Protein 7X4Q (pdb70)

InterPro domains:
  IPR002934 Polymerase, nucleotidyl transferase domain [PF01909] (42-76)
  IPR006116 2-5OAS/ClassI-CCAase, nucleotidyltransferase domain [cd05400] (20-160)
  IPR043519 Nucleotidyltransferase superfamily [G3DSA:3.30.460.10] (16-161)
  IPR043519 Nucleotidyltransferase superfamily [SSF81301] (19-145)
  IPR058909 cGAS/DncV-like nucleotidyltransferase, C-terminal helical domain [PF26305] (181-292)

Sequence (585 aa):
SIDWEQTFRKWSKPSSETESTKAENAERMIKAAINSSQILSTKDISVFPQGSYRNNTNVREDSDVDICVCLNTLVLSDYSLVPGMNASYTYKQFKSDLETALKNKFGTLGVSRGDKAFDVHANSYRVDADVVPAIQGRLYYDKNHNAFIRGTCIKPDSGGTIYNWPEQNYSNGVNKNKSTGNRFKLIVRAIKRLRNHLAEKGYNTAKPIPSYLMECLVYIVPDQYFTGDSYKTNVENCINYLYNQIDSSDWTEINEIKYLFGSHQMWNKTQVKEFLLTAWSYIQKNLEHHHIDWEQTFRKWSKPSSETESTKAENAERMIKAAINSSQILSTKDISVFPQGSYRNNTNVREDSDVDICVCLNTLVLSDYSLVPGMNDKLAESYTYKQFKSDLETALKNKFGTLGVSRGDKAFDVHANSYRVDADVVPAIQGRLYYDKNHNAFIRGTCIKPDSGGTIYNWPEQNYSNGVNKNKSTGNRFKLIVRAIK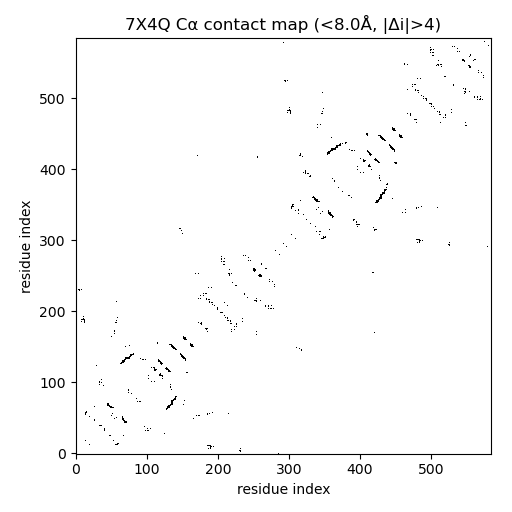RLRNHLAEKGYNTAKPIPSYLMECLVYIVPDQYFTGDSYKTNVENCINYLYNQIDSSDWTEINEIKYLFGSHQMWNKTQVKEFLLTAWSYIQKNLEHHH

Structure (mmCIF, N/CA/C/O backbone):
data_7X4Q
#
_entry.id   7X4Q
#
_cell.length_a   65.584
_cell.length_b   74.719
_cell.length_c   80.343
_cell.angle_alpha   90.000
_cell.angle_beta   98.227
_cell.angle_gamma   90.000
#
_symmetry.space_group_name_H-M   'P 1 21 1'
#
loop_
_entity.id
_entity.type
_entity.pdbx_description
1 polymer 'Cyclic dipyrimidine nucleotide synthase'
2 non-polymer "URIDINE 5'-TRIPHOSPHATE"
3 non-polymer 'MAGNESIUM ION'
4 water water
#
loop_
_atom_site.group_PDB
_atom_site.id
_atom_site.type_symbol
_atom_site.label_atom_id
_atom_site.label_alt_id
_atom_site.label_comp_id
_atom_site.label_asym_id
_atom_site.label_entity_id
_atom_site.label_seq_id
_atom_site.pdbx_PDB_ins_code
_atom_site.Cartn_x
_atom_site.Cartn_y
_atom_site.Cartn_z
_atom_site.occupancy
_atom_site.B_iso_or_equiv
_atom_site.auth_seq_id
_atom_site.auth_comp_id
_atom_site.auth_asym_id
_atom_site.auth_atom_id
_atom_site.pdbx_PDB_model_num
ATOM 1 N N . SER A 1 2 ? 29.66561 28.21345 11.93551 1.000 68.41563 2 SER A N 1
ATOM 2 C CA . SER A 1 2 ? 29.75710 27.72413 13.30462 1.000 67.55741 2 SER A CA 1
ATOM 3 C C . SER A 1 2 ? 28.50138 26.96530 13.72269 1.000 63.70724 2 SER A C 1
ATOM 4 O O . SER A 1 2 ? 27.73845 27.43696 14.57036 1.000 65.79073 2 SER A O 1
ATOM 7 N N . ILE A 1 3 ? 28.29415 25.79084 13.13028 1.000 58.12672 3 ILE A N 1
ATOM 8 C CA . ILE A 1 3 ? 27.17789 24.92923 13.50728 1.000 51.94250 3 ILE A CA 1
ATOM 9 C C . ILE A 1 3 ? 27.51433 24.21010 14.80828 1.000 44.48379 3 ILE A C 1
ATOM 10 O O . ILE A 1 3 ? 28.61542 23.66643 14.96651 1.000 43.95907 3 ILE A O 1
ATOM 15 N N . ASP A 1 4 ? 26.56992 24.20574 15.74677 1.000 37.42061 4 ASP A N 1
ATOM 16 C CA . ASP A 1 4 ? 26.67250 23.34230 16.92178 1.000 34.15847 4 ASP A CA 1
ATOM 17 C C . ASP A 1 4 ? 26.26526 21.94287 16.47067 1.000 30.00436 4 ASP A C 1
ATOM 18 O O . ASP A 1 4 ? 25.08171 21.59995 16.45255 1.000 29.36472 4 ASP A O 1
ATOM 23 N N . TRP A 1 5 ? 27.25172 21.11706 16.12247 1.000 28.26944 5 TRP A N 1
ATOM 24 C CA . TRP A 1 5 ? 26.92952 19.84708 15.48098 1.000 28.51552 5 TRP A CA 1
ATOM 25 C C . TRP A 1 5 ? 26.35133 18.84005 16.46287 1.000 28.55449 5 TRP A C 1
ATOM 26 O O . TRP A 1 5 ? 25.57566 17.96623 16.05653 1.000 28.17050 5 TRP A O 1
ATOM 37 N N . GLU A 1 6 ? 26.67849 18.95361 17.75361 1.000 28.60131 6 GLU A N 1
ATOM 38 C CA . GLU A 1 6 ? 26.07919 18.04064 18.72324 1.000 30.75124 6 GLU A CA 1
ATOM 39 C C . GLU A 1 6 ? 24.57933 18.27679 18.82007 1.000 30.72957 6 GLU A C 1
ATOM 40 O O . GLU A 1 6 ? 23.77518 17.33846 18.72338 1.000 33.25475 6 GLU A O 1
ATOM 46 N N . GLN A 1 7 ? 24.18274 19.53719 18.96267 1.000 29.87493 7 GLN A N 1
ATOM 47 C CA . GLN A 1 7 ? 22.76413 19.84785 19.06403 1.000 32.39526 7 GLN A CA 1
ATOM 48 C C . GLN A 1 7 ? 22.06537 19.62941 17.72479 1.000 26.95293 7 GLN A C 1
ATOM 49 O O . GLN A 1 7 ? 20.90709 19.19636 17.68164 1.000 24.20134 7 GLN A O 1
ATOM 55 N N . THR A 1 8 ? 22.75576 19.92446 16.62063 1.000 23.47788 8 THR A N 1
ATOM 56 C CA . THR A 1 8 ? 22.17658 19.69486 15.30047 1.000 26.08369 8 THR A CA 1
ATOM 57 C C . THR A 1 8 ? 21.91853 18.21034 15.05411 1.000 25.91313 8 THR A C 1
ATOM 58 O O . THR A 1 8 ? 20.84517 17.83677 14.57438 1.000 23.19739 8 THR A O 1
ATOM 62 N N . PHE A 1 9 ? 22.89146 17.34350 15.37121 1.000 24.83946 9 PHE A N 1
ATOM 63 C CA . PHE A 1 9 ? 22.69123 15.90923 15.15048 1.000 23.87738 9 PHE A CA 1
ATOM 64 C C . PHE A 1 9 ? 21.63147 15.35093 16.09540 1.000 25.01857 9 PHE A C 1
ATOM 65 O O . PHE A 1 9 ? 20.83197 14.48988 15.69888 1.000 24.37738 9 PHE A O 1
ATOM 73 N N . ARG A 1 10 ? 21.57699 15.85107 17.33634 1.000 22.38857 10 ARG A N 1
ATOM 74 C CA . ARG A 1 10 ? 20.49454 15.43351 18.22285 1.000 22.52488 10 ARG A CA 1
ATOM 75 C C . ARG A 1 10 ? 19.13356 15.82207 17.65301 1.000 27.66930 10 ARG A C 1
ATOM 76 O O . ARG A 1 10 ? 18.20119 15.01215 17.66094 1.000 29.15864 10 ARG A O 1
ATOM 84 N N . LYS A 1 11 ? 19.00970 17.04102 17.11443 1.000 30.01759 11 LYS A N 1
ATOM 85 C CA . LYS A 1 11 ? 17.75279 17.44472 16.48520 1.000 29.37906 11 LYS A CA 1
ATOM 86 C C . LYS A 1 11 ? 17.43912 16.59707 15.25738 1.000 27.63576 11 LYS A C 1
ATOM 87 O O . LYS A 1 11 ? 16.29321 16.17201 15.05657 1.000 24.49693 11 LYS A O 1
ATOM 93 N N . TRP A 1 12 ? 18.44511 16.34027 14.42277 1.000 23.44591 12 TRP A N 1
ATOM 94 C CA . TRP A 1 12 ? 18.25547 15.57814 13.19857 1.000 21.39628 12 TRP A CA 1
ATOM 95 C C . TRP A 1 12 ? 18.08197 14.08895 13.44863 1.000 21.89874 12 TRP A C 1
ATOM 96 O O . TRP A 1 12 ? 17.82741 13.35173 12.48992 1.000 21.34051 12 TRP A O 1
ATOM 107 N N . SER A 1 13 ? 18.24125 13.62648 14.69301 1.000 20.70727 13 SER A N 1
ATOM 108 C CA . SER A 1 13 ? 18.02107 12.22033 14.99803 1.000 20.65806 13 SER A CA 1
ATOM 109 C C . SER A 1 13 ? 16.54953 11.88066 15.19661 1.000 21.91055 13 SER A C 1
ATOM 110 O O . SER A 1 13 ? 16.21349 10.69352 15.29455 1.000 20.40383 13 SER A O 1
ATOM 113 N N . LYS A 1 14 ? 15.66960 12.87890 15.23175 1.000 24.03316 14 LYS A N 1
ATOM 114 C CA . LYS A 1 14 ? 14.25563 12.64268 15.48771 1.000 26.61737 14 LYS A CA 1
ATOM 115 C C . LYS A 1 14 ? 13.56713 11.97668 14.29568 1.000 27.34940 14 LYS A C 1
ATOM 116 O O . LYS A 1 14 ? 14.04665 12.05545 13.15732 1.000 25.85513 14 LYS A O 1
ATOM 122 N N . PRO A 1 15 ? 12.42231 11.32992 14.53367 1.000 30.28119 15 PRO A N 1
ATOM 123 C CA . PRO A 1 15 ? 11.58182 10.86313 13.41960 1.000 30.61782 15 PRO A CA 1
ATOM 124 C C . PRO A 1 15 ? 11.08633 12.04138 12.59774 1.000 29.43171 15 PRO A C 1
ATOM 125 O O . PRO A 1 15 ? 11.23330 13.20445 12.97658 1.000 29.90212 15 PRO A O 1
ATOM 129 N N . SER A 1 16 ? 10.49921 11.73650 11.44066 1.000 28.61037 16 SER A N 1
ATOM 130 C CA . SER A 1 16 ? 9.95417 12.80912 10.61740 1.000 31.66214 16 SER A CA 1
ATOM 131 C C . SER A 1 16 ? 8.80494 13.51792 11.32762 1.000 37.52014 16 SER A C 1
ATOM 132 O O . SER A 1 16 ? 8.56207 14.70405 11.08148 1.000 38.16179 16 SER A O 1
ATOM 135 N N . SER A 1 17 ? 8.09850 12.81429 12.20578 1.000 40.21948 17 SER A N 1
ATOM 136 C CA . SER A 1 17 ? 6.99764 13.37420 12.98442 1.000 43.25181 17 SER A CA 1
ATOM 137 C C . SER A 1 17 ? 6.66287 12.37983 14.08744 1.000 44.31257 17 SER A C 1
ATOM 138 O O . SER A 1 17 ? 7.22371 11.28128 14.15416 1.000 42.43699 17 SER A O 1
ATOM 141 N N . GLU A 1 18 ? 5.72430 12.76569 14.94378 1.000 47.82617 18 GLU A N 1
ATOM 142 C CA . GLU A 1 18 ? 5.23615 11.87713 15.98607 1.000 53.19379 18 GLU A CA 1
ATOM 143 C C . GLU A 1 18 ? 4.10779 10.97380 15.51579 1.000 54.61437 18 GLU A C 1
ATOM 144 O O . GLU A 1 18 ? 3.66718 10.11442 16.28435 1.000 57.07523 18 GLU A O 1
ATOM 150 N N . THR A 1 19 ? 3.63245 11.13793 14.28059 1.000 54.54682 19 THR A N 1
ATOM 151 C CA . THR A 1 19 ? 2.48892 10.38404 13.77795 1.000 55.74550 19 THR A CA 1
ATOM 152 C C . THR A 1 19 ? 2.86511 9.49834 12.59245 1.000 53.43032 19 THR A C 1
ATOM 153 O O . THR A 1 19 ? 2.03271 9.23852 11.72105 1.000 52.46692 19 THR A O 1
ATOM 157 N N . GLU A 1 20 ? 4.11705 9.02538 12.55056 1.000 45.56381 20 GLU A N 1
ATOM 158 C CA . GLU A 1 20 ? 4.55190 8.18117 11.44210 1.000 41.06888 20 GLU A CA 1
ATOM 159 C C . GLU A 1 20 ? 3.76643 6.88639 11.39639 1.000 42.19445 20 GLU A C 1
ATOM 160 O O . GLU A 1 20 ? 3.33206 6.44504 10.32267 1.000 43.74184 20 GLU A O 1
ATOM 166 N N . SER A 1 21 ? 3.58507 6.26561 12.56024 1.000 42.40454 21 SER A N 1
ATOM 167 C CA . SER A 1 21 ? 2.89860 4.98505 12.64536 1.000 43.81715 21 SER A CA 1
ATOM 168 C C . SER A 1 21 ? 1.47790 5.08235 12.10366 1.000 39.18410 21 SER A C 1
ATOM 169 O O . SER A 1 21 ? 0.98423 4.14593 11.46974 1.000 34.73438 21 SER A O 1
ATOM 172 N N . THR A 1 22 ? 0.81419 6.21780 12.32270 1.000 40.91261 22 THR A N 1
ATOM 173 C CA . THR A 1 22 ? -0.55179 6.38517 11.83253 1.000 40.94871 22 THR A CA 1
ATOM 174 C C . THR A 1 22 ? -0.58538 6.47042 10.31248 1.000 38.26515 22 THR A C 1
ATOM 175 O O . THR A 1 22 ? -1.44327 5.85289 9.66362 1.000 34.40859 22 THR A O 1
ATOM 179 N N . LYS A 1 23 ? 0.35115 7.22462 9.73516 1.000 36.91327 23 LYS A N 1
ATOM 180 C CA . LYS A 1 23 ? 0.46594 7.32241 8.28505 1.000 35.73970 23 LYS A CA 1
ATOM 181 C C . LYS A 1 23 ? 0.71418 5.94966 7.66242 1.000 30.23167 23 LYS A C 1
ATOM 182 O O . LYS A 1 23 ? 0.05954 5.57087 6.67997 1.000 31.40000 23 LYS A O 1
ATOM 188 N N . ALA A 1 24 ? 1.63504 5.17430 8.24577 1.000 28.03387 24 ALA A N 1
ATOM 189 C CA . ALA A 1 24 ? 1.96264 3.86080 7.69347 1.000 25.04087 24 ALA A CA 1
ATOM 190 C C . ALA A 1 24 ? 0.80329 2.88277 7.84654 1.000 27.05874 24 ALA A C 1
ATOM 191 O O . ALA A 1 24 ? 0.50998 2.09957 6.92953 1.000 22.42192 24 ALA A O 1
ATOM 193 N N . GLU A 1 25 ? 0.14204 2.90272 9.00561 1.000 28.66262 25 GLU A N 1
ATOM 194 C CA . GLU A 1 25 ? -1.02890 2.06209 9.21628 1.000 31.49291 25 GLU A CA 1
ATOM 195 C C . GLU A 1 25 ? -2.11832 2.37440 8.20050 1.000 26.96984 25 GLU A C 1
ATOM 196 O O . GLU A 1 25 ? -2.74240 1.46257 7.64778 1.000 23.86882 25 GLU A O 1
ATOM 202 N N . ASN A 1 26 ? -2.36329 3.66405 7.95253 1.000 26.88275 26 ASN A N 1
ATOM 203 C CA . ASN A 1 26 ? -3.39116 4.06797 6.99971 1.000 25.78395 26 ASN A CA 1
ATOM 204 C C . ASN A 1 26 ? -3.04845 3.60248 5.58443 1.000 23.16461 26 ASN A C 1
ATOM 205 O O . ASN A 1 26 ? -3.91138 3.07404 4.86561 1.000 22.04138 26 ASN A O 1
ATOM 210 N N . ALA A 1 27 ? -1.79330 3.79288 5.16311 1.000 19.07777 27 ALA A N 1
ATOM 211 C CA . ALA A 1 27 ? -1.39772 3.33569 3.82977 1.000 19.51209 27 ALA A CA 1
ATOM 212 C C . ALA A 1 27 ? -1.62574 1.83602 3.68031 1.000 20.40440 27 ALA A C 1
ATOM 213 O O . ALA A 1 27 ? -2.19790 1.37171 2.68248 1.000 20.02324 27 ALA A O 1
ATOM 215 N N . GLU A 1 28 ? -1.16904 1.05915 4.66382 1.000 21.96261 28 GLU A N 1
ATOM 216 C CA . GLU A 1 28 ? -1.31577 -0.38742 4.58423 1.000 20.52802 28 GLU A CA 1
ATOM 217 C C . GLU A 1 28 ? -2.78704 -0.79155 4.54538 1.000 20.50018 28 GLU A C 1
ATOM 218 O O . GLU A 1 28 ? -3.19646 -1.63024 3.73037 1.000 20.63283 28 GLU A O 1
ATOM 224 N N . ARG A 1 29 ? -3.59971 -0.20086 5.42667 1.000 20.49762 29 ARG A N 1
ATOM 225 C CA . ARG A 1 29 ? -5.01843 -0.54635 5.47458 1.000 19.82942 29 ARG A CA 1
ATOM 226 C C . ARG A 1 29 ? -5.70520 -0.23619 4.15069 1.000 19.35364 29 ARG A C 1
ATOM 227 O O . ARG A 1 29 ? -6.50820 -1.03791 3.65334 1.000 19.09028 29 ARG A O 1
ATOM 235 N N . MET A 1 30 ? -5.38556 0.91357 3.54680 1.000 19.68187 30 MET A N 1
ATOM 236 C CA . MET A 1 30 ? -6.05814 1.29752 2.30856 1.000 18.91026 30 MET A CA 1
ATOM 237 C C . MET A 1 30 ? -5.60486 0.44622 1.12256 1.000 17.53201 30 MET A C 1
ATOM 238 O O . MET A 1 30 ? -6.41573 0.13408 0.24188 1.000 18.44211 30 MET A O 1
ATOM 243 N N . ILE A 1 31 ? -4.32228 0.06309 1.06542 1.000 17.62134 31 ILE A N 1
ATOM 244 C CA . ILE A 1 31 ? -3.89466 -0.82796 -0.01508 1.000 17.30030 31 ILE A CA 1
ATOM 245 C C . ILE A 1 31 ? -4.54521 -2.20520 0.13758 1.000 16.79730 31 ILE A C 1
ATOM 246 O O . ILE A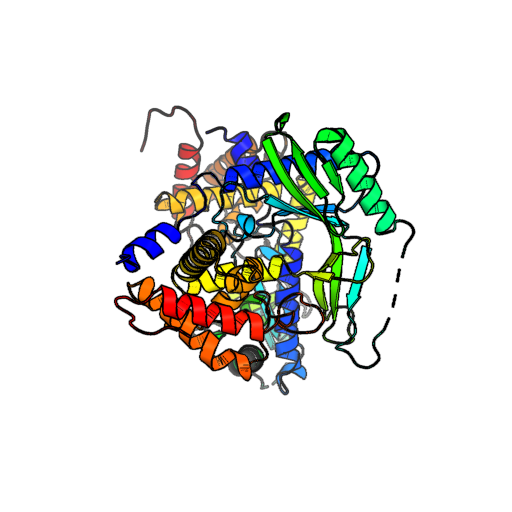 1 31 ? -4.97341 -2.82455 -0.85278 1.000 18.52049 31 ILE A O 1
ATOM 251 N N . LYS A 1 32 ? -4.59474 -2.72998 1.36555 1.000 18.51667 32 LYS A N 1
ATOM 252 C CA . LYS A 1 32 ? -5.31672 -3.98354 1.57376 1.000 20.92794 32 LYS A CA 1
ATOM 253 C C . LYS A 1 32 ? -6.76447 -3.85261 1.12070 1.000 20.80284 32 LYS A C 1
ATOM 254 O O . LYS A 1 32 ? -7.31646 -4.76980 0.50448 1.000 22.61885 32 LYS A O 1
ATOM 260 N N . ALA A 1 33 ? -7.39587 -2.71194 1.40562 1.000 19.68176 33 ALA A N 1
ATOM 261 C CA . ALA A 1 33 ? -8.77842 -2.53039 0.97408 1.000 19.80318 33 ALA A CA 1
ATOM 262 C C . ALA A 1 33 ? -8.88451 -2.51473 -0.54997 1.000 22.77017 33 ALA A C 1
ATOM 263 O O . ALA A 1 33 ? -9.85909 -3.02522 -1.11729 1.000 20.98683 33 ALA A O 1
ATOM 265 N N . ALA A 1 34 ? -7.89817 -1.92487 -1.23395 1.000 21.57566 34 ALA A N 1
ATOM 266 C CA . ALA A 1 34 ? -7.91962 -1.96260 -2.69479 1.000 22.23582 34 ALA A CA 1
ATOM 267 C C . ALA A 1 34 ? -7.83917 -3.39651 -3.20442 1.000 20.96807 34 ALA A C 1
ATOM 268 O O . ALA A 1 34 ? -8.53000 -3.75712 -4.16352 1.000 20.57321 34 ALA A O 1
ATOM 270 N N . ILE A 1 35 ? -6.99423 -4.22389 -2.57929 1.000 19.82142 35 ILE A N 1
ATOM 271 C CA . ILE A 1 35 ? -6.91046 -5.63373 -2.97278 1.000 21.22221 35 ILE A CA 1
ATOM 272 C C . ILE A 1 35 ? -8.24007 -6.33899 -2.70401 1.000 20.44855 35 ILE A C 1
ATOM 273 O O . ILE A 1 35 ? -8.75667 -7.07975 -3.54797 1.000 22.48089 35 ILE A O 1
ATOM 278 N N . ASN A 1 36 ? -8.79852 -6.13720 -1.51310 1.000 22.49478 36 ASN A N 1
ATOM 279 C CA . ASN A 1 36 ? -10.00918 -6.86198 -1.14287 1.000 28.43769 36 ASN A CA 1
ATOM 280 C C . ASN A 1 36 ? -11.15777 -6.53873 -2.08640 1.000 30.15572 36 ASN A C 1
ATOM 281 O O . ASN A 1 36 ? -11.96353 -7.41541 -2.40810 1.000 29.54085 36 ASN A O 1
ATOM 286 N N . SER A 1 37 ? -11.21255 -5.31170 -2.58999 1.000 26.04587 37 SER A N 1
ATOM 287 C CA . SER A 1 37 ? -12.29344 -4.90378 -3.47530 1.000 25.11091 37 SER A CA 1
ATOM 288 C C . SER A 1 37 ? -12.08349 -5.35996 -4.90533 1.000 26.34180 37 SER A C 1
ATOM 289 O O . SER A 1 37 ? -12.94875 -5.10771 -5.74568 1.000 28.23597 37 SER A O 1
ATOM 292 N N . SER A 1 38 ? -10.96616 -6.01791 -5.20258 1.000 25.03108 38 SER A N 1
ATOM 293 C CA . SER A 1 38 ? -10.70957 -6.54381 -6.53734 1.000 24.83896 38 SER A CA 1
ATOM 294 C C . SER A 1 38 ? -11.24545 -7.96411 -6.62422 1.000 27.61777 38 SER A C 1
ATOM 295 O O . SER A 1 38 ? -10.87316 -8.82211 -5.81541 1.000 27.93951 38 SER A O 1
ATOM 298 N N . GLN A 1 39 ? -12.10385 -8.21679 -7.61416 1.000 27.86558 39 GLN A N 1
ATOM 299 C CA . GLN A 1 39 ? -12.63777 -9.56406 -7.76375 1.000 34.51628 39 GLN A CA 1
ATOM 300 C C . GLN A 1 39 ? -11.51826 -10.56414 -7.99306 1.000 28.18633 39 GLN A C 1
ATOM 301 O O . GLN A 1 39 ? -11.46835 -11.61026 -7.33783 1.000 27.94523 39 GLN A O 1
ATOM 307 N N . ILE A 1 40 ? -10.56817 -10.22689 -8.86234 1.000 24.00652 40 ILE A N 1
ATOM 308 C CA . ILE A 1 40 ? -9.52924 -11.18803 -9.19386 1.000 23.72630 40 ILE A CA 1
ATOM 309 C C . ILE A 1 40 ? -8.50941 -11.30169 -8.06438 1.000 21.52861 40 ILE A C 1
ATOM 310 O O . ILE A 1 40 ? -8.16521 -12.40748 -7.63751 1.000 24.56345 40 ILE A O 1
ATOM 315 N N . LEU A 1 41 ? -8.04995 -10.17635 -7.51437 1.000 17.97797 41 LEU A N 1
ATOM 316 C CA . LEU A 1 41 ? -6.95546 -10.25442 -6.54916 1.000 18.63138 41 LEU A CA 1
ATOM 317 C C . LEU A 1 41 ? -7.41149 -10.77869 -5.19160 1.000 23.00981 41 LEU A C 1
ATOM 318 O O . LEU A 1 41 ? -6.61271 -11.38558 -4.46564 1.000 22.83923 41 LEU A O 1
ATOM 323 N N . SER A 1 42 ? -8.67846 -10.56000 -4.81868 1.000 21.60607 42 SER A N 1
ATOM 324 C CA . SER A 1 42 ? -9.13542 -11.03459 -3.51196 1.000 22.44627 42 SER A CA 1
ATOM 325 C C . SER A 1 42 ? -9.15632 -12.55320 -3.42070 1.000 24.38198 42 SER A C 1
ATOM 326 O O . SER A 1 42 ? -9.22566 -13.09075 -2.31047 1.000 28.58087 42 SER A O 1
ATOM 329 N N . THR A 1 43 ? -9.08729 -13.26067 -4.54684 1.000 22.91092 43 THR A N 1
ATOM 330 C CA . THR A 1 43 ? -9.07608 -14.71476 -4.51742 1.000 27.31628 43 THR A CA 1
ATOM 331 C C . THR A 1 43 ? -7.66417 -15.29500 -4.51101 1.000 28.52248 43 THR A C 1
ATOM 332 O O . THR A 1 43 ? -7.50999 -16.51790 -4.63006 1.000 28.79319 43 THR A O 1
ATOM 336 N N . LYS A 1 44 ? -6.64330 -14.45488 -4.36862 1.000 24.43949 44 LYS A N 1
ATOM 337 C CA . LYS A 1 44 ? -5.25387 -14.86514 -4.50549 1.000 23.99861 44 LYS A CA 1
ATOM 338 C C . LYS A 1 44 ? -4.55855 -14.81443 -3.15028 1.000 20.73562 44 LYS A C 1
ATOM 339 O O . LYS A 1 44 ? -4.98669 -14.11073 -2.23538 1.000 23.05243 44 LYS A O 1
ATOM 345 N N . ASP A 1 45 ? -3.47122 -15.57805 -3.03236 1.000 19.50596 45 ASP A N 1
ATOM 346 C CA . ASP A 1 45 ? -2.64874 -15.60070 -1.82324 1.000 19.39515 45 ASP A CA 1
ATOM 347 C C . ASP A 1 45 ? -1.69225 -14.41535 -1.89202 1.000 19.54738 45 ASP A C 1
ATOM 348 O O . ASP A 1 45 ? -0.59883 -14.50006 -2.45895 1.000 18.94643 45 ASP A O 1
ATOM 353 N N . ILE A 1 46 ? -2.10247 -13.29728 -1.28796 1.000 17.21366 46 ILE A N 1
ATOM 354 C CA . ILE A 1 46 ? -1.39347 -12.02509 -1.40494 1.000 17.01381 46 ILE A CA 1
ATOM 355 C C . ILE A 1 46 ? -1.14773 -11.45110 -0.01686 1.000 20.10289 46 ILE A C 1
ATOM 356 O O . ILE A 1 46 ? -2.06987 -11.37223 0.80065 1.000 21.94977 46 ILE A O 1
ATOM 361 N N . SER A 1 47 ? 0.09356 -11.04604 0.24205 1.000 16.37348 47 SER A N 1
ATOM 362 C CA . SER A 1 47 ? 0.46623 -10.36196 1.47261 1.000 15.72322 47 SER A CA 1
ATOM 363 C C . SER A 1 47 ? 0.72451 -8.89505 1.17969 1.000 15.73500 47 SER A C 1
ATOM 364 O O . SER A 1 47 ? 1.46075 -8.56551 0.24942 1.000 18.06837 47 SER A O 1
ATOM 367 N N . VAL A 1 48 ? 0.16326 -8.02253 2.00024 1.000 13.06051 48 VAL A N 1
ATOM 368 C CA . VAL A 1 48 ? 0.36461 -6.58587 1.87956 1.000 12.39426 48 VAL A CA 1
ATOM 369 C C . VAL A 1 48 ? 1.08040 -6.14759 3.13996 1.000 18.50721 48 VAL A C 1
ATOM 370 O O . VAL A 1 48 ? 0.57951 -6.37901 4.24625 1.000 19.67466 48 VAL A O 1
ATOM 374 N N . PHE A 1 49 ? 2.25742 -5.53711 2.98810 1.000 14.53657 49 PHE A N 1
ATOM 375 C CA . PHE A 1 49 ? 2.96912 -5.17607 4.20170 1.000 13.08545 49 PHE A CA 1
ATOM 376 C C . PHE A 1 49 ? 3.81785 -3.93142 3.99627 1.000 14.55192 49 PHE A C 1
ATOM 377 O O . PHE A 1 49 ? 4.24494 -3.64212 2.87380 1.000 13.39460 49 PHE A O 1
ATOM 385 N N . PRO A 1 50 ? 4.05801 -3.17216 5.05807 1.000 14.46912 50 PRO A N 1
ATOM 386 C CA . PRO A 1 50 ? 4.96004 -2.02604 4.97229 1.000 14.07519 50 PRO A CA 1
ATOM 387 C C . PRO A 1 50 ? 6.40795 -2.46478 4.98462 1.000 14.17837 50 PRO A C 1
ATOM 388 O O . PRO A 1 50 ? 6.78474 -3.45198 5.62638 1.000 13.36760 50 PRO A O 1
ATOM 392 N N . GLN A 1 51 ? 7.22323 -1.70489 4.25617 1.000 13.14160 51 GLN A N 1
ATOM 393 C CA . GLN A 1 51 ? 8.66592 -1.87126 4.24476 1.000 10.53428 51 GLN A CA 1
ATOM 394 C C . GLN A 1 51 ? 9.28062 -0.47034 4.21721 1.000 11.66141 51 GLN A C 1
ATOM 395 O O . GLN A 1 51 ? 8.59187 0.53850 4.42593 1.000 13.05498 51 GLN A O 1
ATOM 401 N N . GLY A 1 52 ? 10.57967 -0.39506 3.94420 1.000 14.44874 52 GLY A N 1
ATOM 402 C CA . GLY A 1 52 ? 11.17071 0.93731 3.84818 1.000 12.78377 52 GLY A CA 1
ATOM 403 C C . GLY A 1 52 ? 11.26827 1.64978 5.19470 1.000 15.52535 52 GLY A C 1
ATOM 404 O O . GLY A 1 52 ? 11.11271 1.05264 6.27286 1.000 13.96212 52 GLY A O 1
ATOM 405 N N . SER A 1 53 ? 11.49418 2.97015 5.11906 1.000 16.11172 53 SER A N 1
ATOM 406 C CA . SER A 1 53 ? 11.89276 3.71499 6.31617 1.000 12.84294 53 SER A CA 1
ATOM 407 C C . SER A 1 53 ? 10.75665 3.89740 7.32617 1.000 15.27645 53 SER A C 1
ATOM 408 O O . SER A 1 53 ? 11.03362 4.05709 8.51907 1.000 16.25987 53 SER A O 1
ATOM 411 N N . TYR A 1 54 ? 9.48891 3.85551 6.90452 1.000 13.70230 54 TYR A N 1
ATOM 412 C CA . TYR A 1 54 ? 8.42041 3.90162 7.89888 1.000 16.43785 54 TYR A CA 1
ATOM 413 C C . TYR A 1 54 ? 8.39380 2.62419 8.72752 1.000 16.69031 54 TYR A C 1
ATOM 414 O O . TYR A 1 54 ? 8.25800 2.67489 9.95500 1.000 17.83988 54 TYR A O 1
ATOM 423 N N . ARG A 1 55 ? 8.54897 1.46767 8.08056 1.000 13.28773 55 ARG A N 1
ATOM 424 C CA . ARG A 1 55 ? 8.58020 0.21550 8.83012 1.000 16.52330 55 ARG A CA 1
ATOM 425 C C . ARG A 1 55 ? 9.81597 0.14537 9.72191 1.000 18.52994 55 ARG A C 1
ATOM 426 O O . ARG A 1 55 ? 9.74591 -0.34587 10.85518 1.000 16.97847 55 ARG A O 1
ATOM 434 N N . ASN A 1 56 ? 10.95589 0.61968 9.22553 1.000 13.94169 56 ASN A N 1
ATOM 435 C CA . ASN A 1 56 ? 12.20306 0.49981 9.96572 1.000 12.39191 56 ASN A CA 1
ATOM 436 C C . ASN A 1 56 ? 12.48463 1.67494 10.89142 1.000 13.33843 56 ASN A C 1
ATOM 437 O O . ASN A 1 56 ? 13.53827 1.67529 11.52996 1.000 14.59286 56 ASN A O 1
ATOM 442 N N . ASN A 1 57 ? 11.58992 2.66515 10.96000 1.000 12.10591 57 ASN A N 1
ATOM 443 C CA . ASN A 1 57 ? 11.75585 3.84043 11.82897 1.000 18.10269 57 ASN A CA 1
ATOM 444 C C . ASN A 1 57 ? 13.04938 4.59023 11.52297 1.000 17.40590 57 ASN A C 1
ATOM 445 O O . ASN A 1 57 ? 13.76291 5.02387 12.42563 1.000 14.44335 57 ASN A O 1
ATOM 450 N N . THR A 1 58 ? 13.35956 4.72374 10.23460 1.000 16.66478 58 THR A N 1
ATOM 451 C CA . THR A 1 58 ? 14.52011 5.48328 9.78908 1.000 13.52796 58 THR A CA 1
ATOM 452 C C . THR A 1 58 ? 14.09645 6.63920 8.90069 1.000 14.12107 58 THR A C 1
ATOM 453 O O . THR A 1 58 ? 14.94255 7.25834 8.25119 1.000 14.01733 58 THR A O 1
ATOM 457 N N . ASN A 1 59 ? 12.79661 6.92744 8.83947 1.000 14.32722 59 ASN A N 1
ATOM 458 C CA . ASN A 1 59 ? 12.29238 8.01965 8.02037 1.000 14.58217 59 ASN A CA 1
ATOM 459 C C . ASN A 1 59 ? 12.53946 9.38291 8.66411 1.000 17.27404 59 ASN A C 1
ATOM 460 O O . ASN A 1 59 ? 12.32351 9.56439 9.86563 1.000 17.76589 59 ASN A O 1
ATOM 465 N N . VAL A 1 60 ? 12.90477 10.36983 7.84319 1.000 17.47381 60 VAL A N 1
ATOM 466 C CA . VAL A 1 60 ? 13.14952 11.71619 8.36170 1.000 18.99388 60 VAL A CA 1
ATOM 467 C C . VAL A 1 60 ? 12.37075 12.78401 7.59840 1.000 20.27921 60 VAL A C 1
ATOM 468 O O . VAL A 1 60 ? 12.31056 13.94223 8.03007 1.000 21.41947 60 VAL A O 1
ATOM 472 N N . ARG A 1 61 ? 11.79149 12.43686 6.45345 1.000 20.73119 61 ARG A N 1
ATOM 473 C CA . ARG A 1 61 ? 11.02250 13.40259 5.67637 1.000 21.84589 61 ARG A CA 1
ATOM 474 C C . ARG A 1 61 ? 9.52674 13.18730 5.87228 1.000 23.50640 61 ARG A C 1
ATOM 475 O O . ARG A 1 61 ? 9.02583 12.06192 5.74418 1.000 19.90652 61 ARG A O 1
ATOM 483 N N . GLU A 1 62 ? 8.82078 14.26877 6.21971 1.000 23.92192 62 GLU A N 1
ATOM 484 C CA . GLU A 1 62 ? 7.36906 14.18146 6.36888 1.000 29.68632 62 GLU A CA 1
ATOM 485 C C . GLU A 1 62 ? 6.69575 13.78437 5.06611 1.000 26.62901 62 GLU A C 1
ATOM 486 O O . GLU A 1 62 ? 5.64172 13.14071 5.08438 1.000 27.68304 62 GLU A O 1
ATOM 492 N N . ASP A 1 63 ? 7.26672 14.17173 3.92816 1.000 25.69526 63 ASP A N 1
ATOM 493 C CA . ASP A 1 63 ? 6.66938 13.87645 2.63595 1.000 27.68746 63 ASP A CA 1
ATOM 494 C C . ASP A 1 63 ? 7.22745 12.59370 1.99811 1.000 25.52566 63 ASP A C 1
ATOM 495 O O . ASP A 1 63 ? 7.07082 12.39404 0.78983 1.000 25.90532 63 ASP A O 1
ATOM 500 N N . SER A 1 64 ? 7.89259 11.73341 2.77301 1.000 21.80166 64 SER A N 1
ATOM 501 C CA . SER A 1 64 ? 8.24606 10.41173 2.26938 1.000 17.29641 64 SER A CA 1
ATOM 502 C C . SER A 1 64 ? 6.98516 9.59868 2.03087 1.000 18.63959 64 SER A C 1
ATOM 503 O O . SER A 1 64 ? 6.13455 9.48149 2.92152 1.000 18.90658 64 SER A O 1
ATOM 506 N N . ASP A 1 65 ? 6.87920 9.00039 0.84768 1.000 16.48378 65 ASP A N 1
ATOM 507 C CA . ASP A 1 65 ? 5.80875 8.03812 0.59675 1.000 16.56363 65 ASP A CA 1
ATOM 508 C C . ASP A 1 65 ? 6.00260 6.80304 1.47090 1.000 17.29020 65 ASP A C 1
ATOM 509 O O . ASP A 1 65 ? 7.13683 6.37807 1.71500 1.000 18.33986 65 ASP A O 1
ATOM 514 N N . VAL A 1 66 ? 4.89533 6.21149 1.93736 1.000 15.48040 66 VAL A N 1
ATOM 515 C CA . VAL A 1 66 ? 4.98878 4.93898 2.65119 1.000 14.53597 66 VAL A CA 1
ATOM 516 C C . VAL A 1 66 ? 5.24791 3.84160 1.62698 1.000 12.64584 66 VAL A C 1
ATOM 517 O O . VAL A 1 66 ? 4.54124 3.74096 0.61817 1.000 13.51940 66 VAL A O 1
ATOM 521 N N . ASP A 1 67 ? 6.26687 3.02159 1.86916 1.000 11.23029 67 ASP A N 1
ATOM 522 C CA . ASP A 1 67 ? 6.58780 1.91555 0.97133 1.000 10.10782 67 ASP A CA 1
ATOM 523 C C . ASP A 1 67 ? 5.76286 0.68846 1.35077 1.000 10.77387 67 ASP A C 1
ATOM 524 O O . ASP A 1 67 ? 5.91663 0.14531 2.44849 1.000 14.25997 67 ASP A O 1
ATOM 529 N N . ILE A 1 68 ? 4.90002 0.25345 0.44415 1.000 10.47838 68 ILE A N 1
ATOM 530 C CA . ILE A 1 68 ? 4.02759 -0.89257 0.66454 1.000 10.40239 68 ILE A CA 1
ATOM 531 C C . ILE A 1 68 ? 4.37949 -1.94237 -0.36743 1.000 11.96659 68 ILE A C 1
ATOM 532 O O . ILE A 1 68 ? 4.38743 -1.65330 -1.56865 1.000 14.37213 68 ILE A O 1
ATOM 537 N N . CYS A 1 69 ? 4.62910 -3.16232 0.09118 1.000 12.37990 69 CYS A N 1
ATOM 538 C CA . CYS A 1 69 ? 4.84143 -4.29550 -0.78794 1.000 12.70298 69 CYS A CA 1
ATOM 539 C C . CYS A 1 69 ? 3.55397 -5.11126 -0.88137 1.000 13.65184 69 CYS A C 1
ATOM 540 O O . CYS A 1 69 ? 2.91223 -5.39999 0.13987 1.000 14.36056 69 CYS A O 1
ATOM 543 N N . VAL A 1 70 ? 3.15212 -5.43342 -2.11080 1.000 12.21155 70 VAL A N 1
ATOM 544 C CA . VAL A 1 70 ? 2.02042 -6.31319 -2.39684 1.000 11.66637 70 VAL A CA 1
ATOM 545 C C . VAL A 1 70 ? 2.60094 -7.56490 -3.04508 1.000 11.63951 70 VAL A C 1
ATOM 546 O O . VAL A 1 70 ? 3.00666 -7.53653 -4.21003 1.000 15.06356 70 VAL A O 1
ATOM 550 N N . CYS A 1 71 ? 2.67365 -8.66282 -2.29561 1.000 12.22316 71 CYS A N 1
ATOM 551 C CA . CYS A 1 71 ? 3.42645 -9.85307 -2.68856 1.000 11.49239 71 CYS A CA 1
ATOM 552 C C . CYS A 1 71 ? 2.48968 -11.02357 -2.96265 1.000 15.22921 71 CYS A C 1
ATOM 553 O O . CYS A 1 71 ? 1.78633 -11.48619 -2.05654 1.000 17.63397 71 CYS A O 1
ATOM 556 N N . LEU A 1 72 ? 2.50567 -11.50730 -4.20322 1.000 12.68176 72 LEU A N 1
ATOM 557 C CA . LEU A 1 72 ? 1.79836 -12.71877 -4.61974 1.000 14.48474 72 LEU A CA 1
ATOM 558 C C . LEU A 1 72 ? 2.64736 -13.92108 -4.20968 1.000 17.91706 72 LEU A C 1
ATOM 559 O O . LEU A 1 72 ? 3.65624 -14.23235 -4.85200 1.000 14.23057 72 LEU A O 1
ATOM 564 N N . ASN A 1 73 ? 2.24687 -14.58916 -3.11907 1.000 18.58732 73 ASN A N 1
ATOM 565 C CA . ASN A 1 73 ? 3.09287 -15.59634 -2.48119 1.000 17.65778 73 ASN A CA 1
ATOM 566 C C . ASN A 1 73 ? 3.18861 -16.89468 -3.27220 1.000 17.69962 73 ASN A C 1
ATOM 567 O O . ASN A 1 73 ? 4.11523 -17.67988 -3.03531 1.000 16.55349 73 ASN A O 1
ATOM 572 N N . THR A 1 74 ? 2.25940 -17.13920 -4.18752 1.000 17.52794 74 THR A N 1
ATOM 573 C CA . THR A 1 74 ? 2.18085 -18.40687 -4.90122 1.000 21.97497 74 THR A CA 1
ATOM 574 C C . THR A 1 74 ? 2.97651 -18.43303 -6.20721 1.000 19.39235 74 THR A C 1
ATOM 575 O O . THR A 1 74 ? 3.07080 -19.49459 -6.83341 1.000 19.62892 74 THR A O 1
ATOM 579 N N . LEU A 1 75 ? 3.55029 -17.31330 -6.63408 1.000 14.59473 75 LEU A N 1
ATOM 580 C CA . LEU A 1 75 ? 4.55506 -17.30241 -7.68757 1.000 16.88075 75 LEU A CA 1
ATOM 581 C C . LEU A 1 75 ? 5.92293 -17.21779 -7.03135 1.000 14.80141 75 LEU A C 1
ATOM 582 O O . LEU A 1 75 ? 6.14122 -16.35657 -6.17956 1.000 13.44755 75 LEU A O 1
ATOM 587 N N . VAL A 1 76 ? 6.85090 -18.07446 -7.44768 1.000 15.65866 76 VAL A N 1
ATOM 588 C CA . VAL A 1 76 ? 8.15580 -18.17556 -6.80220 1.000 16.24810 76 VAL A CA 1
ATOM 589 C C . VAL A 1 76 ? 9.24275 -17.99309 -7.84929 1.000 15.70281 76 VAL A C 1
ATOM 590 O O . VAL A 1 76 ? 9.18803 -18.60997 -8.91687 1.000 14.56800 76 VAL A O 1
ATOM 594 N N . LEU A 1 77 ? 10.25114 -17.18837 -7.53432 1.000 13.17412 77 LEU A N 1
ATOM 595 C CA . LEU A 1 77 ? 11.44983 -17.12198 -8.35343 1.000 16.90836 77 LEU A CA 1
ATOM 596 C C . LEU A 1 77 ? 12.63405 -17.43639 -7.45612 1.000 14.74224 77 LEU A C 1
ATOM 597 O O . LEU A 1 77 ? 12.79553 -16.81845 -6.39827 1.000 13.22375 77 LEU A O 1
ATOM 602 N N . SER A 1 78 ? 13.42944 -18.42442 -7.85512 1.000 14.65469 78 SER A N 1
ATOM 603 C CA . SER A 1 78 ? 14.51322 -18.93755 -7.03007 1.000 15.37166 78 SER A CA 1
ATOM 604 C C . SER A 1 78 ? 15.86100 -18.66646 -7.67703 1.000 18.65905 78 SER A C 1
ATOM 605 O O . SER A 1 78 ? 16.02779 -18.82315 -8.88795 1.000 18.27568 78 SER A O 1
ATOM 608 N N . ASP A 1 79 ? 16.81336 -18.27363 -6.84202 1.000 16.12943 79 ASP A N 1
ATOM 609 C CA . ASP A 1 79 ? 18.20298 -18.05518 -7.21888 1.000 15.93186 79 ASP A CA 1
ATOM 610 C C . ASP A 1 79 ? 19.00112 -19.28662 -6.79065 1.000 12.68103 79 ASP A C 1
ATOM 611 O O . ASP A 1 79 ? 19.22161 -19.51375 -5.59511 1.000 10.85492 79 ASP A O 1
ATOM 616 N N . TYR A 1 80 ? 19.43680 -20.07038 -7.76865 1.000 14.17173 80 TYR A N 1
ATOM 617 C CA . TYR A 1 80 ? 20.21568 -21.27735 -7.52445 1.000 15.25074 80 TYR A CA 1
ATOM 618 C C . TYR A 1 80 ? 21.71125 -21.07327 -7.72437 1.000 17.03180 80 TYR A C 1
ATOM 619 O O . TYR A 1 80 ? 22.45514 -22.05756 -7.76807 1.000 14.79658 80 TYR A O 1
ATOM 628 N N . SER A 1 81 ? 22.16924 -19.82957 -7.85662 1.000 18.72806 81 SER A N 1
ATOM 629 C CA . SER A 1 81 ? 23.53911 -19.58539 -8.30218 1.000 20.26054 81 SER A CA 1
ATOM 630 C C . SER A 1 81 ? 24.60314 -20.04808 -7.30164 1.000 20.80123 81 SER A C 1
ATOM 631 O O . SER A 1 81 ? 25.74990 -20.27452 -7.70196 1.000 22.82140 81 SER A O 1
ATOM 634 N N . LEU A 1 82 ? 24.26105 -20.23288 -6.02903 1.000 18.31187 82 LEU A N 1
ATOM 635 C CA . LEU A 1 82 ? 25.24918 -20.61380 -5.02967 1.000 15.10231 82 LEU A CA 1
ATOM 636 C C . LEU A 1 82 ? 25.47975 -22.11983 -4.93717 1.000 16.49663 82 LEU A C 1
ATOM 637 O O . LEU A 1 82 ? 26.41345 -22.54374 -4.24525 1.000 18.12219 82 LEU A O 1
ATOM 642 N N . VAL A 1 83 ? 24.67027 -22.93270 -5.60693 1.000 13.45941 83 VAL A N 1
ATOM 643 C CA . VAL A 1 83 ? 24.67773 -24.38053 -5.43411 1.000 14.72468 83 VAL A CA 1
ATOM 644 C C . VAL A 1 83 ? 25.11716 -25.01776 -6.74596 1.000 18.17531 83 VAL A C 1
ATOM 645 O O . VAL A 1 83 ? 24.42522 -24.88293 -7.75788 1.000 20.02438 83 VAL A O 1
ATOM 649 N N . PRO A 1 84 ? 26.24625 -25.72666 -6.77519 1.000 18.47390 84 PRO A N 1
ATOM 650 C CA . PRO A 1 84 ? 26.71713 -26.32275 -8.03557 1.000 22.30518 84 PRO A CA 1
ATOM 651 C C . PRO A 1 84 ? 25.69683 -27.28057 -8.63283 1.000 23.66039 84 PRO A C 1
ATOM 652 O O . PRO A 1 84 ? 25.21513 -28.20106 -7.96830 1.000 24.20127 84 PRO A O 1
ATOM 656 N N . GLY A 1 85 ? 25.37343 -27.04994 -9.90448 1.000 24.71969 85 GLY A N 1
ATOM 657 C CA . GLY A 1 85 ? 24.51038 -27.91721 -10.67425 1.000 26.96996 85 GLY A CA 1
ATOM 658 C C . GLY A 1 85 ? 23.02734 -27.76779 -10.42150 1.000 31.23290 85 GLY A C 1
ATOM 659 O O . GLY A 1 85 ? 22.23562 -28.46848 -11.06697 1.000 34.79624 85 GLY A O 1
ATOM 660 N N . MET A 1 86 ? 22.61813 -26.89343 -9.50873 1.000 29.12311 86 MET A N 1
ATOM 661 C CA . MET A 1 86 ? 21.20497 -26.76365 -9.18037 1.000 32.47523 86 MET A CA 1
ATOM 662 C C . MET A 1 86 ? 20.48025 -25.89272 -10.20596 1.000 38.43171 86 MET A C 1
ATOM 663 O O . MET A 1 86 ? 21.01385 -24.87967 -10.67655 1.000 33.46899 86 MET A O 1
ATOM 668 N N . ASN A 1 87 ? 19.26070 -26.29788 -10.55062 1.000 46.53829 87 ASN A N 1
ATOM 669 C CA . ASN A 1 87 ? 18.47258 -25.60317 -11.56940 1.000 56.71805 87 ASN A CA 1
ATOM 670 C C . ASN A 1 87 ? 16.97212 -25.82386 -11.37027 1.000 57.18838 87 ASN A C 1
ATOM 671 O O . ASN A 1 87 ? 16.55930 -26.68095 -10.58365 1.000 58.28156 87 ASN A O 1
ATOM 676 N N . ALA A 1 96 ? 3.61131 -21.07550 -14.57370 1.000 69.29159 96 ALA A N 1
ATOM 677 C CA . ALA A 1 96 ? 2.23973 -20.98974 -14.08427 1.000 67.82836 96 ALA A CA 1
ATOM 678 C C . ALA A 1 96 ? 1.33200 -20.29489 -15.09144 1.000 6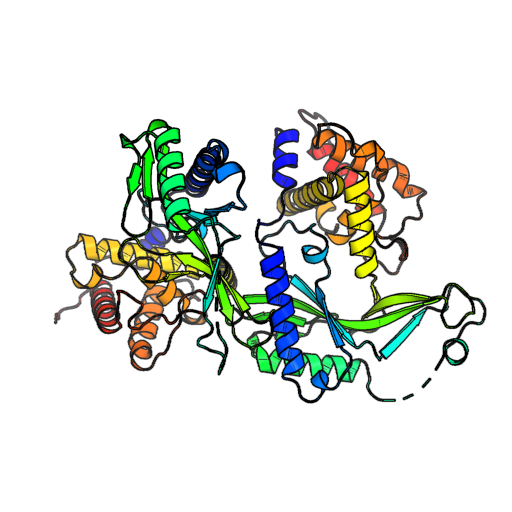3.76895 96 ALA A C 1
ATOM 679 O O . ALA A 1 96 ? 1.79674 -19.76055 -16.09802 1.000 65.13788 96 ALA A O 1
ATOM 681 N N . SER A 1 97 ? 0.03005 -20.29675 -14.80961 1.000 58.02862 97 SER A N 1
ATOM 682 C CA . SER A 1 97 ? -0.90435 -19.59923 -15.68228 1.000 55.06274 97 SER A CA 1
ATOM 683 C C . SER A 1 97 ? -0.99160 -18.11581 -15.33669 1.000 47.93930 97 SER A C 1
ATOM 684 O O . SER A 1 97 ? -0.98972 -17.26660 -16.23477 1.000 49.71460 97 SER A O 1
ATOM 687 N N . TYR A 1 98 ? -1.07884 -17.78552 -14.05007 1.000 38.38973 98 TYR A N 1
ATOM 688 C CA . TYR A 1 98 ? -1.11517 -16.39237 -13.61452 1.000 29.89592 98 TYR A CA 1
ATOM 689 C C . TYR A 1 98 ? 0.30494 -15.83850 -13.58077 1.000 27.82957 98 TYR A C 1
ATOM 690 O O . TYR A 1 98 ? 1.13118 -16.29903 -12.78520 1.000 29.97897 98 TYR A O 1
ATOM 699 N N . THR A 1 99 ? 0.59493 -14.85687 -14.42971 1.000 22.16340 99 THR A N 1
ATOM 700 C CA . THR A 1 99 ? 1.95507 -14.35961 -14.57073 1.000 21.35592 99 THR A CA 1
ATOM 701 C C . THR A 1 99 ? 2.16910 -13.12398 -13.70237 1.000 18.05808 99 THR A C 1
ATOM 702 O O . THR A 1 99 ? 1.22147 -12.46464 -13.26975 1.000 17.65557 99 THR A O 1
ATOM 706 N N . TYR A 1 100 ? 3.44278 -12.76825 -13.51424 1.000 15.98282 100 TYR A N 1
ATOM 707 C CA . TYR A 1 100 ? 3.74596 -11.51556 -12.83665 1.000 16.75204 100 TYR A CA 1
ATOM 708 C C . TYR A 1 100 ? 3.14175 -10.33802 -13.59051 1.000 18.04726 100 TYR A C 1
ATOM 709 O O . TYR A 1 100 ? 2.61576 -9.40866 -12.97169 1.000 16.64324 100 TYR A O 1
ATOM 718 N N . LYS A 1 101 ? 3.21730 -10.34632 -14.92721 1.000 20.54651 101 LYS A N 1
ATOM 719 C CA . LYS A 1 101 ? 2.67779 -9.22246 -15.69792 1.000 23.82558 101 LYS A CA 1
ATOM 720 C C . LYS A 1 101 ? 1.17649 -9.06737 -15.48947 1.000 22.40106 101 LYS A C 1
ATOM 721 O O . LYS A 1 101 ? 0.67784 -7.94463 -15.33721 1.000 23.44390 101 LYS A O 1
ATOM 727 N N . GLN A 1 102 ? 0.43640 -10.18101 -15.50616 1.000 19.27510 102 GLN A N 1
ATOM 728 C CA . GLN A 1 102 ? -1.00008 -10.12291 -15.24868 1.000 20.13530 102 GLN A CA 1
ATOM 729 C C . GLN A 1 102 ? -1.27889 -9.62830 -13.83829 1.000 19.21471 102 GLN A C 1
ATOM 730 O O . GLN A 1 102 ? -2.19301 -8.82214 -13.61774 1.000 17.96114 102 GLN A O 1
ATOM 736 N N . PHE A 1 103 ? -0.50444 -10.11244 -12.87065 1.000 13.51681 103 PHE A N 1
ATOM 737 C CA . PHE A 1 103 ? -0.64236 -9.65912 -11.48957 1.000 15.04775 103 PHE A CA 1
ATOM 738 C C . PHE A 1 103 ? -0.43941 -8.15200 -11.39281 1.000 15.95148 103 PHE A C 1
ATOM 739 O O . PHE A 1 103 ? -1.23600 -7.44634 -10.76698 1.000 15.56648 103 PHE A O 1
ATOM 747 N N . LYS A 1 104 ? 0.60643 -7.63450 -12.04203 1.000 15.65523 104 LYS A N 1
ATOM 748 C CA . LYS A 1 104 ? 0.90126 -6.20391 -11.95275 1.000 14.51748 104 LYS A CA 1
ATOM 749 C C . LYS A 1 104 ? -0.18907 -5.37180 -12.62042 1.000 16.56582 104 LYS A C 1
ATOM 750 O O . LYS A 1 104 ? -0.57426 -4.31076 -12.10847 1.000 16.64707 104 LYS A O 1
ATOM 756 N N . SER A 1 105 ? -0.70572 -5.84407 -13.75867 1.000 17.60065 105 SER A N 1
ATOM 757 C CA . SER A 1 105 ? -1.81313 -5.16084 -14.42012 1.000 19.41305 105 SER A CA 1
ATOM 758 C C . SER A 1 105 ? -3.08122 -5.17645 -13.55589 1.000 17.51952 105 SER A C 1
ATOM 759 O O . SER A 1 105 ? -3.79463 -4.16492 -13.45385 1.000 15.98017 105 SER A O 1
ATOM 762 N N . ASP A 1 106 ? -3.38545 -6.31667 -12.93060 1.000 19.22612 106 ASP A N 1
ATOM 763 C CA . ASP A 1 106 ? -4.56324 -6.40176 -12.06357 1.000 18.53925 106 ASP A CA 1
ATOM 764 C C . ASP A 1 106 ? -4.40893 -5.51626 -10.83625 1.000 16.74159 106 ASP A C 1
ATOM 765 O O . ASP A 1 106 ? -5.38686 -4.93675 -10.35196 1.000 15.96881 106 ASP A O 1
ATOM 770 N N . LEU A 1 107 ? -3.19029 -5.41080 -10.31031 1.000 15.10646 107 LEU A N 1
ATOM 771 C CA . LEU A 1 107 ? -2.93484 -4.49019 -9.20711 1.000 14.62300 107 LEU A CA 1
ATOM 772 C C . LEU A 1 107 ? -3.12483 -3.03883 -9.64255 1.000 14.72668 107 LEU A C 1
ATOM 773 O O . LEU A 1 107 ? -3.69724 -2.23125 -8.89826 1.000 14.24941 107 LEU A O 1
ATOM 778 N N . GLU A 1 108 ? -2.62600 -2.68114 -10.82924 1.000 12.37432 108 GLU A N 1
ATOM 779 C CA . GLU A 1 108 ? -2.85201 -1.33078 -11.34634 1.000 13.27712 108 GLU A CA 1
ATOM 780 C C . GLU A 1 108 ? -4.33996 -1.02774 -11.42881 1.000 15.42526 108 GLU A C 1
ATOM 781 O O . GLU A 1 108 ? -4.79259 0.04738 -11.01213 1.000 14.31860 108 GLU A O 1
ATOM 787 N N . THR A 1 109 ? -5.12091 -1.98359 -11.93963 1.000 18.31116 109 THR A N 1
ATOM 788 C CA . THR A 1 109 ? -6.55989 -1.78003 -12.04707 1.000 19.35071 109 THR A CA 1
ATOM 789 C C . THR A 1 109 ? -7.20369 -1.63410 -10.67426 1.000 19.03789 109 THR A C 1
ATOM 790 O O . THR A 1 109 ? -8.05179 -0.75621 -10.47412 1.000 21.50241 109 THR A O 1
ATOM 794 N N . ALA A 1 110 ? -6.79363 -2.45917 -9.70509 1.000 17.84029 110 ALA A N 1
ATOM 795 C CA . ALA A 1 110 ? -7.36228 -2.36586 -8.35650 1.000 16.10193 110 ALA A CA 1
ATOM 796 C C . ALA A 1 110 ? -7.05665 -1.01337 -7.70799 1.000 18.93411 110 ALA A C 1
ATOM 797 O O . ALA A 1 110 ? -7.91547 -0.41402 -7.03443 1.000 18.82897 110 ALA A O 1
ATOM 799 N N . LEU A 1 111 ? -5.82418 -0.52754 -7.87646 1.000 16.36574 111 LEU A N 1
ATOM 800 C CA . LEU A 1 111 ? -5.46544 0.77209 -7.31164 1.000 16.25958 111 LEU A CA 1
ATOM 801 C C . LEU A 1 111 ? -6.22135 1.90837 -7.99986 1.000 18.68696 111 LEU A C 1
ATOM 802 O O . LEU A 1 111 ? -6.67493 2.85174 -7.33391 1.000 19.13085 111 LEU A O 1
ATOM 807 N N . LYS A 1 112 ? -6.35768 1.84872 -9.33387 1.000 17.30005 112 LYS A N 1
ATOM 808 C CA . LYS A 1 112 ? -7.11453 2.88528 -10.03987 1.000 18.16753 112 LYS A CA 1
ATOM 809 C C . LYS A 1 112 ? -8.57541 2.87054 -9.61780 1.000 19.26724 112 LYS A C 1
ATOM 810 O O . LYS A 1 112 ? -9.20142 3.93167 -9.49214 1.000 15.24901 112 LYS A O 1
ATOM 816 N N . ASN A 1 113 ? -9.13608 1.67595 -9.39519 1.000 18.59524 113 ASN A N 1
ATOM 817 C CA . ASN A 1 113 ? -10.53497 1.57304 -8.98256 1.000 22.69459 113 ASN A CA 1
ATOM 818 C C . ASN A 1 113 ? -10.76489 2.14207 -7.58769 1.000 24.67561 113 ASN A C 1
ATOM 819 O O . ASN A 1 113 ? -11.80218 2.76841 -7.33614 1.000 24.32618 113 ASN A O 1
ATOM 824 N N . LYS A 1 114 ? -9.84055 1.90003 -6.64973 1.000 20.26781 114 LYS A N 1
ATOM 825 C CA . LYS A 1 114 ? -10.09582 2.41895 -5.30812 1.000 19.47735 114 LYS A CA 1
ATOM 826 C C . LYS A 1 114 ? -9.77990 3.90453 -5.20385 1.000 21.27092 114 LYS A C 1
ATOM 827 O O . LYS A 1 114 ? -10.53551 4.65565 -4.57878 1.000 22.77756 114 LYS A O 1
ATOM 833 N N . PHE A 1 115 ? -8.66864 4.34741 -5.78745 1.000 20.14441 115 PHE A N 1
ATOM 834 C CA . PHE A 1 115 ? -8.18924 5.70122 -5.56591 1.000 18.56280 115 PHE A CA 1
ATOM 835 C C . PHE A 1 115 ? -8.44826 6.63513 -6.74393 1.000 20.21512 115 PHE A C 1
ATOM 836 O O . PHE A 1 115 ? -8.23490 7.84409 -6.61045 1.000 21.29669 115 PHE A O 1
ATOM 844 N N . GLY A 1 116 ? -8.90743 6.12044 -7.87406 1.000 16.35937 116 GLY A N 1
ATOM 845 C CA . GLY A 1 116 ? -9.08784 6.97400 -9.04038 1.000 17.26337 116 GLY A CA 1
ATOM 846 C C . GLY A 1 116 ? -7.83596 7.02487 -9.89009 1.000 20.17823 116 GLY A C 1
ATOM 847 O O . GLY A 1 116 ? -6.71099 6.91088 -9.40337 1.000 20.75487 116 GLY A O 1
ATOM 848 N N . THR A 1 117 ? -8.03086 7.20158 -11.19734 1.000 18.47699 117 THR A N 1
ATOM 849 C CA . THR A 1 117 ? -6.86618 7.26004 -12.07332 1.000 19.74800 117 THR A CA 1
ATOM 850 C C . THR A 1 117 ? -6.00420 8.47830 -11.78111 1.000 21.55630 117 THR A C 1
ATOM 851 O O . THR A 1 117 ? -4.78770 8.42911 -11.98637 1.000 24.10181 117 THR A O 1
ATOM 855 N N . LEU A 1 118 ? -6.60302 9.58274 -11.31153 1.000 15.99319 118 LEU A N 1
ATOM 856 C CA . LEU A 1 118 ? -5.79553 10.75681 -10.99730 1.000 18.83219 118 LEU A CA 1
ATOM 857 C C . LEU A 1 118 ? -4.84614 10.50230 -9.83059 1.000 22.92248 118 LEU A C 1
ATOM 858 O O . LEU A 1 118 ? -3.89991 11.27526 -9.63269 1.000 22.05111 118 LEU A O 1
ATOM 863 N N . GLY A 1 119 ? -5.09966 9.46811 -9.03357 1.000 18.49465 119 GLY A N 1
ATOM 864 C CA . GLY A 1 119 ? -4.26946 9.15863 -7.89144 1.000 19.01062 119 GLY A CA 1
ATOM 865 C C . GLY A 1 119 ? -3.22400 8.07997 -8.08620 1.000 17.49800 119 GLY A C 1
ATOM 866 O O . GLY A 1 119 ? -2.58383 7.69667 -7.10304 1.000 18.04867 119 GLY A O 1
ATOM 867 N N . VAL A 1 120 ? -3.06776 7.53719 -9.29962 1.000 15.58883 120 VAL A N 1
ATOM 868 C CA . VAL A 1 120 ? -2.22716 6.36216 -9.53785 1.000 17.72519 120 VAL A CA 1
ATOM 869 C C . VAL A 1 120 ? -1.37702 6.55902 -10.78710 1.000 16.36398 120 VAL A C 1
ATOM 870 O O . VAL A 1 120 ? -1.89792 6.93278 -11.84124 1.000 18.99503 120 VAL A O 1
ATOM 874 N N . SER A 1 121 ? -0.07216 6.30807 -10.68020 1.000 14.56335 121 SER A N 1
ATOM 875 C CA . SER A 1 121 ? 0.78825 6.24970 -11.85632 1.000 15.46250 121 SER A CA 1
ATOM 876 C C . SER A 1 121 ? 1.69555 5.02503 -11.75886 1.000 18.46519 121 SER A C 1
ATOM 877 O O . SER A 1 121 ? 2.03310 4.56835 -10.66584 1.000 15.36331 121 SER A O 1
ATOM 880 N N . ARG A 1 122 ? 2.00234 4.44154 -12.90945 1.000 18.42496 122 ARG A N 1
ATOM 881 C CA . ARG A 1 122 ? 2.82024 3.24176 -13.00109 1.000 18.49389 122 ARG A CA 1
ATOM 882 C C . ARG A 1 122 ? 4.24866 3.63450 -13.34565 1.000 23.31563 122 ARG A C 1
ATOM 883 O O . ARG A 1 122 ? 4.48554 4.27216 -14.37657 1.000 29.65380 122 ARG A O 1
ATOM 891 N N . GLY A 1 123 ? 5.19043 3.29390 -12.46746 1.000 17.43696 123 GLY A N 1
ATOM 892 C CA . GLY A 1 123 ? 6.59893 3.45073 -12.74499 1.000 17.09969 123 GLY A CA 1
ATOM 893 C C . GLY A 1 123 ? 7.19721 2.16129 -13.27632 1.000 20.32783 123 GLY A C 1
ATOM 894 O O . GLY A 1 123 ? 6.49451 1.21188 -13.61509 1.000 25.58071 123 GLY A O 1
ATOM 895 N N . ASP A 1 124 ? 8.52826 2.14240 -13.38148 1.000 16.65300 124 ASP A N 1
ATOM 896 C CA . ASP A 1 124 ? 9.18799 0.92961 -13.86369 1.000 15.13206 124 ASP A CA 1
ATOM 897 C C . ASP A 1 124 ? 9.04761 -0.21942 -12.86184 1.000 15.01221 124 ASP A C 1
ATOM 898 O O . ASP A 1 124 ? 8.88809 -1.38343 -13.25139 1.000 16.53695 124 ASP A O 1
ATOM 903 N N . LYS A 1 125 ? 9.10683 0.08240 -11.57116 1.000 11.87927 125 LYS A N 1
ATOM 904 C CA . LYS A 1 125 ? 9.03608 -0.93168 -10.51344 1.000 14.90477 125 LYS A CA 1
ATOM 905 C C . LYS A 1 125 ? 7.74811 -0.91725 -9.71341 1.000 15.65637 125 LYS A C 1
ATOM 906 O O . LYS A 1 125 ? 7.21983 -1.98201 -9.38100 1.000 15.28042 125 LYS A O 1
ATOM 912 N N . ALA A 1 126 ? 7.24353 0.26253 -9.36132 1.000 13.27591 126 ALA A N 1
ATOM 913 C CA . ALA A 1 126 ? 6.17026 0.39123 -8.38506 1.000 13.62708 126 ALA A CA 1
ATOM 914 C C . ALA A 1 126 ? 5.09332 1.30870 -8.93750 1.000 16.98601 126 ALA A C 1
ATOM 915 O O . ALA A 1 126 ? 5.23754 1.89146 -10.01372 1.000 18.79037 126 ALA A O 1
ATOM 917 N N . PHE A 1 127 ? 3.98210 1.37871 -8.21490 1.000 12.42776 127 PHE A N 1
ATOM 918 C CA . PHE A 1 127 ? 2.93484 2.35034 -8.47241 1.000 13.19647 127 PHE A CA 1
ATOM 919 C C . PHE A 1 127 ? 3.05930 3.49169 -7.48055 1.000 13.75393 127 PHE A C 1
ATOM 920 O O . PHE A 1 127 ? 3.29215 3.27103 -6.29289 1.000 18.12678 127 PHE A O 1
ATOM 928 N N . ASP A 1 128 ? 2.90562 4.70608 -7.98087 1.000 10.44141 128 ASP A N 1
ATOM 929 C CA . ASP A 1 128 ? 2.83295 5.90135 -7.16119 1.000 15.48170 128 ASP A CA 1
ATOM 930 C C . ASP A 1 128 ? 1.36919 6.19513 -6.88695 1.000 15.95656 128 ASP A C 1
ATOM 931 O O . ASP A 1 128 ? 0.59394 6.40858 -7.82877 1.000 17.96712 128 ASP A O 1
ATOM 936 N N . VAL A 1 129 ? 0.98158 6.14622 -5.61581 1.000 13.76855 129 VAL A N 1
ATOM 937 C CA . VAL A 1 129 ? -0.39118 6.38253 -5.19295 1.000 13.88299 129 VAL A CA 1
ATOM 938 C C . VAL A 1 129 ? -0.39243 7.65585 -4.36870 1.000 16.06972 129 VAL A C 1
ATOM 939 O O . VAL A 1 129 ? 0.27805 7.72997 -3.33163 1.000 16.07101 129 VAL A O 1
ATOM 943 N N . HIS A 1 130 ? -1.14177 8.65401 -4.82995 1.000 15.67219 130 HIS A N 1
ATOM 944 C CA . HIS A 1 130 ? -1.31545 9.90934 -4.10313 1.000 16.58429 130 HIS A CA 1
ATOM 945 C C . HIS A 1 130 ? -2.79659 10.24083 -4.21070 1.000 19.57605 130 HIS A C 1
ATOM 946 O O . HIS A 1 130 ? -3.27337 10.64006 -5.27564 1.000 20.19006 130 HIS A O 1
ATOM 953 N N . ALA A 1 131 ? -3.51065 10.07381 -3.10552 1.000 19.60809 131 ALA A N 1
ATOM 954 C CA . ALA A 1 131 ? -4.96615 10.17539 -3.07289 1.000 22.48088 131 ALA A CA 1
ATOM 955 C C . ALA A 1 131 ? -5.31145 10.96466 -1.81476 1.000 20.42254 131 ALA A C 1
ATOM 956 O O . ALA A 1 131 ? -5.37399 10.40942 -0.71093 1.000 20.87370 131 ALA A O 1
ATOM 958 N N . ASN A 1 132 ? -5.54225 12.26340 -2.01342 1.000 21.58951 132 ASN A N 1
ATOM 959 C CA . ASN A 1 132 ? -5.92823 13.16506 -0.93255 1.000 27.59295 132 ASN A CA 1
ATOM 960 C C . ASN A 1 132 ? -7.20971 12.68994 -0.23832 1.000 26.62141 132 ASN A C 1
ATOM 961 O O . ASN A 1 132 ? -7.34587 12.84359 0.98176 1.000 27.68526 132 ASN A O 1
ATOM 966 N N . SER A 1 133 ? -8.10468 12.01887 -0.96951 1.000 23.56757 133 SER A N 1
ATOM 967 C CA . SER A 1 133 ? -9.36741 11.56315 -0.38208 1.000 22.64592 133 SER A CA 1
ATOM 968 C C . SER A 1 133 ? -9.18246 10.50134 0.69570 1.000 25.94514 133 SER A C 1
ATOM 969 O O . SER A 1 133 ? -9.98018 10.43362 1.64175 1.000 26.26353 133 SER A O 1
ATOM 972 N N . TYR A 1 134 ? -8.13664 9.68285 0.60311 1.000 23.89288 134 TYR A N 1
ATOM 973 C CA . TYR A 1 134 ? -7.84433 8.72043 1.65162 1.000 21.88041 134 TYR A CA 1
ATOM 974 C C . TYR A 1 134 ? -6.60587 9.13521 2.40892 1.000 24.95002 134 TYR A C 1
ATOM 975 O O . TYR A 1 134 ? -6.18056 8.43157 3.33363 1.000 28.57981 134 TYR A O 1
ATOM 984 N N . ARG A 1 135 ? -6.05047 10.28844 2.05566 1.000 24.47369 135 ARG A N 1
ATOM 985 C CA . ARG A 1 135 ? -4.82126 10.79432 2.64457 1.000 28.82580 135 ARG A CA 1
ATOM 986 C C . ARG A 1 135 ? -3.69055 9.77359 2.49733 1.000 27.10063 135 ARG A C 1
ATOM 987 O O . ARG A 1 135 ? -2.89249 9.56662 3.40979 1.000 29.53733 135 ARG A O 1
ATOM 995 N N . VAL A 1 136 ? -3.63160 9.11485 1.33677 1.000 24.10867 136 VAL A N 1
ATOM 996 C CA . VAL A 1 136 ? -2.63494 8.07428 1.06577 1.000 21.75648 136 VAL A CA 1
ATOM 997 C C . VAL A 1 136 ? -1.56292 8.61818 0.13646 1.000 19.96778 136 VAL A C 1
ATOM 998 O O . VAL A 1 136 ? -1.87739 9.13999 -0.93616 1.000 19.66860 136 VAL A O 1
ATOM 1002 N N . ASP A 1 137 ? -0.29431 8.48988 0.55171 1.000 18.54727 137 ASP A N 1
ATOM 1003 C CA . ASP A 1 137 ? 0.88334 8.74157 -0.28404 1.000 16.62343 137 ASP A CA 1
ATOM 1004 C C . ASP A 1 137 ? 1.79562 7.53232 -0.12164 1.000 15.44908 137 ASP A C 1
ATOM 1005 O O . ASP A 1 137 ? 2.39416 7.34175 0.94298 1.000 15.13920 137 ASP A O 1
ATOM 1010 N N . ALA A 1 138 ? 1.85777 6.69228 -1.15238 1.000 12.01132 138 ALA A N 1
ATOM 1011 C CA . ALA A 1 138 ? 2.47565 5.38225 -1.01716 1.000 11.43381 138 ALA A CA 1
ATOM 1012 C C . ALA A 1 138 ? 3.15142 4.99274 -2.31442 1.000 11.03959 138 ALA A C 1
ATOM 1013 O O . ALA A 1 138 ? 2.69185 5.34872 -3.40041 1.000 12.57080 138 ALA A O 1
ATOM 1015 N N . ASP A 1 139 ? 4.27124 4.28283 -2.17711 1.000 10.64254 139 ASP A N 1
ATOM 1016 C CA . ASP A 1 139 ? 4.94310 3.61075 -3.28666 1.000 9.07461 139 ASP A CA 1
ATOM 1017 C C . ASP A 1 139 ? 4.62814 2.12834 -3.13617 1.000 10.97965 139 ASP A C 1
ATOM 1018 O O . ASP A 1 139 ? 5.07677 1.48664 -2.17961 1.000 13.36570 139 ASP A O 1
ATOM 1023 N N . VAL A 1 140 ? 3.81687 1.59661 -4.03985 1.000 11.20473 140 VAL A N 1
ATOM 1024 C CA . VAL A 1 140 ? 3.24211 0.26503 -3.88937 1.000 10.20557 140 VAL A CA 1
ATOM 1025 C C . VAL A 1 140 ? 3.89594 -0.63973 -4.91684 1.000 13.13904 140 VAL A C 1
ATOM 1026 O O . VAL A 1 140 ? 3.66894 -0.48278 -6.12287 1.000 13.23140 140 VAL A O 1
ATOM 1030 N N . VAL A 1 141 ? 4.70713 -1.58480 -4.47328 1.000 11.37246 141 VAL A N 1
ATOM 1031 C CA . VAL A 1 141 ? 5.48468 -2.40285 -5.39830 1.000 11.87879 141 VAL A CA 1
ATOM 1032 C C . VAL A 1 141 ? 4.86897 -3.79388 -5.47642 1.000 10.97132 141 VAL A C 1
ATOM 1033 O O . VAL A 1 141 ? 4.61646 -4.41572 -4.43286 1.000 13.33040 141 VAL A O 1
ATOM 1037 N N . PRO A 1 142 ? 4.60059 -4.30662 -6.67711 1.000 10.48137 142 PRO A N 1
ATOM 1038 C CA . PRO A 1 142 ? 4.16010 -5.69950 -6.80663 1.000 11.01989 142 PRO A CA 1
ATOM 1039 C C . PRO A 1 142 ? 5.37789 -6.61749 -6.77219 1.000 13.97200 142 PRO A C 1
ATOM 1040 O O . PRO A 1 142 ? 6.37480 -6.38746 -7.46695 1.000 13.84432 142 PRO A O 1
ATOM 1044 N N . ALA A 1 143 ? 5.31285 -7.62902 -5.91386 1.000 11.39663 143 ALA A N 1
ATOM 1045 C CA . ALA A 1 143 ? 6.40534 -8.57052 -5.71919 1.000 9.34993 143 ALA A CA 1
ATOM 1046 C C . ALA A 1 143 ? 5.85819 -9.98705 -5.74343 1.000 13.05073 143 ALA A C 1
ATOM 1047 O O . ALA A 1 143 ? 4.65370 -10.21240 -5.58830 1.000 12.65122 143 ALA A O 1
ATOM 1049 N N . ILE A 1 144 ? 6.77254 -10.95127 -5.88905 1.000 13.72466 144 ILE A N 1
ATOM 1050 C CA . ILE A 1 144 ? 6.45514 -12.36250 -5.74984 1.000 12.74037 144 ILE A CA 1
ATOM 1051 C C . ILE A 1 144 ? 7.44120 -12.96957 -4.76023 1.000 13.18864 144 ILE A C 1
ATOM 1052 O O . ILE A 1 144 ? 8.38451 -12.31508 -4.33199 1.000 10.83824 144 ILE A O 1
ATOM 1057 N N . GLN A 1 145 ? 7.20741 -14.22950 -4.37261 1.000 11.74797 145 GLN A N 1
ATOM 1058 C CA . GLN A 1 145 ? 8.11578 -14.87493 -3.42962 1.000 11.99195 145 GLN A CA 1
ATOM 1059 C C . GLN A 1 145 ? 9.47468 -15.09857 -4.08963 1.000 12.79423 145 GLN A C 1
ATOM 1060 O O . GLN A 1 145 ? 9.55789 -15.67031 -5.18054 1.000 11.78029 145 GLN A O 1
ATOM 1066 N N . GLY A 1 146 ? 10.54633 -14.67380 -3.42693 1.000 9.62224 146 GLY A N 1
ATOM 1067 C CA . GLY A 1 146 ? 11.89868 -14.94719 -3.89136 1.000 9.83818 146 GLY A CA 1
ATOM 1068 C C . GLY A 1 146 ? 12.57885 -15.92346 -2.95401 1.000 10.57759 146 GLY A C 1
ATOM 1069 O O . GLY A 1 146 ? 12.29049 -15.95233 -1.75824 1.000 10.31029 146 GLY A O 1
ATOM 1070 N N . ARG A 1 147 ? 13.48320 -16.73731 -3.49703 1.000 10.33656 147 ARG A N 1
ATOM 1071 C CA . ARG A 1 147 ? 14.22719 -17.68134 -2.67899 1.000 6.76894 147 ARG A CA 1
ATOM 1072 C C . ARG A 1 147 ? 15.69044 -17.67895 -3.07871 1.000 9.36225 147 ARG A C 1
ATOM 1073 O O . ARG A 1 147 ? 16.02048 -17.65883 -4.26792 1.000 12.18359 147 ARG A O 1
ATOM 1081 N N . LEU A 1 148 ? 16.56021 -17.76216 -2.08768 1.000 6.97490 148 LEU A N 1
ATOM 1082 C CA . LEU A 1 148 ? 17.98187 -17.96010 -2.32485 1.000 8.01445 148 LEU A CA 1
ATOM 1083 C C . LEU A 1 148 ? 18.36733 -19.29556 -1.71595 1.000 8.23843 148 LEU A C 1
ATOM 1084 O O . LEU A 1 148 ? 18.29062 -19.45591 -0.49528 1.000 10.28839 148 LEU A O 1
ATOM 1089 N N . TYR A 1 149 ? 18.77822 -20.25038 -2.55712 1.000 6.15848 149 TYR A N 1
ATOM 1090 C CA . TYR A 1 149 ? 19.17919 -21.56639 -2.07030 1.000 6.66973 149 TYR A CA 1
ATOM 1091 C C . TYR A 1 149 ? 20.64915 -21.55412 -1.65814 1.000 11.13174 149 TYR A C 1
ATOM 1092 O O . TYR A 1 149 ? 21.48920 -20.94919 -2.32973 1.000 11.06854 149 TYR A O 1
ATOM 1101 N N . TYR A 1 150 ? 20.94950 -22.19731 -0.52880 1.000 9.11330 150 TYR A N 1
ATOM 1102 C CA . TYR A 1 150 ? 22.32398 -22.33337 -0.06251 1.000 11.61192 150 TYR A CA 1
ATOM 1103 C C . TYR A 1 150 ? 22.77654 -23.79025 -0.03552 1.000 14.46244 150 TYR A C 1
ATOM 1104 O O . TYR A 1 150 ? 23.93161 -24.05552 0.30023 1.000 14.78197 150 TYR A O 1
ATOM 1113 N N . ASP A 1 151 ? 21.89508 -24.73599 -0.35811 1.000 14.74845 151 ASP A N 1
ATOM 1114 C CA . ASP A 1 151 ? 22.24124 -26.14945 -0.50685 1.000 17.89112 151 ASP A CA 1
ATOM 1115 C C . ASP A 1 151 ? 21.23650 -26.76206 -1.47575 1.000 17.90998 151 ASP A C 1
ATOM 1116 O O . ASP A 1 151 ? 20.23638 -26.13456 -1.84032 1.000 15.15228 151 ASP A O 1
ATOM 1121 N N . LYS A 1 152 ? 21.48807 -28.00878 -1.88256 1.000 21.37703 152 LYS A N 1
ATOM 1122 C CA . LYS A 1 152 ? 20.63759 -28.62615 -2.89352 1.000 25.05961 152 LYS A CA 1
ATOM 1123 C C . LYS A 1 152 ? 19.32917 -29.18929 -2.34650 1.000 27.84618 152 LYS A C 1
ATOM 1124 O O . LYS A 1 152 ? 18.44360 -29.51471 -3.14149 1.000 32.31943 152 LYS A O 1
ATOM 1130 N N . ASN A 1 153 ? 19.16548 -29.27703 -1.03203 1.000 24.49622 153 ASN A N 1
ATOM 1131 C CA . ASN A 1 153 ? 17.94557 -29.81526 -0.44517 1.000 24.86705 153 ASN A CA 1
ATOM 1132 C C . ASN A 1 153 ? 16.77062 -28.83773 -0.60164 1.000 23.21620 153 ASN A C 1
ATOM 1133 O O . ASN A 1 153 ? 16.94994 -27.61674 -0.64795 1.000 17.17962 153 ASN A O 1
ATOM 1138 N N . HIS A 1 154 ? 15.54974 -29.39178 -0.69670 1.000 20.76987 154 HIS A N 1
ATOM 1139 C CA . HIS A 1 154 ? 14.36307 -28.56526 -0.92925 1.000 22.47821 154 HIS A CA 1
ATOM 1140 C C . HIS A 1 154 ? 14.15511 -27.51763 0.16227 1.000 17.35196 154 HIS A C 1
ATOM 1141 O O . HIS A 1 154 ? 13.56797 -26.46748 -0.10336 1.000 16.85540 154 HIS A O 1
ATOM 1148 N N . ASN A 1 155 ? 14.62932 -27.77327 1.38279 1.000 14.79304 155 ASN A N 1
ATOM 1149 C CA . ASN A 1 155 ? 14.40253 -26.85304 2.49814 1.000 17.16126 155 ASN A CA 1
ATOM 1150 C C . ASN A 1 155 ? 15.52961 -25.84533 2.67673 1.000 15.39009 155 ASN A C 1
ATOM 1151 O O . ASN A 1 155 ? 15.45255 -25.00350 3.58126 1.000 14.89583 155 ASN A O 1
ATOM 1156 N N . ALA A 1 156 ? 16.57152 -25.90796 1.85441 1.000 12.26312 156 ALA A N 1
ATOM 1157 C CA . ALA A 1 156 ? 17.78327 -25.13492 2.12943 1.000 13.29392 156 ALA A CA 1
ATOM 1158 C C . ALA A 1 156 ? 17.74407 -23.80320 1.38811 1.000 14.00309 156 ALA A C 1
ATOM 1159 O O . ALA A 1 156 ? 18.54711 -23.53088 0.49089 1.000 13.44486 156 ALA A O 1
ATOM 1161 N N . PHE A 1 157 ? 16.80890 -22.95105 1.80522 1.000 13.06730 157 PHE A N 1
ATOM 1162 C CA . PHE A 1 157 ? 16.72379 -21.64070 1.18354 1.000 11.74076 157 PHE A CA 1
ATOM 1163 C C . PHE A 1 157 ? 16.30149 -20.59296 2.19652 1.000 14.21108 157 PHE A C 1
ATOM 1164 O O . PHE A 1 157 ? 15.79369 -20.90152 3.28305 1.000 10.47436 157 PHE A O 1
ATOM 1172 N N . ILE A 1 158 ? 16.57016 -19.34011 1.81231 1.000 11.68894 158 ILE A N 1
ATOM 1173 C CA . ILE A 1 158 ? 16.13147 -18.12820 2.49492 1.000 12.20884 158 ILE A CA 1
ATOM 1174 C C . ILE A 1 158 ? 15.04141 -17.49721 1.65408 1.000 12.20245 158 ILE A C 1
ATOM 1175 O O . ILE A 1 158 ? 15.16442 -17.43174 0.42745 1.000 12.45576 158 ILE A O 1
ATOM 1180 N N . ARG A 1 159 ? 14.00990 -16.98170 2.30819 1.000 9.20533 159 ARG A N 1
ATOM 1181 C CA . ARG A 1 159 ? 12.83839 -16.44795 1.62995 1.000 8.42642 159 ARG A CA 1
ATOM 1182 C C . ARG A 1 159 ? 12.83688 -14.92355 1.66726 1.000 10.97368 159 ARG A C 1
ATOM 1183 O O . ARG A 1 159 ? 12.98797 -14.31838 2.73422 1.000 9.73084 159 ARG A O 1
ATOM 1191 N N . GLY A 1 160 ? 12.59468 -14.31599 0.51726 1.000 8.61828 160 GLY A N 1
ATOM 1192 C CA . GLY A 1 160 ? 12.44714 -12.87542 0.40454 1.000 9.83094 160 GLY A CA 1
ATOM 1193 C C . GLY A 1 160 ? 11.41239 -12.51193 -0.63584 1.000 11.49536 160 GLY A C 1
ATOM 1194 O O . GLY A 1 160 ? 10.45088 -13.26492 -0.87067 1.000 10.18014 160 GLY A O 1
ATOM 1195 N N . THR A 1 161 ? 11.56671 -11.35004 -1.26110 1.000 11.43000 161 THR A N 1
ATOM 1196 C CA . THR A 1 161 ? 10.63984 -10.93307 -2.29469 1.000 11.13882 161 THR A CA 1
ATOM 1197 C C . THR A 1 161 ? 11.41069 -10.73204 -3.59078 1.000 12.96749 161 THR A C 1
ATOM 1198 O O . THR A 1 161 ? 12.64059 -10.60450 -3.60464 1.000 12.98127 161 THR A O 1
ATOM 1202 N N . CYS A 1 162 ? 10.66723 -10.71284 -4.68291 1.000 10.51079 162 CYS A N 1
ATOM 1203 C CA . CYS A 1 162 ? 11.23763 -10.57024 -6.00658 1.000 14.04897 162 CYS A CA 1
ATOM 1204 C C . CYS A 1 162 ? 10.40341 -9.57240 -6.78456 1.000 12.10562 162 CYS A C 1
ATOM 1205 O O . CYS A 1 162 ? 9.17753 -9.67874 -6.78762 1.000 10.83678 162 CYS A O 1
ATOM 1209 N N . ILE A 1 163 ? 11.06949 -8.62854 -7.44840 1.000 10.59447 163 ILE A N 1
ATOM 1210 C CA . ILE A 1 163 ? 10.43647 -7.61617 -8.28569 1.000 11.36389 163 ILE A CA 1
ATOM 1211 C C . ILE A 1 163 ? 10.91765 -7.81218 -9.71386 1.000 12.66271 163 ILE A C 1
ATOM 1212 O O . ILE A 1 163 ? 12.10418 -8.07378 -9.94383 1.000 14.94734 163 ILE A O 1
ATOM 1217 N N . LYS A 1 164 ? 9.99748 -7.69288 -10.67430 1.000 16.14804 164 LYS A N 1
ATOM 1218 C CA . LYS A 1 164 ? 10.30158 -7.83387 -12.10101 1.000 15.79504 164 LYS A CA 1
ATOM 1219 C C . LYS A 1 164 ? 9.94688 -6.52700 -12.79646 1.000 16.15514 164 LYS A C 1
ATOM 1220 O O . LYS A 1 164 ? 8.79230 -6.33358 -13.20791 1.000 17.65289 164 LYS A O 1
ATOM 1226 N N . PRO A 1 165 ? 10.89641 -5.60393 -12.94982 1.000 13.96919 165 PRO A N 1
ATOM 1227 C CA . PRO A 1 165 ? 10.56135 -4.28284 -13.50327 1.000 14.63208 165 PRO A CA 1
ATOM 1228 C C . PRO A 1 165 ? 10.07460 -4.35750 -14.94000 1.000 15.72348 165 PRO A C 1
ATOM 1229 O O . PRO A 1 165 ? 10.34410 -5.31666 -15.67439 1.000 18.03656 165 PRO A O 1
ATOM 1233 N N . ASP A 1 166 ? 9.31987 -3.32263 -15.33426 1.000 15.57867 166 ASP A N 1
ATOM 1234 C CA . ASP A 1 166 ? 8.81447 -3.26503 -16.70495 1.000 17.43990 166 ASP A CA 1
ATOM 1235 C C . ASP A 1 166 ? 9.95107 -3.32586 -17.71050 1.000 18.83421 166 ASP A C 1
ATOM 1236 O O . ASP A 1 166 ? 9.81726 -3.94644 -18.76976 1.000 22.28781 166 ASP A O 1
ATOM 1241 N N . SER A 1 167 ? 11.08668 -2.71221 -17.38426 1.000 21.48532 167 SER A N 1
ATOM 1242 C CA . SER A 1 167 ? 12.22572 -2.64525 -18.29346 1.000 22.94729 167 SER A CA 1
ATOM 1243 C C . SER A 1 167 ? 13.07083 -3.91217 -18.30960 1.000 23.66619 167 SER A C 1
ATOM 1244 O O . SER A 1 167 ? 14.08709 -3.94033 -19.01243 1.000 24.87186 167 SER A O 1
ATOM 1247 N N . GLY A 1 168 ? 12.68412 -4.95404 -17.58697 1.000 18.58503 168 GLY A N 1
ATOM 1248 C CA . GLY A 1 168 ? 13.38759 -6.21960 -17.62133 1.000 19.09223 168 GLY A CA 1
ATOM 1249 C C . GLY A 1 168 ? 14.21792 -6.45284 -16.37047 1.000 19.78111 168 GLY A C 1
ATOM 1250 O O . GLY A 1 168 ? 14.34377 -5.59908 -15.49253 1.000 24.66828 168 GLY A O 1
ATOM 1251 N N . GLY A 1 169 ? 14.74973 -7.66444 -16.27890 1.000 18.98691 169 GLY A N 1
ATOM 1252 C CA . GLY A 1 169 ? 15.61597 -8.00342 -15.16632 1.000 23.14523 169 GLY A CA 1
ATOM 1253 C C . GLY A 1 169 ? 14.85500 -8.50755 -13.94841 1.000 20.98017 169 GLY A C 1
ATOM 1254 O O . GLY A 1 169 ? 13.62496 -8.60547 -13.92126 1.000 20.21060 169 GLY A O 1
ATOM 1255 N N . THR A 1 170 ? 15.62729 -8.81809 -12.90974 1.000 18.31368 170 THR A N 1
ATOM 1256 C CA . THR A 1 170 ? 15.10535 -9.36483 -11.66232 1.000 18.43870 170 THR A CA 1
ATOM 1257 C C . THR A 1 170 ? 15.76238 -8.65595 -10.49523 1.000 17.75006 170 THR A C 1
ATOM 1258 O O . THR A 1 170 ? 16.98319 -8.48847 -10.49375 1.000 19.46971 170 THR A O 1
ATOM 1262 N N . ILE A 1 171 ? 14.96563 -8.25072 -9.50600 1.000 13.91841 171 ILE A N 1
ATOM 1263 C CA . ILE A 1 171 ? 15.47383 -7.66141 -8.27111 1.000 14.03923 171 ILE A CA 1
ATOM 1264 C C . ILE A 1 171 ? 15.04869 -8.54489 -7.10521 1.000 13.98064 171 ILE A C 1
ATOM 1265 O O . ILE A 1 171 ? 13.86360 -8.87408 -6.98326 1.000 13.53489 171 ILE A O 1
ATOM 1270 N N . TYR A 1 172 ? 16.00108 -8.90165 -6.23961 1.000 11.17107 172 TYR A N 1
ATOM 1271 C CA . TYR A 1 172 ? 15.71358 -9.61295 -4.99816 1.000 11.93576 172 TYR A CA 1
ATOM 1272 C C . TYR A 1 172 ? 15.73081 -8.60992 -3.84371 1.000 7.83855 172 TYR A C 1
ATOM 1273 O O . TYR A 1 172 ? 16.62899 -7.76894 -3.75149 1.000 10.13802 172 TYR A O 1
ATOM 1282 N N . ASN A 1 173 ? 14.72689 -8.68137 -2.98086 1.000 7.74376 173 ASN A N 1
ATOM 1283 C CA . ASN A 1 173 ? 14.68049 -7.86747 -1.77866 1.000 9.75467 173 ASN A CA 1
ATOM 1284 C C . ASN A 1 173 ? 14.52652 -8.79437 -0.58053 1.000 10.83505 173 ASN A C 1
ATOM 1285 O O . ASN A 1 173 ? 14.05060 -9.93324 -0.69137 1.000 12.82429 173 ASN A O 1
ATOM 1290 N N . TRP A 1 174 ? 14.91106 -8.27961 0.57542 1.000 10.27282 174 TRP A N 1
ATOM 1291 C CA . TRP A 1 174 ? 14.91343 -9.05167 1.81653 1.000 9.40061 174 TRP A CA 1
ATOM 1292 C C . TRP A 1 174 ? 14.32628 -8.20427 2.93383 1.000 8.70660 174 TRP A C 1
ATOM 1293 O O . TRP A 1 174 ? 14.97648 -7.94260 3.95247 1.000 9.30535 174 TRP A O 1
ATOM 1304 N N . PRO A 1 175 ? 13.06378 -7.77989 2.78366 1.000 9.97040 175 PRO A N 1
ATOM 1305 C CA . PRO A 1 175 ? 12.50718 -6.80387 3.73973 1.000 9.32155 175 PRO A CA 1
ATOM 1306 C C . PRO A 1 175 ? 12.42863 -7.31191 5.17297 1.000 10.60660 175 PRO A C 1
ATOM 1307 O O . PRO A 1 175 ? 12.69523 -6.54650 6.11032 1.000 11.00614 175 PRO A O 1
ATOM 1311 N N . GLU A 1 176 ? 12.02909 -8.56933 5.38807 1.000 9.85223 176 GLU A N 1
ATOM 1312 C CA . GLU A 1 176 ? 11.94356 -9.05688 6.76796 1.000 13.59006 176 GLU A CA 1
ATOM 1313 C C . GLU A 1 176 ? 13.32559 -9.11997 7.40919 1.000 12.92064 176 GLU A C 1
ATOM 1314 O O . GLU A 1 176 ? 13.49171 -8.81774 8.60049 1.000 11.96281 176 GLU A O 1
ATOM 1320 N N . GLN A 1 177 ? 14.32426 -9.52761 6.63093 1.000 9.17273 177 GLN A N 1
ATOM 1321 C CA . GLN A 1 177 ? 15.68539 -9.58227 7.14772 1.000 11.52537 177 GLN A CA 1
ATOM 1322 C C . GLN A 1 177 ? 16.22284 -8.18071 7.45082 1.000 10.35674 177 GLN A C 1
ATOM 1323 O O . GLN A 1 177 ? 16.88823 -7.97311 8.47974 1.000 10.62464 177 GLN A O 1
ATOM 1329 N N . ASN A 1 178 ? 15.95351 -7.20807 6.56484 1.000 9.27954 178 ASN A N 1
ATOM 1330 C CA . ASN A 1 178 ? 16.30866 -5.81010 6.84529 1.000 9.25141 178 ASN A CA 1
ATOM 1331 C C . ASN A 1 178 ? 15.71562 -5.36782 8.17738 1.000 10.96353 178 ASN A C 1
ATOM 1332 O O . ASN A 1 178 ? 16.39792 -4.78230 9.02537 1.000 9.59970 178 ASN A O 1
ATOM 1337 N N . TYR A 1 179 ? 14.41763 -5.60662 8.35031 1.000 12.18337 179 TYR A N 1
ATOM 1338 C CA . TYR A 1 179 ? 13.73522 -5.13540 9.55382 1.000 12.50800 179 TYR A CA 1
ATOM 1339 C C . TYR A 1 179 ? 14.31540 -5.77458 10.80742 1.000 10.09121 179 TYR A C 1
ATOM 1340 O O . TYR A 1 179 ? 14.60605 -5.08793 11.79394 1.000 10.16209 179 TYR A O 1
ATOM 1349 N N . SER A 1 180 ? 14.48119 -7.10066 10.78649 1.000 13.66047 180 SER A N 1
ATOM 1350 C CA . SER A 1 180 ? 14.94337 -7.81753 11.96880 1.000 10.77075 180 SER A CA 1
ATOM 1351 C C . SER A 1 180 ? 16.36822 -7.41460 12.34339 1.000 11.33431 180 SER A C 1
ATOM 1352 O O . SER A 1 180 ? 16.67219 -7.16677 13.51921 1.000 12.10259 180 SER A O 1
ATOM 1355 N N . ASN A 1 181 ? 17.27149 -7.35821 11.35981 1.000 9.77517 181 ASN A N 1
ATOM 1356 C CA . ASN A 1 181 ? 18.63923 -6.96071 11.68192 1.000 10.13481 181 ASN A CA 1
ATOM 1357 C C . ASN A 1 181 ? 18.69928 -5.50737 12.15757 1.000 11.39008 181 ASN A C 1
ATOM 1358 O O . ASN A 1 181 ? 19.47735 -5.18065 13.06513 1.000 10.80554 181 ASN A O 1
ATOM 1363 N N . GLY A 1 182 ? 17.87179 -4.61765 11.59017 1.000 9.75541 182 GLY A N 1
ATOM 1364 C CA . GLY A 1 182 ? 17.84693 -3.24884 12.09996 1.000 12.82334 182 GLY A CA 1
ATOM 1365 C C . GLY A 1 182 ? 17.36396 -3.16096 13.54014 1.000 13.46754 182 GLY A C 1
ATOM 1366 O O . GLY A 1 182 ? 17.92183 -2.42095 14.36152 1.000 12.99533 182 GLY A O 1
ATOM 1367 N N . VAL A 1 183 ? 16.32920 -3.92411 13.86596 1.000 13.43576 183 VAL A N 1
ATOM 1368 C CA . VAL A 1 183 ? 15.82504 -3.96187 15.23436 1.000 13.54303 183 VAL A CA 1
ATOM 1369 C C . VAL A 1 183 ? 16.90519 -4.45634 16.18406 1.000 12.50134 183 VAL A C 1
ATOM 1370 O O . VAL A 1 183 ? 17.11584 -3.88563 17.26111 1.000 16.44307 183 VAL A O 1
ATOM 1374 N N . ASN A 1 184 ? 17.60978 -5.52303 15.79133 1.000 10.36677 184 ASN A N 1
ATOM 1375 C CA . ASN A 1 184 ? 18.62821 -6.10819 16.65310 1.000 13.45260 184 ASN A CA 1
ATOM 1376 C C . ASN A 1 184 ? 19.78098 -5.14543 16.87259 1.000 15.72963 184 ASN A C 1
ATOM 1377 O O . ASN A 1 184 ? 20.26274 -4.99268 18.00475 1.000 15.26624 184 ASN A O 1
ATOM 1382 N N . LYS A 1 185 ? 20.23209 -4.46854 15.81259 1.000 14.11158 185 LYS A N 1
ATOM 1383 C CA . LYS A 1 185 ? 21.32509 -3.51930 16.01067 1.000 12.79876 185 LYS A CA 1
ATOM 1384 C C . LYS A 1 185 ? 20.87279 -2.32622 16.84479 1.000 13.75216 185 LYS A C 1
ATOM 1385 O O . LYS A 1 185 ? 21.65082 -1.80032 17.65370 1.000 15.69765 185 LYS A O 1
ATOM 1391 N N . ASN A 1 186 ? 19.62476 -1.88402 16.68061 1.000 12.58010 186 ASN A N 1
ATOM 1392 C CA . ASN A 1 186 ? 19.13775 -0.81758 17.55033 1.000 16.28502 186 ASN A CA 1
ATOM 1393 C C . ASN A 1 186 ? 19.13156 -1.27111 19.00783 1.000 19.68587 186 ASN A C 1
ATOM 1394 O O . ASN A 1 186 ? 19.49626 -0.50338 19.90702 1.000 21.68373 186 ASN A O 1
ATOM 1399 N N . LYS A 1 187 ? 18.77501 -2.53292 19.25623 1.000 17.35609 187 LYS A N 1
ATOM 1400 C CA . LYS A 1 187 ? 18.83235 -3.05043 20.62598 1.000 22.04626 187 LYS A CA 1
ATOM 1401 C C . LYS A 1 187 ? 20.26235 -3.06612 21.15667 1.000 22.67052 187 LYS A C 1
ATOM 1402 O O . LYS A 1 187 ? 20.51988 -2.63402 22.28621 1.000 23.23674 187 LYS A O 1
ATOM 1408 N N . SER A 1 188 ? 21.20787 -3.56918 20.35382 1.000 21.91562 188 SER A N 1
ATOM 1409 C CA . SER A 1 188 ? 22.59555 -3.71406 20.79843 1.000 24.33566 188 SER A CA 1
ATOM 1410 C C . SER A 1 188 ? 23.28813 -2.38199 21.04739 1.000 23.96905 188 SER A C 1
ATOM 1411 O O . SER A 1 188 ? 24.30338 -2.35026 21.75282 1.000 27.10887 188 SER A O 1
ATOM 1414 N N . THR A 1 189 ? 22.79070 -1.29904 20.45305 1.000 20.95541 189 THR A N 1
ATOM 1415 C CA . THR A 1 189 ? 23.37105 0.02973 20.59210 1.000 20.23463 189 THR A CA 1
ATOM 1416 C C . THR A 1 189 ? 22.52017 0.94533 21.46356 1.000 21.32144 189 THR A C 1
ATOM 1417 O O . THR A 1 189 ? 22.72320 2.16770 21.44729 1.000 22.34443 189 THR A O 1
ATOM 1421 N N . GLY A 1 190 ? 21.55902 0.39088 22.19436 1.000 22.09176 190 GLY A N 1
ATOM 1422 C CA . GLY A 1 190 ? 20.71160 1.20503 23.05343 1.000 24.05670 190 GLY A CA 1
ATOM 1423 C C . GLY A 1 190 ? 19.99816 2.30272 22.30449 1.000 23.68380 190 GLY A C 1
ATOM 1424 O O . GLY A 1 190 ? 19.92803 3.43700 22.79272 1.000 25.84497 190 GLY A O 1
ATOM 1425 N N . ASN A 1 191 ? 19.49708 1.99484 21.10837 1.000 21.84491 191 ASN A N 1
ATOM 1426 C CA . ASN A 1 191 ? 18.73298 2.85434 20.20484 1.000 22.48678 191 ASN A CA 1
ATOM 1427 C C . ASN A 1 191 ? 19.60101 3.86000 19.45191 1.000 19.78985 191 ASN A C 1
ATOM 1428 O O . ASN A 1 191 ? 19.06158 4.61591 18.62464 1.000 18.11425 191 ASN A O 1
ATOM 1433 N N . ARG A 1 192 ? 20.91975 3.87629 19.65364 1.000 17.38650 192 ARG A N 1
ATOM 1434 C CA . ARG A 1 192 ? 21.71298 4.91173 18.99153 1.000 17.57589 192 ARG A CA 1
ATOM 1435 C C . ARG A 1 192 ? 21.81168 4.65666 17.49546 1.000 17.66253 192 ARG A C 1
ATOM 1436 O O . ARG A 1 192 ? 21.92367 5.60962 16.71292 1.000 17.27547 192 ARG A O 1
ATOM 1444 N N . PHE A 1 193 ? 21.71834 3.39110 17.07616 1.000 18.07676 193 PHE A N 1
ATOM 1445 C CA . PHE A 1 193 ? 21.88228 3.06260 15.66169 1.000 15.25414 193 PHE A CA 1
ATOM 1446 C C . PHE A 1 193 ? 20.90486 3.84671 14.78511 1.000 13.21106 193 PHE A C 1
ATOM 1447 O O . PHE A 1 193 ? 21.31978 4.56924 13.87175 1.000 13.79198 193 PHE A O 1
ATOM 1455 N N . LYS A 1 194 ? 19.59771 3.72342 15.04019 1.000 13.68668 194 LYS A N 1
ATOM 1456 C CA . LYS A 1 194 ? 18.64247 4.37578 14.13997 1.000 14.55786 194 LYS A CA 1
ATOM 1457 C C . LYS A 1 194 ? 18.62797 5.89112 14.31961 1.000 17.19843 194 LYS A C 1
ATOM 1458 O O . LYS A 1 194 ? 18.34124 6.62276 13.36202 1.000 17.77489 194 LYS A O 1
ATOM 1464 N N . LEU A 1 195 ? 18.91626 6.37521 15.53265 1.000 16.89965 195 LEU A N 1
ATOM 1465 C CA . LEU A 1 195 ? 19.12655 7.80670 15.74046 1.000 18.68583 195 LEU A CA 1
ATOM 1466 C C . LEU A 1 195 ? 20.20490 8.33915 14.80492 1.000 16.57918 195 LEU A C 1
ATOM 1467 O O . LEU A 1 195 ? 20.04628 9.39629 14.18442 1.000 19.05642 195 LEU A O 1
ATOM 1472 N N . ILE A 1 196 ? 21.31659 7.61221 14.68932 1.000 15.45517 196 ILE A N 1
ATOM 1473 C CA . ILE A 1 196 ? 22.40588 8.08141 13.83841 1.000 13.08360 196 ILE A CA 1
ATOM 1474 C C . ILE A 1 196 ? 22.08376 7.87472 12.36071 1.000 10.48305 196 ILE A C 1
ATOM 1475 O O . ILE A 1 196 ? 22.48517 8.68982 11.51973 1.000 15.08317 196 ILE A O 1
ATOM 1480 N N . VAL A 1 197 ? 21.34599 6.81405 12.01081 1.000 11.43626 197 VAL A N 1
ATOM 1481 C CA . VAL A 1 197 ? 20.87584 6.68730 10.63236 1.000 9.83214 197 VAL A CA 1
ATOM 1482 C C . VAL A 1 197 ? 20.08697 7.92991 10.24522 1.000 13.36326 197 VAL A C 1
ATOM 1483 O O . VAL A 1 197 ? 20.28707 8.50943 9.16970 1.000 12.87183 197 VAL A O 1
ATOM 1487 N N . ARG A 1 198 ? 19.15078 8.33894 11.11006 1.000 17.05175 198 ARG A N 1
ATOM 1488 C CA . ARG A 1 198 ? 18.31102 9.49629 10.78589 1.000 16.20103 198 ARG A CA 1
ATOM 1489 C C . ARG A 1 198 ? 19.12413 10.78699 10.75950 1.000 16.98225 198 ARG A C 1
ATOM 1490 O O . ARG A 1 198 ? 18.91803 11.64310 9.88617 1.000 18.36085 198 ARG A O 1
ATOM 1498 N N . ALA A 1 199 ? 20.05686 10.94276 11.70004 1.000 16.28185 199 ALA A N 1
ATOM 1499 C CA . ALA A 1 199 ? 20.92949 12.11333 11.67613 1.000 16.37690 199 ALA A CA 1
ATOM 1500 C C . ALA A 1 199 ? 21.70738 12.20065 10.36846 1.000 18.85885 199 ALA A C 1
ATOM 1501 O O . ALA A 1 199 ? 21.80951 13.27575 9.76686 1.000 18.06438 199 ALA A O 1
ATOM 1503 N N . ILE A 1 200 ? 22.25653 11.07453 9.90402 1.000 16.16113 200 ILE A N 1
ATOM 1504 C CA . ILE A 1 200 ? 23.06393 11.08925 8.68842 1.000 14.30366 200 ILE A CA 1
ATOM 1505 C C . ILE A 1 200 ? 22.19479 11.26434 7.45016 1.000 14.95350 200 ILE A C 1
ATOM 1506 O O . ILE A 1 200 ? 22.60736 11.92818 6.48891 1.000 15.40979 200 ILE A O 1
ATOM 1511 N N . LYS A 1 201 ? 20.96701 10.72843 7.45701 1.000 13.76620 201 LYS A N 1
ATOM 1512 C CA . LYS A 1 201 ? 20.06478 10.97192 6.33478 1.000 11.43259 201 LYS A CA 1
ATOM 1513 C C . LYS A 1 201 ? 19.70451 12.44832 6.23237 1.000 13.08850 201 LYS A C 1
ATOM 1514 O O . LYS A 1 201 ? 19.70800 13.02245 5.13184 1.000 14.69024 201 LYS A O 1
ATOM 1520 N N . ARG A 1 202 ? 19.45235 13.09935 7.36861 1.000 13.91050 202 ARG A N 1
ATOM 1521 C CA . ARG A 1 202 ? 19.20986 14.54441 7.32165 1.000 17.04672 202 ARG A CA 1
ATOM 1522 C C . ARG A 1 202 ? 20.46270 15.31183 6.90221 1.000 19.37802 202 ARG A C 1
ATOM 1523 O O . ARG A 1 202 ? 20.36321 16.28545 6.15228 1.000 19.93955 202 ARG A O 1
ATOM 1531 N N . LEU A 1 203 ? 21.65378 14.88076 7.33961 1.000 17.33766 203 LEU A N 1
ATOM 1532 C CA . LEU A 1 203 ? 22.88334 15.53058 6.87320 1.000 18.28317 203 LEU A CA 1
ATOM 1533 C C . LEU A 1 203 ? 23.01198 15.44693 5.35882 1.000 19.94743 203 LEU A C 1
ATOM 1534 O O . LEU A 1 203 ? 23.36500 16.43037 4.69490 1.000 22.70958 203 LEU A O 1
ATOM 1539 N N . ARG A 1 204 ? 22.74827 14.26582 4.79564 1.000 17.42178 204 ARG A N 1
ATOM 1540 C CA . ARG A 1 204 ? 22.78364 14.10237 3.34592 1.000 17.08948 204 ARG A CA 1
ATOM 1541 C C . ARG A 1 204 ? 21.76584 15.01288 2.66582 1.000 18.08338 204 ARG A C 1
ATOM 1542 O O . ARG A 1 204 ? 22.07776 15.65818 1.66055 1.000 18.38291 204 ARG A O 1
ATOM 1550 N N . ASN A 1 205 ? 20.52531 15.04304 3.17158 1.000 18.48969 205 ASN A N 1
ATOM 1551 C CA . ASN A 1 205 ? 19.50851 15.90039 2.56215 1.000 18.36747 205 ASN A CA 1
ATOM 1552 C C . ASN A 1 205 ? 19.92080 17.36916 2.64331 1.000 21.13226 205 ASN A C 1
ATOM 1553 O O . ASN A 1 205 ? 19.70748 18.13839 1.69998 1.000 18.95572 205 ASN A O 1
ATOM 1558 N N . HIS A 1 206 ? 20.51220 17.77078 3.77068 1.000 19.44941 206 HIS A N 1
ATOM 1559 C CA . HIS A 1 206 ? 21.00348 19.13583 3.93575 1.000 21.43702 206 HIS A CA 1
ATOM 1560 C C . HIS A 1 206 ? 22.05853 19.46922 2.89140 1.000 22.89972 206 HIS A C 1
ATOM 1561 O O . HIS A 1 206 ? 21.99699 20.51892 2.24104 1.000 24.38990 206 HIS A O 1
ATOM 1568 N N . LEU A 1 207 ? 23.03795 18.57679 2.71052 1.000 21.38994 207 LEU A N 1
ATOM 1569 C CA . LEU A 1 207 ? 24.08283 18.81669 1.72039 1.000 16.60448 207 LEU A CA 1
ATOM 1570 C C . LEU A 1 207 ? 23.51150 18.84732 0.30463 1.000 20.91556 207 LEU A C 1
ATOM 1571 O O . LEU A 1 207 ? 23.90494 19.69031 -0.51387 1.000 22.23530 207 LEU A O 1
ATOM 1576 N N . ALA A 1 208 ? 22.57344 17.94506 -0.00166 1.000 22.06215 208 ALA A N 1
ATOM 1577 C CA . ALA A 1 208 ? 21.97516 17.92517 -1.33225 1.000 24.29034 208 ALA A CA 1
ATOM 1578 C C . ALA A 1 208 ? 21.20424 19.21126 -1.59768 1.000 30.52048 208 ALA A C 1
ATOM 1579 O O . ALA A 1 208 ? 21.24637 19.75395 -2.70599 1.000 32.41673 208 ALA A O 1
ATOM 1581 N N . GLU A 1 209 ? 20.49715 19.71687 -0.58960 1.000 33.62901 209 GLU A N 1
ATOM 1582 C CA . GLU A 1 209 ? 19.74777 20.95503 -0.76745 1.000 39.58959 209 GLU A CA 1
ATOM 1583 C C . GLU A 1 209 ? 20.67155 22.16008 -0.91831 1.000 42.38830 209 GLU A C 1
ATOM 1584 O O . GLU A 1 209 ? 20.31372 23.13164 -1.59228 1.000 44.63762 209 GLU A O 1
ATOM 1590 N N . LYS A 1 210 ? 21.85388 22.11799 -0.30795 1.000 41.75535 210 LYS A N 1
ATOM 1591 C CA . LYS A 1 210 ? 22.84247 23.18046 -0.44078 1.000 40.74148 210 LYS A CA 1
ATOM 1592 C C . LYS A 1 210 ? 23.62367 23.11433 -1.74844 1.000 40.47138 210 LYS A C 1
ATOM 1593 O O . LYS A 1 210 ? 24.51747 23.94140 -1.95574 1.000 41.54270 210 LYS A O 1
ATOM 1599 N N . GLY A 1 211 ? 23.33604 22.15203 -2.61912 1.000 37.49592 211 GLY A N 1
ATOM 1600 C CA . GLY A 1 211 ? 23.99437 22.07589 -3.90679 1.000 36.27427 211 GLY A CA 1
ATOM 1601 C C . GLY A 1 211 ? 25.24301 21.22539 -3.97153 1.000 37.67333 211 GLY A C 1
ATOM 1602 O O . GLY A 1 211 ? 25.95932 21.28932 -4.98076 1.000 37.79510 211 GLY A O 1
ATOM 1603 N N . TYR A 1 212 ? 25.54211 20.44086 -2.93316 1.000 35.55466 212 TYR A N 1
ATOM 1604 C CA . TYR A 1 212 ? 26.69354 19.53977 -2.97821 1.000 32.14988 212 TYR A CA 1
ATOM 1605 C C . TYR A 1 212 ? 26.37500 18.34987 -3.87104 1.000 30.48893 212 TYR A C 1
ATOM 1606 O O . TYR A 1 212 ? 25.56455 17.49101 -3.50756 1.000 31.93283 212 TYR A O 1
ATOM 1615 N N . ASN A 1 213 ? 27.01799 18.28664 -5.03804 1.000 27.49264 213 ASN A N 1
ATOM 1616 C CA . ASN A 1 213 ? 26.69601 17.24238 -6.00513 1.000 29.06471 213 ASN A CA 1
ATOM 1617 C C . ASN A 1 213 ? 27.09368 15.85046 -5.52554 1.000 24.87650 213 ASN A C 1
ATOM 1618 O O . ASN A 1 213 ? 26.52845 14.86391 -6.00674 1.000 23.23368 213 ASN A O 1
ATOM 1623 N N . THR A 1 214 ? 28.06322 15.73753 -4.61347 1.000 22.55964 214 THR A N 1
ATOM 1624 C CA . THR A 1 214 ? 28.42657 14.40876 -4.12433 1.000 21.70964 214 THR A CA 1
ATOM 1625 C C . THR A 1 214 ? 27.33444 13.79554 -3.25728 1.000 19.31723 214 THR A C 1
ATOM 1626 O O . THR A 1 214 ? 27.35094 12.57803 -3.03486 1.000 21.41044 214 THR A O 1
ATOM 1630 N N . ALA A 1 215 ? 26.40907 14.60626 -2.74074 1.000 22.37307 215 ALA A N 1
ATOM 1631 C CA . ALA A 1 215 ? 25.32657 14.09007 -1.91289 1.000 23.36627 215 ALA A CA 1
ATOM 1632 C C . ALA A 1 215 ? 24.14492 13.60206 -2.73247 1.000 24.98916 215 ALA A C 1
ATOM 1633 O O . ALA A 1 215 ? 23.33487 12.80608 -2.23472 1.000 22.52640 215 ALA A O 1
ATOM 1635 N N . LYS A 1 216 ? 24.04228 14.03011 -3.97645 1.000 25.92179 216 LYS A N 1
ATOM 1636 C CA . LYS A 1 216 ? 22.85781 13.71055 -4.75818 1.000 25.57609 216 LYS A CA 1
ATOM 1637 C C . LYS A 1 216 ? 22.72428 12.22455 -5.08904 1.000 25.08377 216 LYS A C 1
ATOM 1638 O O . LYS A 1 216 ? 21.61008 11.69218 -4.99060 1.000 26.77891 216 LYS A O 1
ATOM 1644 N N . PRO A 1 217 ? 23.79848 11.50037 -5.47097 1.000 22.60057 217 PRO A N 1
ATOM 1645 C CA . PRO A 1 217 ? 23.60585 10.08532 -5.81890 1.000 21.70255 217 PRO A CA 1
ATOM 1646 C C . PRO A 1 217 ? 23.65614 9.13666 -4.62973 1.000 21.39103 217 PRO A C 1
ATOM 1647 O O . PRO A 1 217 ? 23.86370 7.93900 -4.82630 1.000 22.08112 217 PRO A O 1
ATOM 1651 N N . ILE A 1 218 ? 23.45788 9.63873 -3.41378 1.000 19.30433 218 ILE A N 1
ATOM 1652 C CA . ILE A 1 218 ? 23.53621 8.80359 -2.21657 1.000 18.33079 218 ILE A CA 1
ATOM 1653 C C . ILE A 1 218 ? 22.12147 8.58451 -1.68615 1.000 18.42908 218 ILE A C 1
ATOM 1654 O O . ILE A 1 218 ? 21.58023 9.46452 -1.00210 1.000 19.16262 218 ILE A O 1
ATOM 1659 N N . PRO A 1 219 ? 21.48728 7.44924 -1.97880 1.000 18.10241 219 PRO A N 1
ATOM 1660 C CA . PRO A 1 219 ? 20.09346 7.23535 -1.55902 1.000 19.98925 219 PRO A CA 1
ATOM 1661 C C . PRO A 1 219 ? 19.97051 6.85441 -0.08640 1.000 17.66600 219 PRO A C 1
ATOM 1662 O O . PRO A 1 219 ? 20.92451 6.42110 0.56135 1.000 14.50199 219 PRO A O 1
ATOM 1666 N N . SER A 1 220 ? 18.74958 7.02039 0.42870 1.000 16.71410 220 SER A N 1
ATOM 1667 C CA . SER A 1 220 ? 18.45767 6.71260 1.82876 1.000 17.91812 220 SER A CA 1
ATOM 1668 C C . SER A 1 220 ? 18.87872 5.29249 2.21245 1.000 12.49867 220 SER A C 1
ATOM 1669 O O . SER A 1 220 ? 19.54570 5.08124 3.23268 1.000 15.62758 220 SER A O 1
ATOM 1672 N N . TYR A 1 221 ? 18.44845 4.30239 1.43229 1.000 10.10730 221 TYR A N 1
ATOM 1673 C CA . TYR A 1 221 ? 18.66906 2.91357 1.82425 1.000 10.68895 221 TYR A CA 1
ATOM 1674 C C . TYR A 1 221 ? 20.15340 2.59136 1.86127 1.000 9.73607 221 TYR A C 1
ATOM 1675 O O . TYR A 1 221 ? 20.61135 1.82437 2.71459 1.000 10.34231 221 TYR A O 1
ATOM 1684 N N . LEU A 1 222 ? 20.92226 3.18341 0.94521 1.000 9.67137 222 LEU A N 1
ATOM 1685 C CA . LEU A 1 222 ? 22.36708 2.99811 0.96813 1.000 9.59346 222 LEU A CA 1
ATOM 1686 C C . LEU A 1 222 ? 22.95885 3.50566 2.27802 1.000 13.65795 222 LEU A C 1
ATOM 1687 O O . LEU A 1 222 ? 23.78241 2.82558 2.90026 1.000 12.93040 222 LEU A O 1
ATOM 1692 N N . MET A 1 223 ? 22.50478 4.67441 2.74841 1.000 11.21318 223 MET A N 1
ATOM 1693 C CA . MET A 1 223 ? 23.03357 5.20114 4.00445 1.000 9.46836 223 MET A CA 1
ATOM 1694 C C . MET A 1 223 ? 22.63369 4.33127 5.18312 1.000 8.81102 223 MET A C 1
ATOM 1695 O O . MET A 1 223 ? 23.43739 4.11199 6.09674 1.000 12.12711 223 MET A O 1
ATOM 1700 N N . GLU A 1 224 ? 21.39918 3.81995 5.18168 1.000 9.52177 224 GLU A N 1
ATOM 1701 C CA . GLU A 1 224 ? 20.98742 2.90815 6.24923 1.000 11.29110 224 GLU A CA 1
ATOM 1702 C C . GLU A 1 224 ? 21.87712 1.66296 6.28337 1.000 12.90273 224 GLU A C 1
ATOM 1703 O O . GLU A 1 224 ? 22.30485 1.21873 7.36205 1.000 12.02538 224 GLU A O 1
ATOM 1709 N N . CYS A 1 225 ? 22.17848 1.09758 5.10316 1.000 11.53127 225 CYS A N 1
ATOM 1710 C CA . CYS A 1 225 ? 23.07221 -0.05588 5.03391 1.000 11.49053 225 CYS A CA 1
ATOM 1711 C C . CYS A 1 225 ? 24.46738 0.29857 5.54282 1.000 8.86885 225 CYS A C 1
ATOM 1712 O O . CYS A 1 225 ? 25.09948 -0.48655 6.26528 1.000 11.45905 225 CYS A O 1
ATOM 1715 N N . LEU A 1 226 ? 24.98087 1.46021 5.12515 1.000 10.15411 226 LEU A N 1
ATOM 1716 C CA . LEU A 1 226 ? 26.33523 1.86181 5.49134 1.000 12.67733 226 LEU A CA 1
ATOM 1717 C C . LEU A 1 226 ? 26.45670 2.05686 6.99293 1.000 13.29575 226 LEU A C 1
ATOM 1718 O O . LEU A 1 226 ? 27.40521 1.57060 7.61669 1.000 13.67339 226 LEU A O 1
ATOM 1723 N N . VAL A 1 227 ? 25.49129 2.74719 7.60015 1.000 13.62096 227 VAL A N 1
ATOM 1724 C CA . VAL A 1 227 ? 25.55453 2.95129 9.04415 1.000 10.60837 227 VAL A CA 1
ATOM 1725 C C . VAL A 1 227 ? 25.42267 1.62333 9.77993 1.000 11.69490 227 VAL A C 1
ATOM 1726 O O . VAL A 1 227 ? 26.07660 1.41201 10.80833 1.000 12.68297 227 VAL A O 1
ATOM 1730 N N . TYR A 1 228 ? 24.59324 0.70183 9.25925 1.000 9.98625 228 TYR A N 1
ATOM 1731 C CA . TYR A 1 228 ? 24.47229 -0.62251 9.87481 1.000 11.60709 228 TYR A CA 1
ATOM 1732 C C . TYR A 1 228 ? 25.81044 -1.34766 9.90059 1.000 13.16327 228 TYR A C 1
ATOM 1733 O O . TYR A 1 228 ? 26.12251 -2.07362 10.85801 1.000 12.94892 228 TYR A O 1
ATOM 1742 N N . ILE A 1 229 ? 26.61585 -1.14958 8.85693 1.000 11.95105 229 ILE A N 1
ATOM 1743 C CA . ILE A 1 229 ? 27.91790 -1.81634 8.76520 1.000 13.37685 229 ILE A CA 1
ATOM 1744 C C . ILE A 1 229 ? 28.87586 -1.38510 9.88349 1.000 16.31515 229 ILE A C 1
ATOM 1745 O O . ILE A 1 229 ? 29.73626 -2.17071 10.32179 1.000 15.72548 229 ILE A O 1
ATOM 1750 N N . VAL A 1 230 ? 28.74219 -0.16210 10.37364 1.000 15.17126 230 VAL A N 1
ATOM 1751 C CA . VAL A 1 230 ? 29.68874 0.35143 11.37449 1.000 16.74272 230 VAL A CA 1
ATOM 1752 C C . VAL A 1 230 ? 29.54387 -0.45010 12.66380 1.000 17.24550 230 VAL A C 1
ATOM 1753 O O . VAL A 1 230 ? 28.40899 -0.66619 13.12762 1.000 14.53253 230 VAL A O 1
ATOM 1757 N N . PRO A 1 231 ? 30.64515 -0.92279 13.25697 1.000 15.06190 231 PRO A N 1
ATOM 1758 C CA . PRO A 1 231 ? 30.54640 -1.75166 14.46778 1.000 18.62288 231 PRO A CA 1
ATOM 1759 C C . PRO A 1 231 ? 29.91367 -1.02230 15.65030 1.000 18.00149 231 PRO A C 1
ATOM 1760 O O . PRO A 1 231 ? 30.04410 0.19025 15.81084 1.000 17.08462 231 PRO A O 1
ATOM 1764 N N . ASP A 1 232 ? 29.26915 -1.80829 16.52173 1.000 17.59631 232 ASP A N 1
ATOM 1765 C CA . ASP A 1 232 ? 28.48757 -1.24216 17.61672 1.000 18.45699 232 ASP A CA 1
ATOM 1766 C C . ASP A 1 232 ? 29.31002 -0.33391 18.52178 1.000 18.26947 232 ASP A C 1
ATOM 1767 O O . ASP A 1 232 ? 28.76029 0.61540 19.08801 1.000 19.48065 232 ASP A O 1
ATOM 1772 N N . GLN A 1 233 ? 30.60360 -0.62195 18.69837 1.000 20.96612 233 GLN A N 1
ATOM 1773 C CA . GLN A 1 233 ? 31.41640 0.16188 19.62658 1.000 23.77118 233 GLN A CA 1
ATOM 1774 C C . GLN A 1 233 ? 31.43228 1.63609 19.24706 1.000 21.42377 233 GLN A C 1
ATOM 1775 O O . GLN A 1 233 ? 31.58109 2.49846 20.12091 1.000 21.21593 233 GLN A O 1
ATOM 1781 N N . TYR A 1 234 ? 31.26216 1.94975 17.96320 1.000 19.78673 234 TYR A N 1
ATOM 1782 C CA . TYR A 1 234 ? 31.32599 3.34289 17.54226 1.000 20.68476 234 TYR A CA 1
ATOM 1783 C C . TYR A 1 234 ? 30.05335 4.12090 17.84924 1.000 20.14691 234 TYR A C 1
ATOM 1784 O O . TYR A 1 234 ? 30.02991 5.34137 17.64553 1.000 16.85076 234 TYR A O 1
ATOM 1793 N N . PHE A 1 235 ? 29.01908 3.46458 18.36997 1.000 16.71934 235 PHE A N 1
ATOM 1794 C CA . PHE A 1 235 ? 27.78494 4.14413 18.73425 1.000 18.32270 235 PHE A CA 1
ATOM 1795 C C . PHE A 1 235 ? 27.68139 4.44382 20.23160 1.000 22.51883 235 PHE A C 1
ATOM 1796 O O . PHE A 1 235 ? 26.65631 4.97825 20.67267 1.000 23.72911 235 PHE A O 1
ATOM 1804 N N . THR A 1 236 ? 28.70442 4.11244 21.02073 1.000 22.41979 236 THR A N 1
ATOM 1805 C CA . THR A 1 236 ? 28.67166 4.33503 22.46038 1.000 22.92411 236 THR A CA 1
ATOM 1806 C C . THR A 1 236 ? 28.92762 5.80404 22.78074 1.000 23.98341 236 THR A C 1
ATOM 1807 O O . THR A 1 236 ? 29.31418 6.59976 21.92308 1.000 22.37682 236 THR A O 1
ATOM 1811 N N . GLY A 1 237 ? 28.67952 6.16913 24.03416 1.000 25.07415 237 GLY A N 1
ATOM 1812 C CA . GLY A 1 237 ? 28.98842 7.50366 24.51080 1.000 25.83283 237 GLY A CA 1
ATOM 1813 C C . GLY A 1 237 ? 27.77541 8.41084 24.49176 1.000 28.87406 237 GLY A C 1
ATOM 1814 O O . GLY A 1 237 ? 26.65322 8.01506 24.15744 1.000 29.07729 237 GLY A O 1
ATOM 1815 N N . ASP A 1 238 ? 28.02364 9.66638 24.86500 1.000 28.92602 238 ASP A N 1
ATOM 1816 C CA . ASP A 1 238 ? 26.97730 10.67621 24.96929 1.000 32.28868 238 ASP A CA 1
ATOM 1817 C C . ASP A 1 238 ? 27.09017 11.76509 23.90716 1.000 27.65901 238 ASP A C 1
ATOM 1818 O O . ASP A 1 238 ? 26.40163 12.78251 24.01106 1.000 28.42829 238 ASP A O 1
ATOM 1823 N N . SER A 1 239 ? 27.91489 11.57342 22.87685 1.000 24.25905 239 SER A N 1
ATOM 1824 C CA . SER A 1 239 ? 28.10622 12.57045 21.82299 1.000 23.13870 239 SER A CA 1
ATOM 1825 C C . SER A 1 239 ? 27.64992 11.99625 20.48700 1.000 24.67833 239 SER A C 1
ATOM 1826 O O . SER A 1 239 ? 28.30197 11.10094 19.93275 1.000 22.56160 239 SER A O 1
ATOM 1829 N N . TYR A 1 240 ? 26.54193 12.52648 19.96317 1.000 24.36167 240 TYR A N 1
ATOM 1830 C CA . TYR A 1 240 ? 26.09394 12.12128 18.63552 1.000 24.33219 240 TYR A CA 1
ATOM 1831 C C . TYR A 1 240 ? 27.08717 12.56166 17.56414 1.000 23.56043 240 TYR A C 1
ATOM 1832 O O . TYR A 1 240 ? 27.26218 11.86763 16.55565 1.000 21.75582 240 TYR A O 1
ATOM 1841 N N . LYS A 1 241 ? 27.72119 13.72279 17.74976 1.000 24.23504 241 LYS A N 1
ATOM 1842 C CA . LYS A 1 241 ? 28.71853 14.17476 16.78898 1.000 21.77546 241 LYS A CA 1
ATOM 1843 C C . LYS A 1 241 ? 29.86698 13.18082 16.68583 1.000 21.20711 241 LYS A C 1
ATOM 1844 O O . LYS A 1 241 ? 30.31900 12.85100 15.58025 1.000 20.95726 241 LYS A O 1
ATOM 1850 N N . THR A 1 242 ? 30.35187 12.69210 17.82787 1.000 20.57352 242 THR A N 1
ATOM 1851 C CA . THR A 1 242 ? 31.39572 11.67401 17.80252 1.000 21.13224 242 THR A CA 1
ATOM 1852 C C . THR A 1 242 ? 30.90948 10.40566 17.10504 1.000 20.52999 242 THR A C 1
ATOM 1853 O O . THR A 1 242 ? 31.65914 9.79323 16.33776 1.000 19.99494 242 THR A O 1
ATOM 1857 N N . ASN A 1 243 ? 29.64538 10.02029 17.32044 1.000 19.04731 243 ASN A N 1
ATOM 1858 C CA . ASN A 1 243 ? 29.10189 8.84609 16.63004 1.000 18.12017 243 ASN A CA 1
ATOM 1859 C C . ASN A 1 243 ? 29.15642 9.02695 15.11442 1.000 15.06015 243 ASN A C 1
ATOM 1860 O O . ASN A 1 243 ? 29.61351 8.13888 14.38325 1.000 15.16802 243 ASN A O 1
ATOM 1865 N N . VAL A 1 244 ? 28.68480 10.17892 14.62697 1.000 13.22840 244 VAL A N 1
ATOM 1866 C CA . VAL A 1 244 ? 28.66917 10.44276 13.18753 1.000 14.05473 244 VAL A CA 1
ATOM 1867 C C . VAL A 1 244 ? 30.08574 10.44258 12.62198 1.000 16.59555 244 VAL A C 1
ATOM 1868 O O . VAL A 1 244 ? 30.35656 9.83980 11.56837 1.000 16.38095 244 VAL A O 1
ATOM 1872 N N . GLU A 1 245 ? 31.00412 11.13589 13.30329 1.000 14.76965 245 GLU A N 1
ATOM 1873 C CA . GLU A 1 245 ? 32.39767 11.14841 12.86980 1.000 16.90753 245 GLU A CA 1
ATOM 1874 C C . GLU A 1 245 ? 32.97758 9.74161 12.84193 1.000 18.03030 245 GLU A C 1
ATOM 1875 O O . GLU A 1 245 ? 33.67670 9.38123 11.89140 1.000 16.11969 245 GLU A O 1
ATOM 1881 N N . ASN A 1 246 ? 32.69840 8.93478 13.87640 1.000 16.93053 246 ASN A N 1
ATOM 1882 C CA . ASN A 1 246 ? 33.16476 7.55139 13.90423 1.000 16.29457 246 ASN A CA 1
ATOM 1883 C C . ASN A 1 246 ? 32.65763 6.79465 12.69418 1.000 15.42572 246 ASN A C 1
ATOM 1884 O O . ASN A 1 246 ? 33.39533 6.00654 12.09569 1.000 17.20039 246 ASN A O 1
ATOM 1889 N N . CYS A 1 247 ? 31.38094 6.99295 12.34585 1.000 11.95824 247 CYS A N 1
ATOM 1890 C CA . CYS A 1 247 ? 30.81398 6.30740 11.19057 1.000 14.02751 247 CYS A CA 1
ATOM 1891 C C . CYS A 1 247 ? 31.55017 6.69209 9.91483 1.000 14.49121 247 CYS A C 1
ATOM 1892 O O . CYS A 1 247 ? 31.96213 5.82329 9.13631 1.000 14.18784 247 CYS A O 1
ATOM 1895 N N . ILE A 1 248 ? 31.71910 7.99871 9.68778 1.000 13.06661 248 ILE A N 1
ATOM 1896 C CA . ILE A 1 248 ? 32.40446 8.46584 8.48128 1.000 13.76582 248 ILE A CA 1
ATOM 1897 C C . ILE A 1 248 ? 33.82913 7.92151 8.42967 1.000 14.83216 248 ILE A C 1
ATOM 1898 O O . ILE A 1 248 ? 34.28362 7.40792 7.39770 1.000 13.88717 248 ILE A O 1
ATOM 1903 N N . ASN A 1 249 ? 34.53806 8.00038 9.55616 1.000 12.69567 249 ASN A N 1
ATOM 1904 C CA . ASN A 1 249 ? 35.92091 7.53413 9.64191 1.000 14.06407 249 ASN A CA 1
ATOM 1905 C C . ASN A 1 249 ? 36.02204 6.04019 9.31940 1.000 19.07064 249 ASN A C 1
ATOM 1906 O O . ASN A 1 249 ? 36.80317 5.62435 8.44258 1.000 20.15193 249 ASN A O 1
ATOM 1911 N N . TYR A 1 250 ? 35.22928 5.21205 10.02048 1.000 17.17991 250 TYR A N 1
ATOM 1912 C CA . TYR A 1 250 ? 35.26486 3.77161 9.78499 1.000 15.61527 250 TYR A CA 1
ATOM 1913 C C . TYR A 1 250 ? 34.96396 3.45752 8.33293 1.000 15.02634 250 TYR A C 1
ATOM 1914 O O . TYR A 1 250 ? 35.70589 2.71554 7.67257 1.000 15.50846 250 TYR A O 1
ATOM 1923 N N . LEU A 1 251 ? 33.87577 4.02465 7.81447 1.000 14.53355 251 LEU A N 1
ATOM 1924 C CA . LEU A 1 251 ? 33.44843 3.68447 6.46667 1.000 13.98978 251 LEU A CA 1
ATOM 1925 C C . LEU A 1 251 ? 34.48286 4.11778 5.43521 1.000 17.13827 251 LEU A C 1
ATOM 1926 O O . LEU A 1 251 ? 34.76065 3.38347 4.47701 1.000 15.42738 251 LEU A O 1
ATOM 1931 N N . TYR A 1 252 ? 35.05615 5.31026 5.60365 1.000 13.20026 252 TYR A N 1
ATOM 1932 C CA . TYR A 1 252 ? 36.01896 5.79425 4.62407 1.000 11.57114 252 TYR A CA 1
ATOM 1933 C C . TYR A 1 252 ? 37.25028 4.90841 4.59754 1.000 13.36695 252 TYR A C 1
ATOM 1934 O O . TYR A 1 252 ? 37.74632 4.55243 3.51992 1.000 15.08030 252 TYR A O 1
ATOM 1943 N N . ASN A 1 253 ? 37.73796 4.51499 5.77655 1.000 12.07308 253 ASN A N 1
ATOM 1944 C CA . ASN A 1 253 ? 38.97816 3.75213 5.85533 1.000 17.83272 253 ASN A CA 1
ATOM 1945 C C . ASN A 1 253 ? 38.80270 2.25641 5.61130 1.000 21.82022 253 ASN A C 1
ATOM 1946 O O . ASN A 1 253 ? 39.80750 1.56281 5.41857 1.000 21.32603 253 ASN A O 1
ATOM 1951 N N . GLN A 1 254 ? 37.57387 1.72942 5.61108 1.000 17.17586 254 GLN A N 1
ATOM 1952 C CA . GLN A 1 254 ? 37.39083 0.30456 5.36811 1.000 18.49784 254 GLN A CA 1
ATOM 1953 C C . GLN A 1 254 ? 36.76547 -0.02222 4.01316 1.000 19.88916 254 GLN A C 1
ATOM 1954 O O . GLN A 1 254 ? 36.79453 -1.18573 3.60673 1.000 20.25983 254 GLN A O 1
ATOM 1960 N N . ILE A 1 255 ? 36.22188 0.96019 3.29306 1.000 18.36831 255 ILE A N 1
ATOM 1961 C CA . ILE A 1 255 ? 35.38436 0.63316 2.13807 1.000 19.61786 255 ILE A CA 1
ATOM 1962 C C . ILE A 1 255 ? 36.18986 0.02093 0.98553 1.000 19.05587 255 ILE A C 1
ATOM 1963 O O . ILE A 1 255 ? 35.67758 -0.84564 0.25491 1.000 15.96861 255 ILE A O 1
ATOM 1968 N N . ASP A 1 256 ? 37.44756 0.43732 0.79848 1.000 19.77406 256 ASP A N 1
ATOM 1969 C CA . ASP A 1 256 ? 38.21371 -0.02824 -0.36025 1.000 21.78751 256 ASP A CA 1
ATOM 1970 C C . ASP A 1 256 ? 38.40122 -1.54095 -0.33797 1.000 20.37725 256 ASP A C 1
ATOM 1971 O O . ASP A 1 256 ? 38.25515 -2.20784 -1.36430 1.000 21.67846 256 ASP A O 1
ATOM 1976 N N . SER A 1 257 ? 38.78203 -2.09748 0.80098 1.000 22.42031 257 SER A N 1
ATOM 1977 C CA . SER A 1 257 ? 39.03982 -3.53127 0.85426 1.000 24.47643 257 SER A CA 1
ATOM 1978 C C . SER A 1 257 ? 37.81208 -4.33603 1.26507 1.000 23.03206 257 SER A C 1
ATOM 1979 O O . SER A 1 257 ? 37.90177 -5.55766 1.39563 1.000 24.98529 257 SER A O 1
ATOM 1982 N N . SER A 1 258 ? 36.66955 -3.68702 1.42400 1.000 19.57834 258 SER A N 1
ATOM 1983 C CA . SER A 1 258 ? 35.48740 -4.32621 1.96880 1.000 20.42284 258 SER A CA 1
ATOM 1984 C C . SER A 1 258 ? 34.77313 -5.16130 0.91881 1.000 19.68451 258 SER A C 1
ATOM 1985 O O . SER A 1 258 ? 34.85207 -4.89019 -0.28221 1.000 22.34990 258 SER A O 1
ATOM 1988 N N . ASP A 1 259 ? 34.03044 -6.17205 1.39501 1.000 20.67996 259 ASP A N 1
ATOM 1989 C CA . ASP A 1 259 ? 33.00699 -6.86058 0.60636 1.000 24.03710 259 ASP A CA 1
ATOM 1990 C C . ASP A 1 259 ? 31.74293 -6.92111 1.46340 1.000 20.76941 259 ASP A C 1
ATOM 1991 O O . ASP A 1 259 ? 31.33587 -7.98146 1.94561 1.000 18.06838 259 ASP A O 1
ATOM 1996 N N . TRP A 1 260 ? 31.13897 -5.75554 1.65162 1.000 17.58979 260 TRP A N 1
ATOM 1997 C CA . TRP A 1 260 ? 30.02970 -5.55718 2.56019 1.000 15.95626 260 TRP A CA 1
ATOM 1998 C C . TRP A 1 260 ? 28.72554 -6.02382 1.94158 1.000 11.31992 260 TRP A C 1
ATOM 1999 O O . TRP A 1 260 ? 28.55052 -6.03381 0.72229 1.000 13.69892 260 TRP A O 1
ATOM 2010 N N . THR A 1 261 ? 27.78988 -6.37178 2.80770 1.000 10.97164 261 THR A N 1
ATOM 2011 C CA . THR A 1 261 ? 26.43150 -6.67746 2.40113 1.000 9.86322 261 THR A CA 1
ATOM 2012 C C . THR A 1 261 ? 25.52378 -5.53221 2.81004 1.000 10.91442 261 THR A C 1
ATOM 2013 O O . THR A 1 261 ? 25.91078 -4.65498 3.58627 1.000 12.20920 261 THR A O 1
ATOM 2017 N N . GLU A 1 262 ? 24.30178 -5.56758 2.27208 1.000 9.32422 262 GLU A N 1
ATOM 2018 C CA . GLU A 1 262 ? 23.19582 -4.75858 2.75547 1.000 10.03976 262 GLU A CA 1
ATOM 2019 C C . GLU A 1 262 ? 22.81985 -5.12102 4.19263 1.000 9.02113 262 GLU A C 1
ATOM 2020 O O . GLU A 1 262 ? 23.36470 -6.06307 4.77794 1.000 8.70036 262 GLU A O 1
ATOM 2026 N N . ILE A 1 263 ? 21.87466 -4.37880 4.77088 1.000 8.42863 263 ILE A N 1
ATOM 2027 C CA . ILE A 1 263 ? 21.52626 -4.62004 6.16806 1.000 9.12974 263 ILE A CA 1
ATOM 2028 C C . ILE A 1 263 ? 20.95321 -6.02011 6.36021 1.000 10.47094 263 ILE A C 1
ATOM 2029 O O . ILE A 1 263 ? 21.05546 -6.59052 7.45476 1.000 10.01573 263 ILE A O 1
ATOM 2034 N N . ASN A 1 264 ? 20.37399 -6.61147 5.31047 1.000 8.11847 264 ASN A N 1
ATOM 2035 C CA . ASN A 1 264 ? 19.88682 -7.99073 5.41346 1.000 9.23080 264 ASN A CA 1
ATOM 2036 C C . ASN A 1 264 ? 21.00443 -9.01214 5.57660 1.000 10.49140 264 ASN A C 1
ATOM 2037 O O . ASN A 1 264 ? 20.73041 -10.15552 5.96559 1.000 11.50276 264 ASN A O 1
ATOM 2042 N N . GLU A 1 265 ? 22.24476 -8.62592 5.28715 1.000 12.15360 265 GLU A N 1
ATOM 2043 C CA . GLU A 1 265 ? 23.41281 -9.50111 5.33608 1.000 13.74101 265 GLU A CA 1
ATOM 2044 C C . GLU A 1 265 ? 23.28043 -10.67674 4.36711 1.000 13.78445 265 GLU A C 1
ATOM 2045 O O . GLU A 1 265 ? 23.83589 -11.75461 4.60074 1.000 14.37798 265 GLU A O 1
ATOM 2051 N N . ILE A 1 266 ? 22.56531 -10.46304 3.25690 1.000 9.63655 266 ILE A N 1
ATOM 2052 C CA . ILE A 1 266 ? 22.40836 -11.45060 2.19409 1.000 12.29284 266 ILE A CA 1
ATOM 2053 C C . ILE A 1 266 ? 22.95836 -10.92832 0.86943 1.000 13.79057 266 ILE A C 1
ATOM 2054 O O . ILE A 1 266 ? 23.81323 -11.56012 0.24295 1.000 12.88529 266 ILE A O 1
ATOM 2059 N N . LYS A 1 267 ? 22.51866 -9.73965 0.46736 1.000 11.93811 267 LYS A N 1
ATOM 2060 C CA . LYS A 1 267 ? 22.81824 -9.12392 -0.81419 1.000 13.47279 267 LYS A CA 1
ATOM 2061 C C . LYS A 1 267 ? 24.05219 -8.24461 -0.67661 1.000 12.62430 267 LYS A C 1
ATOM 2062 O O . LYS A 1 267 ? 24.17743 -7.50859 0.30631 1.000 12.22184 267 LYS A O 1
ATOM 2068 N N . TYR A 1 268 ? 24.97220 -8.34492 -1.63483 1.000 10.16105 268 TYR A N 1
ATOM 2069 C CA . TYR A 1 268 ? 26.18317 -7.52311 -1.60042 1.000 14.40381 268 TYR A CA 1
ATOM 2070 C C . TYR A 1 268 ? 25.83964 -6.05570 -1.79022 1.000 12.61159 268 TYR A C 1
ATOM 2071 O O . TYR A 1 268 ? 24.98867 -5.70707 -2.61190 1.000 13.20730 268 TYR A O 1
ATOM 2080 N N . LEU A 1 269 ? 26.50873 -5.18673 -1.02951 1.000 9.66776 269 LEU A N 1
ATOM 2081 C CA . LEU A 1 269 ? 26.15542 -3.76987 -1.10205 1.000 12.57128 269 LEU A CA 1
ATOM 2082 C C . LEU A 1 269 ? 26.65324 -3.12387 -2.39657 1.000 13.88102 269 LEU A C 1
ATOM 2083 O O . LEU A 1 269 ? 26.03537 -2.17177 -2.89696 1.000 16.61094 269 LEU A O 1
ATOM 2088 N N . PHE A 1 270 ? 27.74187 -3.62096 -2.97036 1.000 14.43402 270 PHE A N 1
ATOM 2089 C CA . PHE A 1 270 ? 28.27655 -3.05213 -4.20418 1.000 16.17869 270 PHE A CA 1
ATOM 2090 C C . PHE A 1 270 ? 28.34826 -4.12273 -5.28307 1.000 17.57120 270 PHE A C 1
ATOM 2091 O O . PHE A 1 270 ? 28.43880 -5.31988 -4.98838 1.000 15.88077 270 PHE A O 1
ATOM 2099 N N . GLY A 1 271 ? 28.28281 -3.68231 -6.53755 1.000 18.38599 271 GLY A N 1
ATOM 2100 C CA . GLY A 1 271 ? 28.29566 -4.59874 -7.67022 1.000 18.89865 271 GLY A CA 1
ATOM 2101 C C . GLY A 1 271 ? 27.40570 -4.12919 -8.80353 1.000 22.87336 271 GLY A C 1
ATOM 2102 O O . GLY A 1 271 ? 26.72956 -3.10302 -8.68397 1.000 24.03610 271 GLY A O 1
ATOM 2103 N N . SER A 1 272 ? 27.37640 -4.87977 -9.90313 1.000 22.44264 272 SER A N 1
ATOM 2104 C CA . SER A 1 272 ? 26.63150 -4.44452 -11.07862 1.000 27.17530 272 SER A CA 1
ATOM 2105 C C . SER A 1 272 ? 25.12036 -4.42863 -10.85559 1.000 25.63521 272 SER A C 1
ATOM 2106 O O . SER A 1 272 ? 24.39739 -3.81697 -11.64549 1.000 26.30868 272 SER A O 1
ATOM 2109 N N . HIS A 1 273 ? 24.63182 -5.07571 -9.80631 1.000 21.82569 273 HIS A N 1
ATOM 2110 C CA . HIS A 1 273 ? 23.21244 -5.09109 -9.48663 1.000 21.61852 273 HIS A CA 1
ATOM 2111 C C . HIS A 1 273 ? 22.75041 -3.83567 -8.76259 1.000 22.70068 273 HIS A C 1
ATOM 2112 O O . HIS A 1 273 ? 21.55017 -3.70874 -8.47919 1.000 26.38337 273 HIS A O 1
ATOM 2119 N N . GLN A 1 274 ? 23.66055 -2.92238 -8.43447 1.000 16.98056 274 GLN A N 1
ATOM 2120 C CA . GLN A 1 274 ? 23.33303 -1.74417 -7.65044 1.000 16.92074 274 GLN A CA 1
ATOM 2121 C C . GLN A 1 274 ? 23.50665 -0.49364 -8.49574 1.000 22.31776 274 GLN A C 1
ATOM 2122 O O . GLN A 1 274 ? 24.27694 -0.46964 -9.45688 1.000 25.20423 274 GLN A O 1
ATOM 2128 N N . MET A 1 275 ? 22.79671 0.55804 -8.11726 1.000 20.74767 275 MET A N 1
ATOM 2129 C CA . MET A 1 275 ? 22.92872 1.79708 -8.86073 1.000 30.15049 275 MET A CA 1
ATOM 2130 C C . MET A 1 275 ? 23.99299 2.72296 -8.27787 1.000 31.64957 275 MET A C 1
ATOM 2131 O O . MET A 1 275 ? 24.30607 3.74888 -8.89390 1.000 38.16718 275 MET A O 1
ATOM 2136 N N . TRP A 1 276 ? 24.57975 2.37054 -7.13746 1.000 21.34120 276 TRP A N 1
ATOM 2137 C CA . TRP A 1 276 ? 25.62625 3.15172 -6.50337 1.000 17.57789 276 TRP A CA 1
ATOM 2138 C C . TRP A 1 276 ? 26.94641 2.39393 -6.55563 1.000 17.73074 276 TRP A C 1
ATOM 2139 O O . TRP A 1 276 ? 26.98182 1.17868 -6.76681 1.000 19.95712 276 TRP A O 1
ATOM 2150 N N . ASN A 1 277 ? 28.04058 3.11525 -6.32946 1.000 16.36445 277 ASN A N 1
ATOM 2151 C CA . ASN A 1 277 ? 29.35797 2.49854 -6.32185 1.000 18.92012 277 ASN A CA 1
ATOM 2152 C C . ASN A 1 277 ? 30.19998 3.11222 -5.21130 1.000 17.58353 277 ASN A C 1
ATOM 2153 O O . ASN A 1 277 ? 29.85149 4.14807 -4.62534 1.000 16.30130 277 ASN A O 1
ATOM 2158 N N . LYS A 1 278 ? 31.33958 2.46526 -4.94271 1.000 18.67560 278 LYS A N 1
ATOM 2159 C CA . LYS A 1 278 ? 32.20504 2.88651 -3.84389 1.000 16.93699 278 LYS A CA 1
ATOM 2160 C C . LYS A 1 278 ? 32.77106 4.28408 -4.05376 1.000 19.38087 278 LYS A C 1
ATOM 2161 O O . LYS A 1 278 ? 32.96441 5.02495 -3.08093 1.000 17.44224 278 LYS A O 1
ATOM 2167 N N . THR A 1 279 ? 33.04333 4.66790 -5.30394 1.000 20.11943 279 THR A N 1
ATOM 2168 C CA . THR A 1 279 ? 33.62240 5.98602 -5.54703 1.000 19.44661 279 THR A CA 1
ATOM 2169 C C . THR A 1 279 ? 32.66461 7.08253 -5.10913 1.000 18.75928 279 THR A C 1
ATOM 2170 O O . THR A 1 279 ? 33.07402 8.05558 -4.45830 1.000 16.53444 279 THR A O 1
ATOM 2174 N N . GLN A 1 280 ? 31.38302 6.93718 -5.45487 1.000 19.68099 280 GLN A N 1
ATOM 2175 C CA . GLN A 1 280 ? 30.37605 7.89371 -5.00504 1.000 19.84315 280 GLN A CA 1
ATOM 2176 C C . GLN A 1 280 ? 30.33307 7.97383 -3.48657 1.000 17.21875 280 GLN A C 1
ATOM 2177 O O . GLN A 1 280 ? 30.27333 9.07280 -2.91312 1.000 18.93032 280 GLN A O 1
ATOM 2183 N N . VAL A 1 281 ? 30.37299 6.82032 -2.81605 1.000 18.91259 281 VAL A N 1
ATOM 2184 C CA . VAL A 1 281 ? 30.30112 6.80931 -1.35757 1.000 18.13254 281 VAL A CA 1
ATOM 2185 C C . VAL A 1 281 ? 31.49387 7.54231 -0.75557 1.000 16.73101 281 VAL A C 1
ATOM 2186 O O . VAL A 1 281 ? 31.33721 8.36772 0.15009 1.000 18.52536 281 VAL A O 1
ATOM 2190 N N . LYS A 1 282 ? 32.70311 7.26032 -1.25273 1.000 17.91749 282 LYS A N 1
ATOM 2191 C CA . LYS A 1 282 ? 33.89680 7.92157 -0.71905 1.000 20.20359 282 LYS A CA 1
ATOM 2192 C C . LYS A 1 282 ? 33.85749 9.42913 -0.94449 1.000 18.60488 282 LYS A C 1
ATOM 2193 O O . LYS A 1 282 ? 34.21444 10.20919 -0.05115 1.000 17.60905 282 LYS A O 1
ATOM 2199 N N . GLU A 1 283 ? 33.41756 9.86424 -2.12466 1.000 17.65433 283 GLU A N 1
ATOM 2200 C CA . GLU A 1 283 ? 33.33526 11.30330 -2.36819 1.000 21.33737 283 GLU A CA 1
ATOM 2201 C C . GLU A 1 283 ? 32.33110 11.97058 -1.42274 1.000 21.94716 283 GLU A C 1
ATOM 2202 O O . GLU A 1 283 ? 32.58894 13.06159 -0.88457 1.000 22.48890 283 GLU A O 1
ATOM 2208 N N . PHE A 1 284 ? 31.18990 11.31490 -1.18136 1.000 20.99642 284 PHE A N 1
ATOM 2209 C CA . PHE A 1 284 ? 30.22790 11.84730 -0.22338 1.000 17.87836 284 PHE A CA 1
ATOM 2210 C C . PHE A 1 284 ? 30.79735 11.88170 1.18705 1.000 17.79070 284 PHE A C 1
ATOM 2211 O O . PHE A 1 284 ? 30.56325 12.83925 1.93121 1.000 18.70982 284 PHE A O 1
ATOM 2219 N N . LEU A 1 285 ? 31.50779 10.82292 1.59231 1.000 17.48683 285 LEU A N 1
ATOM 2220 C CA . LEU A 1 285 ? 32.08928 10.78902 2.92940 1.000 13.36349 285 LEU A CA 1
ATOM 2221 C C . LEU A 1 285 ? 33.07995 11.92667 3.11773 1.000 15.92991 285 LEU A C 1
ATOM 2222 O O . LEU A 1 285 ? 33.10947 12.55859 4.17953 1.000 17.68016 285 LEU A O 1
ATOM 2227 N N . LEU A 1 286 ? 33.89484 12.20519 2.09382 1.000 18.21377 286 LEU A N 1
ATOM 2228 C CA . LEU A 1 286 ? 34.84236 13.31905 2.18357 1.000 21.11329 286 LEU A CA 1
ATOM 2229 C C . LEU A 1 286 ? 34.11644 14.65194 2.30088 1.000 20.56965 286 LEU A C 1
ATOM 2230 O O . LEU A 1 286 ? 34.50576 15.51718 3.09956 1.000 17.25926 286 LEU A O 1
ATOM 2235 N N . THR A 1 287 ? 33.05867 14.83722 1.50736 1.000 23.17712 287 THR A N 1
ATOM 2236 C CA . THR A 1 287 ? 32.27105 16.06383 1.60627 1.000 21.82685 287 THR A CA 1
ATOM 2237 C C . THR A 1 287 ? 31.69851 16.24208 3.00737 1.000 22.32143 287 THR A C 1
ATOM 2238 O O . THR A 1 287 ? 31.82434 17.31376 3.61556 1.000 22.77010 287 THR A O 1
ATOM 2242 N N . ALA A 1 288 ? 31.05963 15.19191 3.53324 1.000 19.36705 288 ALA A N 1
ATOM 2243 C CA . ALA A 1 288 ? 30.44301 15.26845 4.85332 1.000 21.80304 288 ALA A CA 1
ATOM 2244 C C . ALA A 1 288 ? 31.48398 15.54352 5.92658 1.000 22.54495 288 ALA A C 1
ATOM 2245 O O . ALA A 1 288 ? 31.25603 16.36475 6.82877 1.000 21.23134 288 ALA A O 1
ATOM 2247 N N . TRP A 1 289 ? 32.64731 14.88477 5.82684 1.000 18.58425 289 TRP A N 1
ATOM 2248 C CA . TRP A 1 289 ? 33.71779 15.09058 6.79830 1.000 19.28864 289 TRP A CA 1
ATOM 2249 C C . TRP A 1 289 ? 34.17890 16.54273 6.81086 1.000 22.73724 289 TRP A C 1
ATOM 2250 O O . TRP A 1 289 ? 34.37975 17.12568 7.88211 1.000 24.05923 289 TRP A O 1
ATOM 2261 N N . SER A 1 290 ? 34.36779 17.14076 5.62790 1.000 22.17821 290 SER A N 1
ATOM 2262 C CA . SER A 1 290 ? 34.78108 18.54855 5.59053 1.000 27.53203 290 SER A CA 1
ATOM 2263 C C . SER A 1 290 ? 33.69293 19.46848 6.12293 1.000 26.14694 290 SER A C 1
ATOM 2264 O O . SER A 1 290 ? 33.97352 20.39774 6.89043 1.000 25.04951 290 SER A O 1
ATOM 2267 N N . TYR A 1 291 ? 32.44469 19.22332 5.72855 1.000 21.27308 291 TYR A N 1
ATOM 2268 C CA . TYR A 1 291 ? 31.36780 20.13994 6.07277 1.000 22.85273 291 TYR A CA 1
ATOM 2269 C C . TYR A 1 291 ? 31.16938 20.22450 7.57995 1.000 26.91451 291 TYR A C 1
ATOM 2270 O O . TYR A 1 291 ? 30.81643 21.29062 8.10080 1.000 28.81465 291 TYR A O 1
ATOM 2279 N N . ILE A 1 292 ? 31.44405 19.13026 8.29890 1.000 22.94665 292 ILE A N 1
ATOM 2280 C CA . ILE A 1 292 ? 3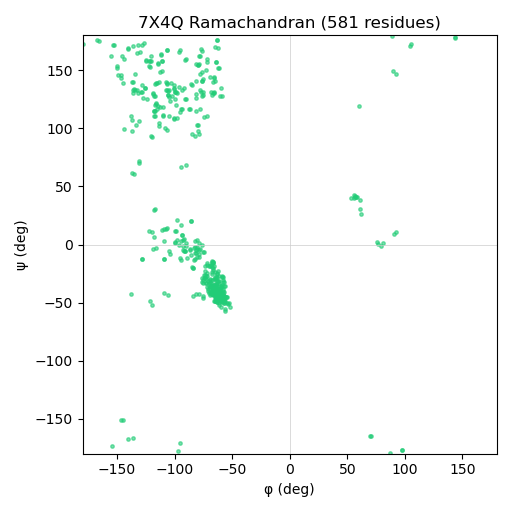1.18067 19.04505 9.73294 1.000 28.67462 292 ILE A CA 1
ATOM 2281 C C . ILE A 1 292 ? 32.23543 19.75975 10.55833 1.000 35.20579 292 ILE A C 1
ATOM 2282 O O . ILE A 1 292 ? 32.01669 20.03702 11.74816 1.000 39.70710 292 ILE A O 1
ATOM 2287 N N . GLN A 1 293 ? 33.33137 20.15423 9.94762 1.000 32.76165 293 GLN A N 1
ATOM 2288 C CA . GLN A 1 293 ? 34.38361 20.74341 10.74636 1.000 41.76471 293 GLN A CA 1
ATOM 2289 C C . GLN A 1 293 ? 34.22018 22.25401 10.85246 1.000 48.88160 293 GLN A C 1
ATOM 2290 O O . GLN A 1 293 ? 33.51897 22.89846 10.06433 1.000 50.76195 293 GLN A O 1
ATOM 2296 N N . LYS A 1 294 ? 34.85283 22.80157 11.88170 1.000 51.26140 294 LYS A N 1
ATOM 2297 C CA . LYS A 1 294 ? 34.80338 24.21605 12.20265 1.000 54.49103 294 LYS A CA 1
ATOM 2298 C C . LYS A 1 294 ? 36.13722 24.84976 11.83739 1.000 54.32691 294 LYS A C 1
ATOM 2299 O O . LYS A 1 294 ? 37.19834 24.26670 12.08433 1.000 51.71406 294 LYS A O 1
ATOM 2305 N N . ASN A 1 295 ? 36.07317 26.04046 11.24498 1.000 57.15934 295 ASN A N 1
ATOM 2306 C CA . ASN A 1 295 ? 37.26277 26.82878 10.92293 1.000 60.52051 295 ASN A CA 1
ATOM 2307 C C . ASN A 1 295 ? 38.24537 26.05910 10.03681 1.000 60.95402 295 ASN A C 1
ATOM 2308 O O . ASN A 1 295 ? 39.46146 26.10617 10.24531 1.000 61.10761 295 ASN A O 1
ATOM 2313 N N . LEU A 1 296 ? 37.72171 25.34204 9.03973 1.000 61.45746 296 LEU A N 1
ATOM 2314 C CA . LEU A 1 296 ? 38.57839 24.76452 8.01083 1.000 59.50873 296 LEU A CA 1
ATOM 2315 C C . LEU A 1 296 ? 39.00306 25.86362 7.05109 1.000 53.05331 296 LEU A C 1
ATOM 2316 O O . LEU A 1 296 ? 38.16215 26.58358 6.50583 1.000 53.12642 296 LEU A O 1
ATOM 2321 N N . GLU A 1 297 ? 40.30376 25.98018 6.82398 1.000 48.78692 297 GLU A N 1
ATOM 2322 C CA . GLU A 1 297 ? 40.80469 27.01181 5.93013 1.000 44.65896 297 GLU A CA 1
ATOM 2323 C C . GLU A 1 297 ? 41.03036 26.52474 4.50526 1.000 36.89907 297 GLU A C 1
ATOM 2324 O O . GLU A 1 297 ? 41.24024 27.35868 3.61884 1.000 24.04012 297 GLU A O 1
ATOM 2330 N N . HIS A 1 298 ? 40.99687 25.20999 4.26041 1.000 41.46096 298 HIS A N 1
ATOM 2331 C CA . HIS A 1 298 ? 41.37225 24.66506 2.96438 1.000 46.08605 298 HIS A CA 1
ATOM 2332 C C . HIS A 1 298 ? 40.25306 23.86372 2.31333 1.000 55.39643 298 HIS A C 1
ATOM 2333 O O . HIS A 1 298 ? 39.34884 23.33962 2.97248 1.000 56.63164 298 HIS A O 1
ATOM 2340 N N . HIS A 1 299 ? 40.37404 23.74962 0.99178 1.000 63.03022 299 HIS A N 1
ATOM 2341 C CA . HIS A 1 299 ? 39.33519 23.23149 0.11826 1.000 70.97153 299 HIS A CA 1
ATOM 2342 C C . HIS A 1 299 ? 39.98616 22.46064 -1.02102 1.000 73.86780 299 HIS A C 1
ATOM 2343 O O . HIS A 1 299 ? 41.01687 22.88331 -1.55486 1.000 72.82279 299 HIS A O 1
ATOM 2350 N N . HIS A 1 300 ? 39.39195 21.32443 -1.37892 1.000 77.27537 300 HIS A N 1
ATOM 2351 C CA . HIS A 1 300 ? 39.85135 20.57091 -2.54494 1.000 78.92980 300 HIS A CA 1
ATOM 2352 C C . HIS A 1 300 ? 38.67613 20.22853 -3.46730 1.000 79.65824 300 HIS A C 1
ATOM 2353 O O . HIS A 1 300 ? 38.84443 20.04624 -4.67660 1.000 79.33801 300 HIS A O 1
ATOM 2360 N N . ILE B 1 3 ? -11.89433 2.46506 27.19172 1.000 57.52091 3 ILE B N 1
ATOM 2361 C CA . ILE B 1 3 ? -11.35805 1.56282 26.17894 1.000 52.57942 3 ILE B CA 1
ATOM 2362 C C . ILE B 1 3 ? -12.48970 0.73746 25.56418 1.000 48.63394 3 ILE B C 1
ATOM 2363 O O . ILE B 1 3 ? -13.34482 0.21565 26.28176 1.000 50.07470 3 ILE B O 1
ATOM 2368 N N . ASP B 1 4 ? -12.51427 0.65534 24.23306 1.000 44.56159 4 ASP B N 1
ATOM 2369 C CA . ASP B 1 4 ? -13.38628 -0.27927 23.51907 1.000 38.65014 4 ASP B CA 1
ATOM 2370 C C . ASP B 1 4 ? -12.72214 -1.65095 23.57346 1.000 35.72066 4 ASP B C 1
ATOM 2371 O O . ASP B 1 4 ? -11.81698 -1.95079 22.78860 1.000 35.71746 4 ASP B O 1
ATOM 2376 N N . TRP B 1 5 ? -13.15742 -2.48198 24.52240 1.000 31.47627 5 TRP B N 1
ATOM 2377 C CA . TRP B 1 5 ? -12.45695 -3.73449 24.76974 1.000 30.84149 5 TRP B CA 1
ATOM 2378 C C . TRP B 1 5 ? -12.73214 -4.76728 23.69107 1.000 29.85802 5 TRP B C 1
ATOM 2379 O O . TRP B 1 5 ? -11.88669 -5.62615 23.43855 1.000 30.14998 5 TRP B O 1
ATOM 2390 N N . GLU B 1 6 ? -13.87711 -4.69180 23.01865 1.000 30.10471 6 GLU B N 1
ATOM 2391 C CA . GLU B 1 6 ? -14.12389 -5.63589 21.93683 1.000 32.05513 6 GLU B CA 1
ATOM 2392 C C . GLU B 1 6 ? -13.12799 -5.41299 20.80423 1.000 32.05333 6 GLU B C 1
ATOM 2393 O O . GLU B 1 6 ? -12.48012 -6.35602 20.32735 1.000 27.72126 6 GLU B O 1
ATOM 2399 N N . GLN B 1 7 ? -12.96109 -4.15520 20.38795 1.000 32.98532 7 GLN B N 1
ATOM 2400 C CA . GLN B 1 7 ? -11.99662 -3.85832 19.33306 1.000 35.81671 7 GLN B CA 1
ATOM 2401 C C . GLN B 1 7 ? -10.55969 -4.05379 19.80497 1.000 32.31574 7 GLN B C 1
ATOM 2402 O O . GLN B 1 7 ? -9.71382 -4.51495 19.03131 1.000 35.67253 7 GLN B O 1
ATOM 2408 N N . THR B 1 8 ? -10.26031 -3.72838 21.06602 1.000 28.41572 8 THR B N 1
ATOM 2409 C CA . THR B 1 8 ? -8.90578 -3.95335 21.57264 1.000 26.43994 8 THR B CA 1
ATOM 2410 C C . THR B 1 8 ? -8.55212 -5.43912 21.57629 1.000 25.15943 8 THR B C 1
ATOM 2411 O O . THR B 1 8 ? -7.46852 -5.82789 21.14170 1.000 25.50004 8 THR B O 1
ATOM 2415 N N . PHE B 1 9 ? -9.44518 -6.28375 22.08551 1.000 22.54539 9 PHE B N 1
ATOM 2416 C CA . PHE B 1 9 ? -9.15338 -7.71402 22.12899 1.000 21.67588 9 PHE B CA 1
ATOM 2417 C C . PHE B 1 9 ? -9.09995 -8.30707 20.72571 1.000 24.30620 9 PHE B C 1
ATOM 2418 O O . PHE B 1 9 ? -8.30671 -9.22354 20.46078 1.000 23.90130 9 PHE B O 1
ATOM 2426 N N . ARG B 1 10 ? -9.93597 -7.81006 19.81030 1.000 24.08203 10 ARG B N 1
ATOM 2427 C CA . ARG B 1 10 ? -9.82389 -8.26844 18.43254 1.000 26.45820 10 ARG B CA 1
ATOM 2428 C C . ARG B 1 10 ? -8.46325 -7.90237 17.84926 1.000 25.59194 10 ARG B C 1
ATOM 2429 O O . ARG B 1 10 ? -7.80206 -8.74372 17.23356 1.000 24.56091 10 ARG B O 1
ATOM 2437 N N . LYS B 1 11 ? -7.99342 -6.67812 18.09931 1.000 26.28085 11 LYS B N 1
ATOM 2438 C CA . LYS B 1 11 ? -6.65409 -6.29777 17.65345 1.000 26.69816 11 L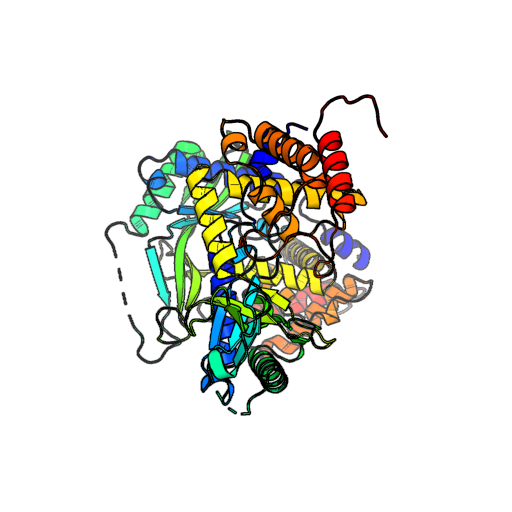YS B CA 1
ATOM 2439 C C . LYS B 1 11 ? -5.57816 -7.14653 18.33103 1.000 24.12768 11 LYS B C 1
ATOM 2440 O O . LYS B 1 11 ? -4.62452 -7.59463 17.68351 1.000 22.59047 11 LYS B O 1
ATOM 2446 N N . TRP B 1 12 ? -5.71905 -7.38687 19.63126 1.000 23.10210 12 TRP B N 1
ATOM 2447 C CA . TRP B 1 12 ? -4.73526 -8.13694 20.39405 1.000 21.33652 12 TRP B CA 1
ATOM 2448 C C . TRP B 1 12 ? -4.79450 -9.63354 20.13596 1.000 19.58201 12 TRP B C 1
ATOM 2449 O O . TRP B 1 12 ? -3.94025 -10.35550 20.65390 1.000 18.18843 12 TRP B O 1
ATOM 2460 N N . SER B 1 13 ? -5.78412 -10.11347 19.38178 1.000 18.29213 13 SER B N 1
ATOM 2461 C CA . SER B 1 13 ? -5.87738 -11.52946 19.03186 1.000 21.94446 13 SER B CA 1
ATOM 2462 C C . SER B 1 13 ? -5.00437 -11.91316 17.83856 1.000 21.28712 13 SER B C 1
ATOM 2463 O O . SER B 1 13 ? -4.87056 -13.10943 17.54266 1.000 21.33732 13 SER B O 1
ATOM 2466 N N . LYS B 1 14 ? -4.39935 -10.94157 17.16349 1.000 19.55118 14 LYS B N 1
ATOM 2467 C CA . LYS B 1 14 ? -3.59564 -11.22513 15.98751 1.000 20.78513 14 LYS B CA 1
ATOM 2468 C C . LYS B 1 14 ? -2.27298 -11.89588 16.36825 1.000 20.24008 14 LYS B C 1
ATOM 2469 O O . LYS B 1 14 ? -1.79743 -11.75659 17.49679 1.000 18.98448 14 LYS B O 1
ATOM 2475 N N . PRO B 1 15 ? -1.65513 -12.62106 15.43076 1.000 21.86895 15 PRO B N 1
ATOM 2476 C CA . PRO B 1 15 ? -0.28695 -13.12142 15.65201 1.000 21.79656 15 PRO B CA 1
ATOM 2477 C C . PRO B 1 15 ? 0.70954 -11.96987 15.76476 1.000 19.51081 15 PRO B C 1
ATOM 2478 O O . PRO B 1 15 ? 0.40071 -10.81101 15.48081 1.000 19.44465 15 PRO B O 1
ATOM 2482 N N . SER B 1 16 ? 1.94124 -12.28885 16.17566 1.000 14.86121 16 SER B N 1
ATOM 2483 C CA . SER B 1 16 ? 2.92201 -11.21517 16.30941 1.000 17.38273 16 SER B CA 1
ATOM 2484 C C . SER B 1 16 ? 3.19938 -10.55803 14.96333 1.000 20.72720 16 SER B C 1
ATOM 2485 O O . SER B 1 16 ? 3.54131 -9.37252 14.91430 1.000 22.71423 16 SER B O 1
ATOM 2488 N N . SER B 1 17 ? 3.03509 -11.30338 13.87346 1.000 20.96220 17 SER B N 1
ATOM 2489 C CA . SER B 1 17 ? 3.24671 -10.81945 12.51453 1.000 23.36317 17 SER B CA 1
ATOM 2490 C C . SER B 1 17 ? 2.61975 -11.83964 11.57762 1.000 25.90948 17 SER B C 1
ATOM 2491 O O . SER B 1 17 ? 2.18584 -12.91573 12.00391 1.000 25.01750 17 SER B O 1
ATOM 2494 N N . GLU B 1 18 ? 2.62023 -11.51795 10.28587 1.000 28.05852 18 GLU B N 1
ATOM 2495 C CA . GLU B 1 18 ? 2.12970 -12.46053 9.28681 1.000 31.24142 18 GLU B CA 1
ATOM 2496 C C . GLU B 1 18 ? 3.19939 -13.43880 8.81274 1.000 31.89128 18 GLU B C 1
ATOM 2497 O O . GLU B 1 18 ? 2.88735 -14.33485 8.02635 1.000 34.66438 18 GLU B O 1
ATOM 2503 N N . THR B 1 19 ? 4.44238 -13.30424 9.27736 1.000 30.79771 19 THR B N 1
ATOM 2504 C CA . THR B 1 19 ? 5.55210 -14.12492 8.80178 1.000 31.73688 19 THR B CA 1
ATOM 2505 C C . THR B 1 19 ? 6.17011 -14.98114 9.90774 1.000 27.71893 19 THR B C 1
ATOM 2506 O O . THR B 1 19 ? 7.34875 -15.32976 9.83118 1.000 24.93782 19 THR B O 1
ATOM 2510 N N . GLU B 1 20 ? 5.37322 -15.37859 10.90814 1.000 25.38763 20 GLU B N 1
ATOM 2511 C CA . GLU B 1 20 ? 5.90569 -16.15406 12.02798 1.000 23.90311 20 GLU B CA 1
ATOM 2512 C C . GLU B 1 20 ? 6.47769 -17.48694 11.56936 1.000 23.91201 20 GLU B C 1
ATOM 2513 O O . GLU B 1 20 ? 7.54760 -17.90754 12.03099 1.000 21.66727 20 GLU B O 1
ATOM 2519 N N . SER B 1 21 ? 5.75948 -18.17689 10.68186 1.000 23.70277 21 SER B N 1
ATOM 2520 C CA . SER B 1 21 ? 6.21956 -19.46068 10.17105 1.000 25.15474 21 SER B CA 1
ATOM 2521 C C . SER B 1 21 ? 7.56657 -19.33460 9.46706 1.000 19.79332 21 SER B C 1
ATOM 2522 O O . SER B 1 21 ? 8.40830 -20.22825 9.56294 1.000 20.57923 21 SER B O 1
ATOM 2525 N N . THR B 1 22 ? 7.79140 -18.23525 8.74967 1.000 18.58727 22 THR B N 1
ATOM 2526 C CA . THR B 1 22 ? 9.06756 -18.08044 8.05770 1.000 17.38740 22 THR B CA 1
ATOM 2527 C C . THR B 1 22 ? 10.20289 -17.84867 9.04726 1.000 18.27196 22 THR B C 1
ATOM 2528 O O . THR B 1 22 ? 11.29887 -18.40523 8.88795 1.000 16.93479 22 THR B O 1
ATOM 2532 N N . LYS B 1 23 ? 9.95707 -17.02107 10.06787 1.000 15.14132 23 LYS B N 1
ATOM 2533 C CA . LYS B 1 23 ? 10.94698 -16.80062 11.12259 1.000 14.77229 23 LYS B CA 1
ATOM 2534 C C . LYS B 1 23 ? 11.30181 -18.10885 11.82212 1.000 12.03288 23 LYS B C 1
ATOM 2535 O O . LYS B 1 23 ? 12.48435 -18.43014 12.01815 1.000 11.03603 23 LYS B O 1
ATOM 2541 N N . ALA B 1 24 ? 10.28302 -18.90080 12.16882 1.000 13.66856 24 ALA B N 1
ATOM 2542 C CA . ALA B 1 24 ? 10.54133 -20.15995 12.85030 1.000 15.22819 24 ALA B CA 1
ATOM 2543 C C . ALA B 1 24 ? 11.26134 -21.14417 11.94009 1.000 17.06497 24 ALA B C 1
ATOM 2544 O O . ALA B 1 24 ? 12.18834 -21.82674 12.38783 1.000 16.89993 24 ALA B O 1
ATOM 2546 N N . GLU B 1 25 ? 10.84674 -21.24062 10.66394 1.000 18.71705 25 GLU B N 1
ATOM 2547 C CA . GLU B 1 25 ? 11.53822 -22.12574 9.72549 1.000 19.68988 25 GLU B CA 1
ATOM 2548 C C . GLU B 1 25 ? 12.99856 -21.74226 9.57149 1.000 14.63774 25 GLU B C 1
ATOM 2549 O O . GLU B 1 25 ? 13.86759 -22.61435 9.50457 1.000 11.50017 25 GLU B O 1
ATOM 2555 N N . ASN B 1 26 ? 13.28680 -20.44482 9.46551 1.000 14.80717 26 ASN B N 1
ATOM 2556 C CA . ASN B 1 26 ? 14.67870 -20.02165 9.32615 1.000 13.10081 26 ASN B CA 1
ATOM 2557 C C . ASN B 1 26 ? 15.49208 -20.40692 10.55172 1.000 11.90988 26 ASN B C 1
ATOM 2558 O O . ASN B 1 26 ? 16.63225 -20.88485 10.43229 1.000 14.49750 26 ASN B O 1
ATOM 2563 N N . ALA B 1 27 ? 14.94768 -20.15756 11.74751 1.000 14.84724 27 ALA B N 1
ATOM 2564 C CA . ALA B 1 27 ? 15.66754 -20.55001 12.95740 1.000 13.47249 27 ALA B CA 1
ATOM 2565 C C . ALA B 1 27 ? 15.95752 -22.04570 12.93029 1.000 12.84839 27 ALA B C 1
ATOM 2566 O O . ALA B 1 27 ? 17.09317 -22.49139 13.16761 1.000 11.27913 27 ALA B O 1
ATOM 2568 N N . GLU B 1 28 ? 14.93658 -22.83788 12.59820 1.000 12.31885 28 GLU B N 1
ATOM 2569 C CA . GLU B 1 28 ? 15.11447 -24.28529 12.56268 1.000 10.09060 28 GLU B CA 1
ATOM 2570 C C . GLU B 1 28 ? 16.17347 -24.69450 11.53828 1.000 11.88090 28 GLU B C 1
ATOM 2571 O O . GLU B 1 28 ? 17.07847 -25.47998 11.83784 1.000 15.55867 28 GLU B O 1
ATOM 2577 N N . ARG B 1 29 ? 16.09150 -24.15138 10.32463 1.000 13.36973 29 ARG B N 1
ATOM 2578 C CA . ARG B 1 29 ? 17.05125 -24.50586 9.28414 1.000 14.07834 29 ARG B CA 1
ATOM 2579 C C . ARG B 1 29 ? 18.48056 -24.15763 9.68678 1.000 14.76353 29 ARG B C 1
ATOM 2580 O O . ARG B 1 29 ? 19.42047 -24.92801 9.42635 1.000 14.76669 29 ARG B O 1
ATOM 2588 N N . MET B 1 30 ? 18.67592 -22.99224 10.30004 1.000 14.55803 30 MET B N 1
ATOM 2589 C CA . MET B 1 30 ? 20.03872 -22.57241 10.62120 1.000 14.82669 30 MET B CA 1
ATOM 2590 C C . MET B 1 30 ? 20.62291 -23.40929 11.75240 1.000 14.92173 30 MET B C 1
ATOM 2591 O O . MET B 1 30 ? 21.80683 -23.78081 11.70918 1.000 15.30924 30 MET B O 1
ATOM 2596 N N . ILE B 1 31 ? 19.79797 -23.75802 12.75302 1.000 16.32658 31 ILE B N 1
ATOM 2597 C CA . ILE B 1 31 ? 20.28126 -24.64529 13.81014 1.000 16.69007 31 ILE B CA 1
ATOM 2598 C C . ILE B 1 31 ? 20.62012 -26.01585 13.23240 1.000 17.82891 31 ILE B C 1
ATOM 2599 O O . ILE B 1 31 ? 21.65074 -26.61993 13.57261 1.000 17.89824 31 ILE B O 1
ATOM 2604 N N . LYS B 1 32 ? 19.75315 -26.52572 12.35131 1.000 16.08506 32 LYS B N 1
ATOM 2605 C CA . LYS B 1 32 ? 20.00529 -27.79448 11.68419 1.000 19.41598 32 LYS B CA 1
ATOM 2606 C C . LYS B 1 32 ? 21.32137 -27.76268 10.91164 1.000 19.42898 32 LYS B C 1
ATOM 2607 O O . LYS B 1 32 ? 22.06451 -28.74919 10.90085 1.000 17.63012 32 LYS B O 1
ATOM 2613 N N . ALA B 1 33 ? 21.61977 -26.63649 10.25458 1.000 18.81656 33 ALA B N 1
ATOM 2614 C CA . ALA B 1 33 ? 22.89126 -26.49248 9.54416 1.000 19.64563 33 ALA B CA 1
ATOM 2615 C C . ALA B 1 33 ? 24.07887 -26.51743 10.50282 1.000 19.26823 33 ALA B C 1
ATOM 2616 O O . ALA B 1 33 ? 25.13187 -27.08385 10.18322 1.000 22.70824 33 ALA B O 1
ATOM 2618 N N . ALA B 1 34 ? 23.94098 -25.89076 11.67557 1.000 17.75810 34 ALA B N 1
ATOM 2619 C CA . ALA B 1 34 ? 25.01845 -25.97585 12.66027 1.000 19.81920 34 ALA B CA 1
ATOM 2620 C C . ALA B 1 34 ? 25.24470 -27.41668 13.10101 1.000 21.24627 34 ALA B C 1
ATOM 2621 O O . ALA B 1 34 ? 26.39159 -27.86437 13.22566 1.000 21.95686 34 ALA B O 1
ATOM 2623 N N . ILE B 1 35 ? 24.15843 -28.16145 13.31971 1.000 19.78265 35 ILE B N 1
ATOM 2624 C CA . ILE B 1 35 ? 24.27817 -29.56950 13.69520 1.000 24.53192 35 ILE B CA 1
ATOM 2625 C C . ILE B 1 35 ? 24.97599 -30.35012 12.59145 1.000 25.80580 35 ILE B C 1
ATOM 2626 O O . ILE B 1 35 ? 25.88749 -31.15136 12.84431 1.000 25.35379 35 ILE B O 1
ATOM 2631 N N . ASN B 1 36 ? 24.54896 -30.12715 11.34999 1.000 25.31612 36 ASN B N 1
ATOM 2632 C CA . ASN B 1 36 ? 25.07783 -30.89545 10.22856 1.000 27.28144 36 ASN B CA 1
ATOM 2633 C C . ASN B 1 36 ? 26.57399 -30.66969 10.04066 1.000 27.04895 36 ASN B C 1
ATOM 2634 O O . ASN B 1 36 ? 27.27331 -31.57203 9.57117 1.000 32.45828 36 ASN B O 1
ATOM 2639 N N . SER B 1 37 ? 27.07475 -29.48167 10.37288 1.000 26.95001 37 SER B N 1
ATOM 2640 C CA . SER B 1 37 ? 28.48752 -29.15484 10.21100 1.000 28.89661 37 SER B CA 1
ATOM 2641 C C . SER B 1 37 ? 29.35841 -29.64754 11.35477 1.000 29.66682 37 SER B C 1
ATOM 2642 O O . SER B 1 37 ? 30.57627 -29.47298 11.29896 1.000 34.10964 37 SER B O 1
ATOM 2645 N N . SER B 1 38 ? 28.78114 -30.25601 12.37656 1.000 27.65767 38 SER B N 1
ATOM 2646 C CA . SER B 1 38 ? 29.55036 -30.80881 13.47805 1.000 27.17148 38 SER B CA 1
ATOM 2647 C C . SER B 1 38 ? 29.89191 -32.25804 13.16820 1.000 28.57899 38 SER B C 1
ATOM 2648 O O . SER B 1 38 ? 28.99993 -33.06532 12.88988 1.000 26.64272 38 SER B O 1
ATOM 2651 N N . GLN B 1 39 ? 31.18339 -32.58843 13.22106 1.000 29.99586 39 GLN B N 1
ATOM 2652 C CA . GLN B 1 39 ? 31.58420 -33.96035 12.93376 1.000 29.69029 39 GLN B CA 1
ATOM 2653 C C . GLN B 1 39 ? 30.96177 -34.92532 13.92192 1.000 30.32055 39 GLN B C 1
ATOM 2654 O O . GLN B 1 39 ? 30.49540 -36.00530 13.53630 1.000 30.45249 39 GLN B O 1
ATOM 2660 N N . ILE B 1 40 ? 30.94856 -34.55876 15.20107 1.000 27.51522 40 ILE B N 1
ATOM 2661 C CA . ILE B 1 40 ? 30.42417 -35.48408 16.19140 1.000 31.73577 40 ILE B CA 1
ATOM 2662 C C . ILE B 1 40 ? 28.89908 -35.52895 16.13632 1.000 30.84733 40 ILE B C 1
ATOM 2663 O O . ILE B 1 40 ? 28.30306 -36.61255 16.16433 1.000 30.17513 40 ILE B O 1
ATOM 2668 N N . LEU B 1 41 ? 28.23893 -34.36752 16.03063 1.000 28.43823 41 LEU B N 1
ATOM 2669 C CA . LEU B 1 41 ? 26.77853 -34.34270 16.11911 1.000 27.21278 41 LEU B CA 1
ATOM 2670 C C . LEU B 1 41 ? 26.11014 -34.83983 14.84548 1.000 26.60097 41 LEU B C 1
ATOM 2671 O O . LEU B 1 41 ? 25.00148 -35.37722 14.90979 1.000 27.72025 41 LEU B O 1
ATOM 2676 N N . SER B 1 42 ? 26.75185 -34.67280 13.68470 1.000 28.67241 42 SER B N 1
ATOM 2677 C CA . SER B 1 42 ? 26.15340 -35.16780 12.45117 1.000 31.07255 42 SER B CA 1
ATOM 2678 C C . SER B 1 42 ? 26.07869 -36.69507 12.41419 1.000 33.42630 42 SER B C 1
ATOM 2679 O O . SER B 1 42 ? 25.36351 -37.24941 11.57222 1.000 34.02212 42 SER B O 1
ATOM 2682 N N . THR B 1 43 ? 26.80016 -37.39040 13.29100 1.000 35.25738 43 THR B N 1
ATOM 2683 C CA . THR B 1 43 ? 26.72597 -38.84485 13.35180 1.000 39.30780 43 THR B CA 1
ATOM 2684 C C . THR B 1 43 ? 25.70283 -39.33597 14.37219 1.000 43.34773 43 THR B C 1
ATOM 2685 O O . THR B 1 43 ? 25.64775 -40.54016 14.64789 1.000 51.89636 43 THR B O 1
ATOM 2689 N N . LYS B 1 44 ? 24.90571 -38.43825 14.94301 1.000 36.56582 44 LYS B N 1
ATOM 2690 C CA . LYS B 1 44 ? 23.97613 -38.77410 16.01032 1.000 33.92222 44 LYS B CA 1
ATOM 2691 C C . LYS B 1 44 ? 22.53843 -38.66462 15.51132 1.000 30.25715 44 LYS B C 1
ATOM 2692 O O . LYS B 1 44 ? 22.25083 -37.98592 14.52385 1.000 31.65289 44 LYS B O 1
ATOM 2698 N N . ASP B 1 45 ? 21.63488 -39.36203 16.19897 1.000 27.15165 45 ASP B N 1
ATOM 2699 C CA . ASP B 1 45 ? 20.20172 -39.32073 15.90648 1.000 26.80058 45 ASP B CA 1
ATOM 2700 C C . ASP B 1 45 ? 19.60881 -38.11614 16.63246 1.000 26.59999 45 ASP B C 1
ATOM 2701 O O . ASP B 1 45 ? 19.25017 -38.20053 17.80939 1.000 25.87912 45 ASP B O 1
ATOM 2706 N N . ILE B 1 46 ? 19.49516 -36.99209 15.93250 1.000 23.08852 46 ILE B N 1
ATOM 2707 C CA . ILE B 1 46 ? 19.10445 -35.72780 16.53876 1.000 22.94414 46 ILE B CA 1
ATOM 2708 C C . ILE B 1 46 ? 17.94535 -35.13547 15.75485 1.000 24.10431 46 ILE B C 1
ATOM 2709 O O . ILE B 1 46 ? 18.01162 -35.03856 14.52519 1.000 23.09881 46 ILE B O 1
ATOM 2714 N N . SER B 1 47 ? 16.89461 -34.71784 16.46721 1.000 20.41164 47 SER B N 1
ATOM 2715 C CA . SER B 1 47 ? 15.78122 -33.98555 15.86846 1.000 21.97516 47 SER B CA 1
ATOM 2716 C C . SER B 1 47 ? 15.88741 -32.51817 16.25856 1.000 19.36775 47 SER B C 1
ATOM 2717 O O . SER B 1 47 ? 16.11492 -32.19969 17.43039 1.000 18.95556 47 SER B O 1
ATOM 2720 N N . VAL B 1 48 ? 15.74187 -31.62926 15.28492 1.000 17.39545 48 VAL B N 1
ATOM 2721 C CA . VAL B 1 48 ? 15.73109 -30.18965 15.54516 1.000 19.76644 48 VAL B CA 1
ATOM 2722 C C . VAL B 1 48 ? 14.35565 -29.68421 15.13886 1.000 22.22784 48 VAL B C 1
ATOM 2723 O O . VAL B 1 48 ? 13.97316 -29.80490 13.96748 1.000 20.23089 48 VAL B O 1
ATOM 2727 N N . PHE B 1 49 ? 13.61795 -29.10525 16.08812 1.000 18.24949 49 PHE B N 1
ATOM 2728 C CA . PHE B 1 49 ? 12.26621 -28.67352 15.73629 1.000 16.77174 49 PHE B CA 1
ATOM 2729 C C . PHE B 1 49 ? 11.84811 -27.47545 16.56885 1.000 13.97097 49 PHE B C 1
ATOM 2730 O O . PHE B 1 49 ? 12.33235 -27.30112 17.68989 1.000 13.87439 49 PHE B O 1
ATOM 2738 N N . PRO B 1 50 ? 10.94311 -26.64530 16.06603 1.000 14.69082 50 PRO B N 1
ATOM 2739 C CA . PRO B 1 50 ? 10.45615 -25.54153 16.88260 1.000 12.29872 50 PRO B CA 1
ATOM 2740 C C . PRO B 1 50 ? 9.47799 -26.04331 17.92494 1.000 11.78086 50 PRO B C 1
ATOM 2741 O O . PRO B 1 50 ? 8.73934 -27.00817 17.71413 1.000 13.64840 50 PRO B O 1
ATOM 2745 N N . GLN B 1 51 ? 9.48592 -25.35877 19.05981 1.000 10.28637 51 GLN B N 1
ATOM 2746 C CA . GLN B 1 51 ? 8.49882 -25.55869 20.10761 1.000 12.00881 51 GLN B CA 1
ATOM 2747 C C . GLN B 1 51 ? 8.07758 -24.17215 20.57871 1.000 12.36916 51 GLN B C 1
ATOM 2748 O O . GLN B 1 51 ? 8.33144 -23.16364 19.91078 1.000 14.43791 51 GLN B O 1
ATOM 2754 N N . GLY B 1 52 ? 7.39943 -24.10549 21.70916 1.000 13.22455 52 GLY B N 1
ATOM 2755 C CA . GLY B 1 52 ? 7.04489 -22.77845 22.16261 1.000 11.52214 52 GLY B CA 1
ATOM 2756 C C . GLY B 1 52 ? 5.99370 -22.10493 21.27916 1.000 13.02257 52 GLY B C 1
ATOM 2757 O O . GLY B 1 52 ? 5.31292 -22.72789 20.44583 1.000 15.27070 52 GLY B O 1
ATOM 2758 N N . SER B 1 53 ? 5.88228 -20.78874 21.46360 1.000 12.22974 53 SER B N 1
ATOM 2759 C CA . SER B 1 53 ? 4.73456 -20.07268 20.92502 1.000 11.74864 53 SER B CA 1
ATOM 2760 C C . SER B 1 53 ? 4.79457 -19.89389 19.41301 1.000 14.07527 53 SER B C 1
ATOM 2761 O O . SER B 1 53 ? 3.74146 -19.71590 18.79289 1.000 16.97872 53 SER B O 1
ATOM 2764 N N . TYR B 1 54 ? 5.98195 -19.94086 18.79594 1.000 14.28806 54 TYR B N 1
ATOM 2765 C CA . TYR B 1 54 ? 6.03274 -19.93354 17.33295 1.000 13.95130 54 TYR B CA 1
ATOM 2766 C C . TYR B 1 54 ? 5.48265 -21.23676 16.76392 1.000 15.32053 54 TYR B C 1
ATOM 2767 O O . TYR B 1 54 ? 4.78994 -21.22553 15.74265 1.000 17.32156 54 TYR B O 1
ATOM 2776 N N . ARG B 1 55 ? 5.81280 -22.36985 17.39061 1.000 13.56115 55 ARG B N 1
ATOM 2777 C CA . ARG B 1 55 ? 5.24695 -23.64973 16.96622 1.000 13.20780 55 ARG B CA 1
ATOM 2778 C C . ARG B 1 55 ? 3.74381 -23.68159 17.20070 1.000 15.06280 55 ARG B C 1
ATOM 2779 O O . ARG B 1 55 ? 2.98365 -24.16331 16.35021 1.000 15.05491 55 ARG B O 1
ATOM 2787 N N . ASN B 1 56 ? 3.29355 -23.13991 18.33419 1.000 15.18582 56 ASN B N 1
ATOM 2788 C CA . ASN B 1 56 ? 1.89493 -23.24863 18.73568 1.000 14.54762 56 ASN B CA 1
ATOM 2789 C C . ASN B 1 56 ? 1.01946 -22.10523 18.21294 1.000 13.96166 56 ASN B C 1
ATOM 2790 O O . ASN B 1 56 ? -0.19490 -22.13779 18.43256 1.000 15.08216 56 ASN B O 1
ATOM 2795 N N . ASN B 1 57 ? 1.57842 -21.13149 17.48553 1.000 13.40524 57 ASN B N 1
ATOM 2796 C CA . ASN B 1 57 ? 0.80448 -19.99975 16.92962 1.000 13.90182 57 ASN B CA 1
ATOM 2797 C C . ASN B 1 57 ? 0.16315 -19.18088 18.05312 1.000 15.80510 57 ASN B C 1
ATOM 2798 O O . ASN B 1 57 ? -0.99881 -18.75945 17.95514 1.000 16.77535 57 ASN B O 1
ATOM 2803 N N . THR B 1 58 ? 0.89405 -19.01036 19.15779 1.000 11.14188 58 THR B N 1
ATOM 2804 C CA . THR B 1 58 ? 0.41626 -18.23191 20.29936 1.000 15.12060 58 THR B CA 1
ATOM 2805 C C . THR B 1 58 ? 1.36082 -17.08763 20.63211 1.000 15.95950 58 THR B C 1
ATOM 2806 O O . THR B 1 58 ? 1.24743 -16.48085 21.71029 1.000 13.71211 58 THR B O 1
ATOM 2810 N N . ASN B 1 59 ? 2.31090 -16.80926 19.75117 1.000 16.32310 59 ASN B N 1
ATOM 2811 C CA . ASN B 1 59 ? 3.26456 -15.73463 19.96308 1.000 15.17440 59 ASN B CA 1
ATOM 2812 C C . ASN B 1 59 ? 2.60169 -14.39519 19.72748 1.000 15.43739 59 ASN B C 1
ATOM 2813 O O . ASN B 1 59 ? 1.77361 -14.26626 18.83006 1.000 15.10004 59 ASN B O 1
ATOM 2818 N N . VAL B 1 60 ? 2.96177 -13.39917 20.53995 1.000 14.11827 60 VAL B N 1
ATOM 2819 C CA . VAL B 1 60 ? 2.39908 -12.06200 20.35548 1.000 17.35167 60 VAL B CA 1
ATOM 2820 C C . VAL B 1 60 ? 3.49119 -11.00275 20.28731 1.000 17.74940 60 VAL B C 1
ATOM 2821 O O . VAL B 1 60 ? 3.22271 -9.86126 19.89747 1.000 18.44741 60 VAL B O 1
ATOM 2825 N N . ARG B 1 61 ? 4.72502 -11.34737 20.65126 1.000 17.31465 61 ARG B N 1
ATOM 2826 C CA . ARG B 1 61 ? 5.82151 -10.37888 20.56919 1.000 18.45161 61 ARG B CA 1
ATOM 2827 C C . ARG B 1 61 ? 6.63869 -10.61459 19.30425 1.000 18.18600 61 ARG B C 1
ATOM 2828 O O . ARG B 1 61 ? 7.17468 -11.71141 19.08121 1.000 16.89023 61 ARG B O 1
ATOM 2836 N N . GLU B 1 62 ? 6.78228 -9.55483 18.51389 1.000 18.33249 62 GLU B N 1
ATOM 2837 C CA . GLU B 1 62 ? 7.51155 -9.64343 17.25900 1.000 20.78922 62 GLU B CA 1
ATOM 2838 C C . GLU B 1 62 ? 8.95411 -10.08409 17.48360 1.000 21.39009 62 GLU B C 1
ATOM 2839 O O . GLU B 1 62 ? 9.50091 -10.87487 16.70389 1.000 22.17527 62 GLU B O 1
ATOM 2845 N N . ASP B 1 63 ? 9.57054 -9.63080 18.57193 1.000 19.58676 63 ASP B N 1
ATOM 2846 C CA . ASP B 1 63 ? 10.95860 -9.97027 18.85482 1.000 24.45151 63 ASP B CA 1
ATOM 2847 C C . ASP B 1 63 ? 11.11043 -11.13330 19.83836 1.000 21.74427 63 ASP B C 1
ATOM 2848 O O . ASP B 1 63 ? 12.17306 -11.27437 20.44849 1.000 21.18253 63 ASP B O 1
ATOM 2853 N N . SER B 1 64 ? 10.08610 -11.97575 19.99856 1.000 20.11975 64 SER B N 1
ATOM 2854 C CA . SER B 1 64 ? 10.28007 -13.22125 20.73765 1.000 17.55899 64 SER B CA 1
ATOM 2855 C C . SER B 1 64 ? 11.35698 -14.05429 20.05360 1.000 16.39904 64 SER B C 1
ATOM 2856 O O . SER B 1 64 ? 11.37533 -14.16927 18.82369 1.000 17.07530 64 SER B O 1
ATOM 2859 N N . ASP B 1 65 ? 12.27823 -14.60193 20.84188 1.000 15.32332 65 ASP B N 1
ATOM 2860 C CA . ASP B 1 65 ? 13.19209 -15.60094 20.30584 1.000 14.58967 65 ASP B CA 1
ATOM 2861 C C . ASP B 1 65 ? 12.40796 -16.85044 19.91767 1.000 13.42234 65 ASP B C 1
ATOM 2862 O O . ASP B 1 65 ? 11.44693 -17.23066 20.59802 1.000 12.48185 65 ASP B O 1
ATOM 2867 N N . VAL B 1 66 ? 12.81568 -17.49551 18.82186 1.000 11.72504 66 VAL B N 1
ATOM 2868 C CA . VAL B 1 66 ? 12.19177 -18.76117 18.44057 1.000 11.68986 66 VAL B CA 1
ATOM 2869 C C . VAL B 1 66 ? 12.74067 -19.84955 19.33949 1.000 10.11470 66 VAL B C 1
ATOM 2870 O O . VAL B 1 66 ? 13.96068 -19.98027 19.50017 1.000 8.42064 66 VAL B O 1
ATOM 2874 N N . ASP B 1 67 ? 11.85339 -20.65119 19.90911 1.000 7.47615 67 ASP B N 1
ATOM 2875 C CA . ASP B 1 67 ? 12.28200 -21.75491 20.74819 1.000 7.29866 67 ASP B CA 1
ATOM 2876 C C . ASP B 1 67 ? 12.53547 -22.97111 19.87660 1.000 9.83732 67 ASP B C 1
ATOM 2877 O O . ASP B 1 67 ? 11.60558 -23.50552 19.27298 1.000 10.89354 67 ASP B O 1
ATOM 2882 N N . ILE B 1 68 ? 13.78189 -23.42375 19.84284 1.000 8.71637 68 ILE B N 1
ATOM 2883 C CA . ILE B 1 68 ? 14.19802 -24.56695 19.04786 1.000 11.43960 68 ILE B CA 1
ATOM 2884 C C . ILE B 1 68 ? 14.68123 -25.64372 20.00840 1.000 14.18871 68 ILE B C 1
ATOM 2885 O O . ILE B 1 68 ? 15.56778 -25.39612 20.83720 1.000 16.95590 68 ILE B O 1
ATOM 2890 N N . CYS B 1 69 ? 14.13774 -26.84108 19.86548 1.000 12.74794 69 CYS B N 1
ATOM 2891 C CA . CYS B 1 69 ? 14.58204 -27.99662 20.62874 1.000 14.33865 69 CYS B CA 1
ATOM 2892 C C . CYS B 1 69 ? 15.55135 -28.80249 19.76952 1.000 14.85542 69 CYS B C 1
ATOM 2893 O O . CYS B 1 69 ? 15.27925 -29.05728 18.58860 1.000 14.49809 69 CYS B O 1
ATOM 2896 N N . VAL B 1 70 ? 16.70209 -29.13671 20.34156 1.000 13.27720 70 VAL B N 1
ATOM 2897 C CA . VAL B 1 70 ? 17.68276 -30.01085 19.71356 1.000 16.12242 70 VAL B CA 1
ATOM 2898 C C . VAL B 1 70 ? 17.70461 -31.26109 20.58028 1.000 16.79554 70 VAL B C 1
ATOM 2899 O O . VAL B 1 70 ? 18.28596 -31.25537 21.66950 1.000 16.53903 70 VAL B O 1
ATOM 2903 N N . CYS B 1 71 ? 17.05476 -32.32318 20.12154 1.000 16.14878 71 CYS B N 1
ATOM 2904 C CA . CYS B 1 71 ? 16.79419 -33.49977 20.94013 1.000 17.52986 71 CYS B CA 1
ATOM 2905 C C . CYS B 1 71 ? 17.63974 -34.66257 20.44179 1.000 20.70073 71 CYS B C 1
ATOM 2906 O O . CYS B 1 71 ? 17.48024 -35.10642 19.30115 1.000 19.03006 71 CYS B O 1
ATOM 2909 N N . LEU B 1 72 ? 18.52144 -35.15425 21.30580 1.000 21.99819 72 LEU B N 1
ATOM 2910 C CA . LEU B 1 72 ? 19.28802 -36.37573 21.06129 1.000 24.06904 72 LEU B CA 1
ATOM 2911 C C . LEU B 1 72 ? 18.38221 -37.56751 21.37722 1.000 22.88875 72 LEU B C 1
ATOM 2912 O O . LEU B 1 72 ? 18.15283 -37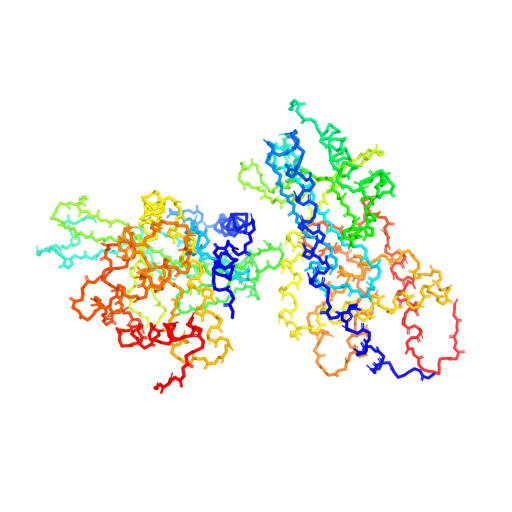.90000 22.53977 1.000 24.40573 72 LEU B O 1
ATOM 2917 N N . ASN B 1 73 ? 17.84737 -38.20657 20.33924 1.000 22.56732 73 ASN B N 1
ATOM 2918 C CA . ASN B 1 73 ? 16.79352 -39.20022 20.52880 1.000 24.37731 73 ASN B CA 1
ATOM 2919 C C . ASN B 1 73 ? 17.29379 -40.50239 21.14200 1.000 27.68417 73 ASN B C 1
ATOM 2920 O O . ASN B 1 73 ? 16.47354 -41.28720 21.63703 1.000 27.88934 73 ASN B O 1
ATOM 2925 N N . THR B 1 74 ? 18.60328 -40.75829 21.10193 1.000 28.22624 74 THR B N 1
ATOM 2926 C CA . THR B 1 74 ? 19.15440 -42.02708 21.55232 1.000 30.09825 74 THR B CA 1
ATOM 2927 C C . THR B 1 74 ? 19.54245 -42.02342 23.02258 1.000 32.68067 74 THR B C 1
ATOM 2928 O O . THR B 1 74 ? 19.94581 -43.06814 23.53689 1.000 34.75221 74 THR B O 1
ATOM 2932 N N . LEU B 1 75 ? 19.45638 -40.88798 23.70711 1.000 30.82336 75 LEU B N 1
ATOM 2933 C CA . LEU B 1 75 ? 19.53135 -40.86530 25.16113 1.000 33.33385 75 LEU B CA 1
ATOM 2934 C C . LEU B 1 75 ? 18.10803 -40.78033 25.70137 1.000 32.11565 75 LEU B C 1
ATOM 2935 O O . LEU B 1 75 ? 17.31634 -39.95352 25.23758 1.000 30.30140 75 LEU B O 1
ATOM 2940 N N . VAL B 1 76 ? 17.78261 -41.64110 26.66465 1.000 31.02015 76 VAL B N 1
ATOM 2941 C CA . VAL B 1 76 ? 16.42344 -41.78113 27.18472 1.000 29.55469 76 VAL B CA 1
ATOM 2942 C C . VAL B 1 76 ? 16.44165 -41.59912 28.69474 1.000 30.67054 76 VAL B C 1
ATOM 2943 O O . VAL B 1 76 ? 17.31041 -42.14733 29.38070 1.000 32.77861 76 VAL B O 1
ATOM 2947 N N . LEU B 1 77 ? 15.49492 -40.82182 29.20856 1.000 28.84916 77 LEU B N 1
ATOM 2948 C CA . LEU B 1 77 ? 15.23874 -40.74426 30.63715 1.000 29.14776 77 LEU B CA 1
ATOM 2949 C C . LEU B 1 77 ? 13.75678 -41.00829 30.87510 1.000 30.96337 77 LEU B C 1
ATOM 2950 O O . LEU B 1 77 ? 12.90025 -40.34033 30.28089 1.000 26.83160 77 LEU B O 1
ATOM 2955 N N . SER B 1 78 ? 13.45201 -41.97600 31.74200 1.000 32.01617 78 SER B N 1
ATOM 2956 C CA . SER B 1 78 ? 12.08478 -42.44688 31.93735 1.000 31.03075 78 SER B CA 1
ATOM 2957 C C . SER B 1 78 ? 11.55307 -42.12001 33.33239 1.000 30.77318 78 SER B C 1
ATOM 2958 O O . SER B 1 78 ? 12.27211 -42.22649 34.33085 1.000 31.69952 78 SER B O 1
ATOM 2961 N N . ASP B 1 79 ? 10.28367 -41.71888 33.38710 1.000 27.29247 79 ASP B N 1
ATOM 2962 C CA . ASP B 1 79 ? 9.55296 -41.51761 34.63276 1.000 30.41506 79 ASP B CA 1
ATOM 2963 C C . ASP B 1 79 ? 8.72492 -42.78545 34.86596 1.000 29.76722 79 ASP B C 1
ATOM 2964 O O . ASP B 1 79 ? 7.76543 -43.05120 34.13443 1.000 26.19865 79 ASP B O 1
ATOM 2969 N N . TYR B 1 80 ? 9.12313 -43.58448 35.85995 1.000 36.65671 80 TYR B N 1
ATOM 2970 C CA . TYR B 1 80 ? 8.43412 -44.82114 36.21132 1.000 33.27901 80 TYR B CA 1
ATOM 2971 C C . TYR B 1 80 ? 7.49649 -44.65694 37.40610 1.000 33.11063 80 TYR B C 1
ATOM 2972 O O . TYR B 1 80 ? 7.01594 -45.66015 37.95223 1.000 31.83041 80 TYR B O 1
ATOM 2981 N N . SER B 1 81 ? 7.23242 -43.41941 37.82945 1.000 30.85527 81 SER B N 1
ATOM 2982 C CA . SER B 1 81 ? 6.51701 -43.18687 39.08002 1.000 29.67582 81 SER B CA 1
ATOM 2983 C C . SER B 1 81 ? 5.05739 -43.64867 39.03800 1.000 29.05726 81 SER B C 1
ATOM 2984 O O . SER B 1 81 ? 4.44952 -43.83012 40.10093 1.000 28.70450 81 SER B O 1
ATOM 2987 N N . LEU B 1 82 ? 4.46824 -43.82500 37.85443 1.000 23.40397 82 LEU B N 1
ATOM 2988 C CA . LEU B 1 82 ? 3.06915 -44.22815 37.79605 1.000 23.13463 82 LEU B CA 1
ATOM 2989 C C . LEU B 1 82 ? 2.87442 -45.73801 37.80547 1.000 23.67777 82 LEU B C 1
ATOM 2990 O O . LEU B 1 82 ? 1.73853 -46.19372 37.94874 1.000 24.47774 82 LEU B O 1
ATOM 2995 N N . VAL B 1 83 ? 3.93482 -46.51331 37.62378 1.000 25.32472 83 VAL B N 1
ATOM 2996 C CA . VAL B 1 83 ? 3.81579 -47.95745 37.45935 1.000 23.07616 83 VAL B CA 1
ATOM 2997 C C . VAL B 1 83 ? 4.55310 -48.63607 38.60360 1.000 23.83519 83 VAL B C 1
ATOM 2998 O O . VAL B 1 83 ? 5.78282 -48.53262 38.68905 1.000 26.72320 83 VAL B O 1
ATOM 3002 N N . PRO B 1 84 ? 3.85603 -49.34904 39.48578 1.000 24.03165 84 PRO B N 1
ATOM 3003 C CA . PRO B 1 84 ? 4.53723 -50.02299 40.60263 1.000 26.31200 84 PRO B CA 1
ATOM 3004 C C . PRO B 1 84 ? 5.54397 -51.04230 40.09673 1.000 27.49556 84 PRO B C 1
ATOM 3005 O O . PRO B 1 84 ? 5.22668 -51.88708 39.25661 1.000 27.19057 84 PRO B O 1
ATOM 3009 N N . GLY B 1 85 ? 6.77691 -50.93378 40.59582 1.000 33.09868 85 GLY B N 1
ATOM 3010 C CA . GLY B 1 85 ? 7.83828 -51.86433 40.27043 1.000 36.58266 85 GLY B CA 1
ATOM 3011 C C . GLY B 1 85 ? 8.54978 -51.63963 38.95043 1.000 42.14750 85 GLY B C 1
ATOM 3012 O O . GLY B 1 85 ? 9.46627 -52.40789 38.62768 1.000 45.61299 85 GLY B O 1
ATOM 3013 N N . MET B 1 86 ? 8.18451 -50.61269 38.18471 1.000 44.87900 86 MET B N 1
ATOM 3014 C CA . MET B 1 86 ? 8.77643 -50.39453 36.86765 1.000 50.58987 86 MET B CA 1
ATOM 3015 C C . MET B 1 86 ? 10.18430 -49.81618 36.99652 1.000 52.98009 86 MET B C 1
ATOM 3016 O O . MET B 1 86 ? 10.45059 -48.98373 37.87083 1.000 50.65257 86 MET B O 1
ATOM 3021 N N . ASN B 1 87 ? 11.09093 -50.28409 36.13459 1.000 58.44568 87 ASN B N 1
ATOM 3022 C CA . ASN B 1 87 ? 12.49908 -49.87512 36.16892 1.000 63.72372 87 ASN B CA 1
ATOM 3023 C C . ASN B 1 87 ? 13.10929 -50.04200 34.77436 1.000 67.69483 87 ASN B C 1
ATOM 3024 O O . ASN B 1 87 ? 12.41543 -50.36987 33.80643 1.000 66.02458 87 ASN B O 1
ATOM 3029 N N . ASP B 1 88 ? 14.43056 -49.83691 34.68309 1.000 73.61410 88 ASP B N 1
ATOM 3030 C CA . ASP B 1 88 ? 15.09658 -49.72346 33.38387 1.000 78.49741 88 ASP B CA 1
ATOM 3031 C C . ASP B 1 88 ? 15.17214 -51.05929 32.64925 1.000 81.30015 88 ASP B C 1
ATOM 3032 O O . ASP B 1 88 ? 15.01224 -51.10126 31.42328 1.000 81.86572 88 ASP B O 1
ATOM 3037 N N . LYS B 1 89 ? 15.44481 -52.15615 33.36514 1.000 83.28945 89 LYS B N 1
ATOM 3038 C CA . LYS B 1 89 ? 15.57732 -53.45031 32.69637 1.000 84.97939 89 LYS B CA 1
ATOM 3039 C C . LYS B 1 89 ? 14.26479 -53.87760 32.04639 1.000 84.08206 89 LYS B C 1
ATOM 3040 O O . LYS B 1 89 ? 14.25866 -54.39439 30.92143 1.000 83.55432 89 LYS B O 1
ATOM 3046 N N . LEU B 1 90 ? 13.14067 -53.66364 32.73608 1.000 83.01187 90 LEU B N 1
ATOM 3047 C CA . LEU B 1 90 ? 11.84330 -54.01567 32.16729 1.000 81.25530 90 LEU B CA 1
ATOM 3048 C C . LEU B 1 90 ? 11.49279 -53.13185 30.97503 1.000 79.04594 90 LEU B C 1
ATOM 3049 O O . LEU B 1 90 ? 10.79952 -53.58100 30.05396 1.000 77.35352 90 LEU B O 1
ATOM 3054 N N . ALA B 1 91 ? 11.96305 -51.88059 30.97383 1.000 77.97833 91 ALA B N 1
ATOM 3055 C CA . ALA B 1 91 ? 11.75256 -50.97726 29.84962 1.000 76.53662 91 ALA B CA 1
ATOM 3056 C C . ALA B 1 91 ? 12.78504 -51.16050 28.74466 1.000 77.36245 91 ALA B C 1
ATOM 3057 O O . ALA B 1 91 ? 12.52994 -50.74609 27.60732 1.000 77.26312 91 ALA B O 1
ATOM 3059 N N . GLU B 1 92 ? 13.93698 -51.75561 29.05872 1.000 77.87422 92 GLU B N 1
ATOM 3060 C CA . GLU B 1 92 ? 15.01185 -52.00690 28.09321 1.000 77.70490 92 GLU B CA 1
ATOM 3061 C C . GLU B 1 92 ? 15.54202 -50.71609 27.46894 1.000 75.52813 92 GLU B C 1
ATOM 3062 O O . GLU B 1 92 ? 16.58292 -50.19917 27.87422 1.000 74.63132 92 GLU B O 1
ATOM 3068 N N . SER B 1 97 ? 27.25963 -44.41540 26.96276 1.000 49.77187 97 SER B N 1
ATOM 3069 C CA . SER B 1 97 ? 28.58873 -43.81193 27.05039 1.000 50.63604 97 SER B CA 1
ATOM 3070 C C . SER B 1 97 ? 28.54645 -42.30868 26.74848 1.000 46.86895 97 SER B C 1
ATOM 3071 O O . SER B 1 97 ? 29.19407 -41.51020 27.42857 1.000 48.40341 97 SER B O 1
ATOM 3074 N N . TYR B 1 98 ? 27.78699 -41.92825 25.72558 1.000 42.03333 98 TYR B N 1
ATOM 3075 C CA . TYR B 1 98 ? 27.61087 -40.51911 25.38511 1.000 37.94477 98 TYR B CA 1
ATOM 3076 C C . TYR B 1 98 ? 26.61820 -39.89295 26.36151 1.000 34.93385 98 TYR B C 1
ATOM 3077 O O . TYR B 1 98 ? 25.46082 -40.31262 26.43118 1.000 35.12605 98 TYR B O 1
ATOM 3086 N N . THR B 1 99 ? 27.07690 -38.91859 27.13778 1.000 31.37041 99 THR B N 1
ATOM 3087 C CA . THR B 1 99 ? 26.28195 -38.33128 28.20216 1.000 31.06645 99 THR B CA 1
ATOM 3088 C C . THR B 1 99 ? 25.57506 -37.06243 27.73685 1.000 30.11423 99 THR B C 1
ATOM 3089 O O . THR B 1 99 ? 25.87306 -36.48489 26.68666 1.000 27.40533 99 THR B O 1
ATOM 3093 N N . TYR B 1 100 ? 24.62457 -36.62479 28.56199 1.000 29.27102 100 TYR B N 1
ATOM 3094 C CA . TYR B 1 100 ? 23.97322 -35.35032 28.31257 1.000 27.85095 100 TYR B CA 1
ATOM 3095 C C . TYR B 1 100 ? 24.97746 -34.20487 28.35153 1.000 30.27766 100 TYR B C 1
ATOM 3096 O O . TYR B 1 100 ? 24.91848 -33.29413 27.51884 1.000 26.94325 100 TYR B O 1
ATOM 3105 N N . LYS B 1 101 ? 25.90538 -34.22611 29.31312 1.000 34.61591 101 LYS B N 1
ATOM 3106 C CA . LYS B 1 101 ? 26.87285 -33.13551 29.41640 1.000 37.31980 101 LYS B CA 1
ATOM 3107 C C . LYS B 1 101 ? 27.74150 -33.04702 28.17115 1.000 34.94309 101 LYS B C 1
ATOM 3108 O O . LYS B 1 101 ? 28.00165 -31.94733 27.66408 1.000 33.36364 101 LYS B O 1
ATOM 3114 N N . GLN B 1 102 ? 28.19903 -34.19426 27.66207 1.000 33.90163 102 GLN B N 1
ATOM 3115 C CA . GLN B 1 102 ? 28.97843 -34.18857 26.42961 1.000 33.45177 102 GLN B CA 1
ATOM 3116 C C . GLN B 1 102 ? 28.15602 -33.65502 25.26703 1.000 29.77718 102 GLN B C 1
ATOM 3117 O O . GLN B 1 102 ? 28.66103 -32.88721 24.43911 1.000 28.50024 102 GLN B O 1
ATOM 3123 N N . PHE B 1 103 ? 26.88882 -34.06779 25.18737 1.000 27.61576 103 PHE B N 1
ATOM 3124 C CA . PHE B 1 103 ? 25.99463 -33.58802 24.13749 1.000 26.63471 103 PHE B CA 1
ATOM 3125 C C . PHE B 1 103 ? 25.85170 -32.07117 24.18938 1.000 24.48081 103 PHE B C 1
ATOM 3126 O O . PHE B 1 103 ? 25.98223 -31.38870 23.16595 1.000 22.76650 103 PHE B O 1
ATOM 3134 N N . LYS B 1 104 ? 25.61967 -31.52323 25.38625 1.000 22.54030 104 LYS B N 1
ATOM 3135 C CA . LYS B 1 104 ? 25.42455 -30.08251 25.52160 1.000 22.60500 104 LYS B CA 1
ATOM 3136 C C . LYS B 1 104 ? 26.70055 -29.32060 25.18976 1.000 22.55319 104 LYS B C 1
ATOM 3137 O O . LYS B 1 104 ? 26.65245 -28.26580 24.54516 1.000 25.39968 104 LYS B O 1
ATOM 3143 N N . SER B 1 105 ? 27.85409 -29.84797 25.60437 1.000 19.93567 105 SER B N 1
ATOM 3144 C CA . SER B 1 105 ? 29.12295 -29.22211 25.24791 1.000 22.92762 105 SER B CA 1
ATOM 3145 C C . SER B 1 105 ? 29.34558 -29.22550 23.73280 1.000 21.08563 105 SER B C 1
ATOM 3146 O O . SER B 1 105 ? 29.74786 -28.20975 23.14466 1.000 21.05912 105 SER B O 1
ATOM 3149 N N . ASP B 1 106 ? 29.07489 -30.36030 23.08501 1.000 23.15520 106 ASP B N 1
ATOM 3150 C CA . ASP B 1 106 ? 29.25750 -30.47307 21.64353 1.000 22.70028 106 ASP B CA 1
ATOM 3151 C C . ASP B 1 106 ? 28.28582 -29.57074 20.89525 1.000 20.39184 106 ASP B C 1
ATOM 3152 O O . ASP B 1 106 ? 28.63082 -29.02271 19.84724 1.000 18.95390 106 ASP B O 1
ATOM 3157 N N . LEU B 1 107 ? 27.05802 -29.42237 21.40862 1.000 18.69155 107 LEU B N 1
ATOM 3158 C CA . LEU B 1 107 ? 26.11074 -28.49448 20.80361 1.000 18.37746 107 LEU B CA 1
ATOM 3159 C C . LEU B 1 107 ? 26.59328 -27.05955 20.95430 1.000 19.79072 107 LEU B C 1
ATOM 3160 O O . LEU B 1 107 ? 26.51798 -26.27671 20.00095 1.000 20.04384 107 LEU B O 1
ATOM 3165 N N . GLU B 1 108 ? 27.11365 -26.69999 22.13197 1.000 20.94043 108 GLU B N 1
ATOM 3166 C CA . GLU B 1 108 ? 27.68284 -25.36372 22.30711 1.000 21.86568 108 GLU B CA 1
ATOM 3167 C C . GLU B 1 108 ? 28.76540 -25.09409 21.27016 1.000 19.02068 108 GLU B C 1
ATOM 3168 O O . GLU B 1 108 ? 28.80903 -24.02072 20.66185 1.000 19.29957 108 GLU B O 1
ATOM 3174 N N . THR B 1 109 ? 29.65029 -26.07199 21.06140 1.000 20.05113 109 THR B N 1
ATOM 3175 C CA . THR B 1 109 ? 30.71678 -25.91769 20.08420 1.000 21.03949 109 THR B CA 1
ATOM 3176 C C . THR B 1 109 ? 30.16042 -25.81166 18.66526 1.000 20.53941 109 THR B C 1
ATOM 3177 O O . THR B 1 109 ? 30.62877 -24.98726 17.87483 1.000 20.80687 109 THR B O 1
ATOM 3181 N N . ALA B 1 110 ? 29.14940 -26.61622 18.32574 1.000 19.70005 110 ALA B N 1
ATOM 3182 C CA . ALA B 1 110 ? 28.57147 -26.53427 16.98452 1.000 19.71797 110 ALA B CA 1
ATOM 3183 C C . ALA B 1 110 ? 27.93887 -25.16781 16.73970 1.000 19.84138 110 ALA B C 1
ATOM 3184 O O . ALA B 1 110 ? 28.12552 -24.55371 15.67362 1.000 22.06751 110 ALA B O 1
ATOM 3186 N N . LEU B 1 111 ? 27.22096 -24.65731 17.74296 1.000 17.19160 111 LEU B N 1
ATOM 3187 C CA . LEU B 1 111 ? 26.58529 -23.35368 17.63045 1.000 17.43152 111 LEU B CA 1
ATOM 3188 C C . LEU B 1 111 ? 27.62303 -22.24380 17.50780 1.000 19.11157 111 LEU B C 1
ATOM 3189 O O . LEU B 1 111 ? 27.45109 -21.30958 16.71925 1.000 18.97912 111 LEU B O 1
ATOM 3194 N N . LYS B 1 112 ? 28.69256 -22.31569 18.29863 1.000 18.15787 112 LYS B N 1
ATOM 3195 C CA . LYS B 1 112 ? 29.73936 -21.29746 18.21766 1.000 20.61779 112 LYS B CA 1
ATOM 3196 C C . LYS B 1 112 ? 30.48099 -21.35132 16.88754 1.000 17.79015 112 LYS B C 1
ATOM 3197 O O . LYS B 1 112 ? 30.82088 -20.30626 16.32050 1.000 19.18033 112 LYS B O 1
ATOM 3203 N N . ASN B 1 113 ? 30.73453 -22.55665 16.36857 1.000 16.25576 113 ASN B N 1
ATOM 3204 C CA . ASN B 1 113 ? 31.42851 -22.68566 15.08928 1.000 16.25519 113 ASN B CA 1
ATOM 3205 C C . ASN B 1 113 ? 30.60879 -22.07543 13.96989 1.000 20.48503 113 ASN B C 1
ATOM 3206 O O . ASN B 1 113 ? 31.16103 -21.46792 13.04215 1.000 21.05569 113 ASN B O 1
ATOM 3211 N N . LYS B 1 114 ? 29.28504 -22.24040 14.01655 1.000 18.16965 114 LYS B N 1
ATOM 3212 C CA . LYS B 1 114 ? 28.51601 -21.63223 12.93381 1.000 18.37898 114 LYS B CA 1
ATOM 3213 C C . LYS B 1 114 ? 28.27850 -20.14466 13.16046 1.000 20.64005 114 LYS B C 1
ATOM 3214 O O . LYS B 1 114 ? 28.37538 -19.34345 12.21979 1.000 23.72753 114 LYS B O 1
ATOM 3220 N N . PHE B 1 115 ? 27.94519 -19.74282 14.38295 1.000 19.10027 115 PHE B N 1
ATOM 3221 C CA . PHE B 1 115 ? 27.44558 -18.39384 14.59349 1.000 19.20829 115 PHE B CA 1
ATOM 3222 C C . PHE B 1 115 ? 28.44615 -17.45028 15.22955 1.000 22.61337 115 PHE B C 1
ATOM 3223 O O . PHE B 1 115 ? 28.13679 -16.26452 15.36863 1.000 22.76937 115 PHE B O 1
ATOM 3231 N N . GLY B 1 116 ? 29.60636 -17.93668 15.63380 1.000 22.66896 116 GLY B N 1
ATOM 3232 C CA . GLY B 1 116 ? 30.57219 -17.09320 16.31725 1.000 23.96746 116 GLY B CA 1
ATOM 3233 C C . GLY B 1 116 ? 30.40469 -17.15278 17.81934 1.000 25.33558 116 GLY B C 1
ATOM 3234 O O . GLY B 1 116 ? 29.30701 -17.33179 18.35003 1.000 26.44481 116 GLY B O 1
ATOM 3235 N N . THR B 1 117 ? 31.53418 -17.03100 18.51972 1.000 22.95456 117 THR B N 1
ATOM 3236 C CA . THR B 1 117 ? 31.50362 -17.04344 19.97739 1.000 25.74892 117 THR B CA 1
ATOM 3237 C C . THR B 1 117 ? 30.61114 -15.93599 20.51389 1.000 24.08749 117 THR B C 1
ATOM 3238 O O . THR B 1 117 ? 29.87947 -16.13178 21.48906 1.000 25.02482 117 THR B O 1
ATOM 3244 N N . LEU B 1 118 ? 30.64215 -14.76924 19.87837 1.000 23.92432 118 LEU B N 1
ATOM 3245 C CA . LEU B 1 118 ? 29.85206 -13.65006 20.36868 1.000 26.67076 118 LEU B CA 1
ATOM 3246 C C . LEU B 1 118 ? 28.36308 -13.84579 20.13134 1.000 24.95061 118 LEU B C 1
ATOM 3247 O O . LEU B 1 118 ? 27.56266 -13.13124 20.73001 1.000 25.49714 118 LEU B O 1
ATOM 3252 N N . GLY B 1 119 ? 27.97616 -14.77470 19.26965 1.000 23.17278 119 GLY B N 1
ATOM 3253 C CA . GLY B 1 119 ? 26.56390 -14.95409 19.02419 1.000 22.43257 119 GLY B CA 1
ATOM 3254 C C . GLY B 1 119 ? 25.89407 -16.01988 19.85444 1.000 20.24210 119 GLY B C 1
ATOM 3255 O O . GLY B 1 119 ? 24.68855 -16.25667 19.69266 1.000 21.88988 119 GLY B O 1
ATOM 3256 N N . VAL B 1 120 ? 26.62044 -16.66006 20.76886 1.000 16.94497 120 VAL B N 1
ATOM 3257 C CA . VAL B 1 120 ? 26.09714 -17.80229 21.51539 1.000 18.28155 120 VAL B CA 1
ATOM 3258 C C . VAL B 1 120 ? 26.38983 -17.58722 22.99248 1.000 20.71160 120 VAL B C 1
ATOM 3259 O O . VAL B 1 120 ? 27.53693 -17.32773 23.37324 1.000 22.89596 120 VAL B O 1
ATOM 3263 N N . SER B 1 121 ? 25.37429 -17.74601 23.82550 1.000 19.14669 121 SER B N 1
ATOM 3264 C CA . SER B 1 121 ? 25.57459 -17.68668 25.26216 1.000 22.06143 121 SER B CA 1
ATOM 3265 C C . SER B 1 121 ? 24.96160 -18.92642 25.89845 1.000 21.81700 121 SER B C 1
ATOM 3266 O O . SER B 1 121 ? 23.84783 -19.32734 25.55475 1.000 23.40160 121 SER B O 1
ATOM 3269 N N . ARG B 1 122 ? 25.66999 -19.51874 26.84790 1.000 18.80485 122 ARG B N 1
ATOM 3270 C CA . ARG B 1 122 ? 25.19570 -20.73507 27.48973 1.000 20.19632 122 ARG B CA 1
ATOM 3271 C C . ARG B 1 122 ? 24.46643 -20.34610 28.76452 1.000 22.48774 122 ARG B C 1
ATOM 3272 O O . ARG B 1 122 ? 25.06818 -19.76780 29.67596 1.000 23.54962 122 ARG B O 1
ATOM 3280 N N . GLY B 1 123 ? 23.16695 -20.63644 28.81843 1.000 21.33520 123 GLY B N 1
ATOM 3281 C CA . GLY B 1 123 ? 22.40395 -20.47308 30.03066 1.000 21.09912 123 GLY B CA 1
ATOM 3282 C C . GLY B 1 123 ? 22.29796 -21.78821 30.77576 1.000 22.25192 123 GLY B C 1
ATOM 3283 O O . GLY B 1 123 ? 22.77145 -22.83385 30.33135 1.000 24.91819 123 GLY B O 1
ATOM 3284 N N . ASP B 1 124 ? 21.56688 -21.73479 31.88955 1.000 22.14629 124 ASP B N 1
ATOM 3285 C CA . ASP B 1 124 ? 21.42517 -22.92205 32.72608 1.000 22.29162 124 ASP B CA 1
ATOM 3286 C C . ASP B 1 124 ? 20.66657 -24.02110 31.99467 1.000 21.03185 124 ASP B C 1
ATOM 3287 O O . ASP B 1 124 ? 21.02562 -25.19793 32.09398 1.000 22.36015 124 ASP B O 1
ATOM 3292 N N . LYS B 1 125 ? 19.65068 -23.65124 31.21557 1.000 19.90857 125 LYS B N 1
ATOM 3293 C CA . LYS B 1 125 ? 18.83352 -24.60148 30.46486 1.000 19.87273 125 LYS B CA 1
ATOM 3294 C C . LYS B 1 125 ? 19.12806 -24.61416 28.97224 1.000 19.22652 125 LYS B C 1
ATOM 3295 O O . LYS B 1 125 ? 19.20420 -25.69304 28.37497 1.000 19.18809 125 LYS B O 1
ATOM 3301 N N . ALA B 1 126 ? 19.27746 -23.44651 28.34409 1.000 17.68540 126 ALA B N 1
ATOM 3302 C CA . ALA B 1 126 ? 19.35011 -23.37242 26.89204 1.000 17.49940 126 ALA B CA 1
ATOM 3303 C C . ALA B 1 126 ? 20.46537 -22.42392 26.47598 1.000 17.86782 126 ALA B C 1
ATOM 3304 O O . ALA B 1 126 ? 21.01970 -21.68752 27.29506 1.000 21.10237 126 ALA B O 1
ATOM 3306 N N . PHE B 1 127 ? 20.75584 -22.41663 25.16991 1.000 14.78638 127 PHE B N 1
ATOM 3307 C CA . PHE B 1 127 ? 21.66498 -21.46677 24.54530 1.000 14.47730 127 PHE B CA 1
ATOM 3308 C C . PHE B 1 127 ? 20.86619 -20.30954 23.95075 1.000 17.23738 127 PHE B C 1
ATOM 3309 O O . PHE B 1 127 ? 19.82806 -20.51456 23.31320 1.000 16.84641 127 PHE B O 1
ATOM 3317 N N . ASP B 1 128 ? 21.35106 -19.09520 24.17923 1.000 14.95542 128 ASP B N 1
ATOM 3318 C CA . ASP B 1 128 ? 20.79719 -17.87870 23.60028 1.000 16.12871 128 ASP B CA 1
ATOM 3319 C C . ASP B 1 128 ? 21.63006 -17.60846 22.35331 1.000 18.33781 128 ASP B C 1
ATOM 3320 O O . ASP B 1 128 ? 22.83223 -17.34809 22.46247 1.000 21.00202 128 ASP B O 1
ATOM 3325 N N . VAL B 1 129 ? 21.01406 -17.69909 21.17170 1.000 15.01164 129 VAL B N 1
ATOM 3326 C CA . VAL B 1 129 ? 21.72135 -17.56810 19.89688 1.000 14.10354 129 VAL B CA 1
ATOM 3327 C C . VAL B 1 129 ? 21.19851 -16.33095 19.17724 1.000 13.52002 129 VAL B C 1
ATOM 3328 O O . VAL B 1 129 ? 20.00058 -16.24112 18.87643 1.000 13.31385 129 VAL B O 1
ATOM 3332 N N . HIS B 1 130 ? 22.09451 -15.39329 18.88115 1.000 13.47544 130 HIS B N 1
ATOM 3333 C CA . HIS B 1 130 ? 21.74127 -14.17426 18.15731 1.000 16.86316 130 HIS B CA 1
ATOM 3334 C C . HIS B 1 130 ? 22.82099 -13.88421 17.12352 1.000 16.61961 130 HIS B C 1
ATOM 3335 O O . HIS B 1 130 ? 23.97863 -13.63850 17.47984 1.000 16.50550 130 HIS B O 1
ATOM 3342 N N . ALA B 1 131 ? 22.46689 -14.03852 15.84909 1.000 15.20196 131 ALA B N 1
ATOM 3343 C CA . ALA B 1 131 ? 23.41869 -13.90223 14.74023 1.000 15.37223 131 ALA B CA 1
ATOM 3344 C C . ALA B 1 131 ? 22.70122 -13.25611 13.55659 1.000 14.54203 131 ALA B C 1
ATOM 3345 O O . ALA B 1 131 ? 21.97567 -13.93767 12.82183 1.000 13.71997 131 ALA B O 1
ATOM 3347 N N . ASN B 1 132 ? 22.88869 -11.94186 13.38845 1.000 14.24200 132 ASN B N 1
ATOM 3348 C CA . ASN B 1 132 ? 22.30025 -11.23305 12.25067 1.000 12.32244 132 ASN B CA 1
ATOM 3349 C C . ASN B 1 132 ? 22.80636 -11.76932 10.91754 1.000 12.78423 132 ASN B C 1
ATOM 3350 O O . ASN B 1 132 ? 22.12572 -11.62018 9.89794 1.000 12.81121 132 ASN B O 1
ATOM 3355 N N . SER B 1 133 ? 24.01979 -12.33461 10.88194 1.000 9.24626 133 SER B N 1
ATOM 3356 C CA . SER B 1 133 ? 24.52552 -12.88661 9.62634 1.000 11.50343 133 SER B CA 1
ATOM 3357 C C . SER B 1 133 ? 23.65455 -14.03273 9.13535 1.000 11.54046 133 SER B C 1
ATOM 3358 O O . SER B 1 133 ? 23.72133 -14.38542 7.94949 1.000 12.95657 133 SER B O 1
ATOM 3361 N N . TYR B 1 134 ? 22.91351 -14.68267 10.03569 1.000 8.97214 134 TYR B N 1
ATOM 3362 C CA . TYR B 1 134 ? 21.96086 -15.72138 9.66023 1.000 9.89095 134 TYR B CA 1
ATOM 3363 C C . TYR B 1 134 ? 20.52027 -15.38834 10.02039 1.000 11.32967 134 TYR B C 1
ATOM 3364 O O . TYR B 1 134 ? 19.65350 -16.26237 9.88445 1.000 12.96424 134 TYR B O 1
ATOM 3373 N N . ARG B 1 135 ? 20.25010 -14.17346 10.50853 1.000 13.84126 135 ARG B N 1
ATOM 3374 C CA . ARG B 1 135 ? 18.92912 -13.78752 11.00903 1.000 14.54068 135 ARG B CA 1
ATOM 3375 C C . ARG B 1 135 ? 18.41310 -14.76618 12.06099 1.000 15.23400 135 ARG B C 1
ATOM 3376 O O . ARG B 1 135 ? 17.22458 -15.08614 12.10343 1.000 13.52522 135 ARG B O 1
ATOM 3384 N N . VAL B 1 136 ? 19.29087 -15.22669 12.94533 1.000 14.29951 136 VAL B N 1
ATOM 3385 C CA . VAL B 1 136 ? 18.87336 -16.19109 13.96115 1.000 14.32548 136 VAL B CA 1
ATOM 3386 C C . VAL B 1 136 ? 18.73880 -15.45695 15.28764 1.000 16.59698 136 VAL B C 1
ATOM 3387 O O . VAL B 1 136 ? 19.67260 -14.78116 15.73214 1.000 15.31090 136 VAL B O 1
ATOM 3391 N N . ASP B 1 137 ? 17.55546 -15.54721 15.88881 1.000 16.89039 137 ASP B N 1
ATOM 3392 C CA . ASP B 1 137 ? 17.32560 -15.12926 17.26872 1.000 14.80795 137 ASP B CA 1
ATOM 3393 C C . ASP B 1 137 ? 16.53563 -16.27963 17.89351 1.000 12.49637 137 ASP B C 1
ATOM 3394 O O . ASP B 1 137 ? 15.33695 -16.43793 17.63267 1.000 9.30248 137 ASP B O 1
ATOM 3399 N N . ALA B 1 138 ? 17.21462 -17.10265 18.69067 1.000 12.91682 138 ALA B N 1
ATOM 3400 C CA . ALA B 1 138 ? 16.62030 -18.36906 19.10053 1.000 12.95901 138 ALA B CA 1
ATOM 3401 C C . ALA B 1 138 ? 17.10074 -18.78142 20.48325 1.000 13.80174 138 ALA B C 1
ATOM 3402 O O . ALA B 1 138 ? 18.26064 -18.57707 20.85207 1.000 13.69157 138 ALA B O 1
ATOM 3404 N N . ASP B 1 139 ? 16.19566 -19.42032 21.21491 1.000 12.32338 139 ASP B N 1
ATOM 3405 C CA . ASP B 1 139 ? 16.49283 -20.11151 22.46320 1.000 13.61078 139 ASP B CA 1
ATOM 3406 C C . ASP B 1 139 ? 16.57020 -21.58709 22.10440 1.000 13.39070 139 ASP B C 1
ATOM 3407 O O . ASP B 1 139 ? 15.55724 -22.19986 21.75311 1.000 10.43283 139 ASP B O 1
ATOM 3412 N N . VAL B 1 140 ? 17.77745 -22.12860 22.11609 1.000 12.23699 140 VAL B N 1
ATOM 3413 C CA . VAL B 1 140 ? 18.05635 -23.45420 21.59681 1.000 12.16919 140 VAL B CA 1
ATOM 3414 C C . VAL B 1 140 ? 18.36473 -24.35139 22.78659 1.000 14.04780 140 VAL B C 1
ATOM 3415 O O . VAL B 1 140 ? 19.40363 -24.19489 23.43594 1.000 15.15494 140 VAL B O 1
ATOM 3419 N N . VAL B 1 141 ? 17.48567 -25.29056 23.08731 1.000 14.04471 141 VAL B N 1
ATOM 3420 C CA . VAL B 1 141 ? 17.61289 -26.09437 24.29893 1.000 15.16049 141 VAL B CA 1
ATOM 3421 C C . VAL B 1 141 ? 18.07751 -27.49093 23.90955 1.000 16.50469 141 VAL B C 1
ATOM 3422 O O . VAL B 1 141 ? 17.50379 -28.09123 22.98472 1.000 14.70203 141 VAL B O 1
ATOM 3426 N N . PRO B 1 142 ? 19.13213 -28.01405 24.54144 1.000 16.65676 142 PRO B N 1
ATOM 3427 C CA . PRO B 1 142 ? 19.50296 -29.41499 24.32389 1.000 17.37967 142 PRO B CA 1
ATOM 3428 C C . PRO B 1 142 ? 18.62244 -30.30698 25.18177 1.000 20.43389 142 PRO B C 1
ATOM 3429 O O . PRO B 1 142 ? 18.52625 -30.13231 26.40001 1.000 21.13060 142 PRO B O 1
ATOM 3433 N N . ALA B 1 143 ? 17.98741 -31.27174 24.53635 1.000 18.03216 143 ALA B N 1
ATOM 3434 C CA . ALA B 1 143 ? 17.07392 -32.18588 25.18857 1.000 17.04285 143 ALA B CA 1
ATOM 3435 C C . ALA B 1 143 ? 17.46067 -33.60014 24.79536 1.000 18.35379 143 ALA B C 1
ATOM 3436 O O . ALA B 1 143 ? 18.23075 -33.82248 23.85869 1.000 15.65524 143 ALA B O 1
ATOM 3438 N N . ILE B 1 144 ? 16.92022 -34.55944 25.53591 1.000 19.34710 144 ILE B N 1
ATOM 3439 C CA . ILE B 1 144 ? 17.01434 -35.96956 25.20585 1.000 20.19408 144 ILE B CA 1
ATOM 3440 C C . ILE B 1 144 ? 15.59651 -36.52113 25.19992 1.000 22.74466 144 ILE B C 1
ATOM 3441 O O . ILE B 1 144 ? 14.63557 -35.82438 25.52933 1.000 20.85174 144 ILE B O 1
ATOM 3446 N N . GLN B 1 145 ? 15.46585 -37.77670 24.78690 1.000 21.56729 145 GLN B N 1
ATOM 3447 C CA . GLN B 1 145 ? 14.15162 -38.39681 24.76554 1.000 22.24531 145 GLN B CA 1
ATOM 3448 C C . GLN B 1 145 ? 13.67248 -38.59310 26.19988 1.000 22.15460 145 GLN B C 1
ATOM 3449 O O . GLN B 1 145 ? 14.43317 -39.04405 27.05840 1.000 23.38611 145 GLN B O 1
ATOM 3455 N N . GLY B 1 146 ? 12.44111 -38.18354 26.48109 1.000 19.23429 146 GLY B N 1
ATOM 3456 C CA . GLY B 1 146 ? 11.82149 -38.41206 27.76890 1.000 16.08463 146 GLY B CA 1
ATOM 3457 C C . GLY B 1 146 ? 10.67323 -39.38319 27.57889 1.000 19.47181 146 GLY B C 1
ATOM 3458 O O . GLY B 1 146 ? 10.04087 -39.41273 26.52210 1.000 18.97287 146 GLY B O 1
ATOM 3459 N N . ARG B 1 147 ? 10.40950 -40.19056 28.60294 1.000 19.65835 147 ARG B N 1
ATOM 3460 C CA . ARG B 1 147 ? 9.31462 -41.14149 28.54501 1.000 18.12032 147 ARG B CA 1
ATOM 3461 C C . ARG B 1 147 ? 8.56484 -41.13692 29.86585 1.000 22.14178 147 ARG B C 1
ATOM 3462 O O . ARG B 1 147 ? 9.17339 -41.02838 30.93261 1.000 24.00057 147 ARG B O 1
ATOM 3470 N N . LEU B 1 148 ? 7.24220 -41.22563 29.78245 1.000 19.45014 148 LEU B N 1
ATOM 3471 C CA . LEU B 1 148 ? 6.39448 -41.43998 30.94941 1.000 19.20668 148 LEU B CA 1
ATOM 3472 C C . LEU B 1 148 ? 5.68142 -42.77129 30.75345 1.000 22.51799 148 LEU B C 1
ATOM 3473 O O . LEU B 1 148 ? 4.87802 -42.91551 29.82740 1.000 23.85915 148 LEU B O 1
ATOM 3478 N N . TYR B 1 149 ? 5.98030 -43.74126 31.60642 1.000 22.69604 149 TYR B N 1
ATOM 3479 C CA . TYR B 1 149 ? 5.35247 -45.05148 31.50708 1.000 21.73891 149 TYR B CA 1
ATOM 3480 C C . TYR B 1 149 ? 4.01950 -45.05599 32.23597 1.000 22.98325 149 TYR B C 1
ATOM 3481 O O . TYR B 1 149 ? 3.88221 -44.45347 33.30773 1.000 23.09432 149 TYR B O 1
ATOM 3490 N N . TYR B 1 150 ? 3.01568 -45.68005 31.60849 1.000 25.11117 150 TYR B N 1
ATOM 3491 C CA . TYR B 1 150 ? 1.69843 -45.82897 32.21664 1.000 27.98409 150 TYR B CA 1
ATOM 3492 C C . TYR B 1 150 ? 1.28453 -47.28073 32.43063 1.000 31.18646 150 TYR B C 1
ATOM 3493 O O . TYR B 1 150 ? 0.21728 -47.52476 33.00377 1.000 30.60077 150 TYR B O 1
ATOM 3502 N N . ASP B 1 151 ? 2.08414 -48.24051 31.98525 1.000 36.43573 151 ASP B N 1
ATOM 3503 C CA . ASP B 1 151 ? 1.81760 -49.65287 32.21624 1.000 41.98979 151 ASP B CA 1
ATOM 3504 C C . ASP B 1 151 ? 3.14881 -50.38703 32.21526 1.000 45.93331 151 ASP B C 1
ATOM 3505 O O . ASP B 1 151 ? 4.18724 -49.82134 31.86781 1.000 46.44902 151 ASP B O 1
ATOM 3510 N N . LYS B 1 152 ? 3.11575 -51.66633 32.59038 1.000 50.64852 152 LYS B N 1
ATOM 3511 C CA . LYS B 1 152 ? 4.36345 -52.41081 32.70760 1.000 55.60546 152 LYS B CA 1
ATOM 3512 C C . LYS B 1 152 ? 4.90612 -52.87201 31.36208 1.000 57.84212 152 LYS B C 1
ATOM 3513 O O . LYS B 1 152 ? 6.03272 -53.37293 31.30866 1.000 59.91244 152 LYS B O 1
ATOM 3519 N N . ASN B 1 153 ? 4.14793 -52.71239 30.28290 1.000 58.12461 153 ASN B N 1
ATOM 3520 C CA . ASN B 1 153 ? 4.62967 -53.10472 28.96656 1.000 60.44238 153 ASN B CA 1
ATOM 3521 C C . ASN B 1 153 ? 5.75433 -52.17042 28.52148 1.000 58.33675 153 ASN B C 1
ATOM 3522 O O . ASN B 1 153 ? 5.73608 -50.96864 28.80567 1.000 56.30849 153 ASN B O 1
ATOM 3527 N N . HIS B 1 154 ? 6.74140 -52.73150 27.81367 1.000 56.98464 154 HIS B N 1
ATOM 3528 C CA . HIS B 1 154 ? 7.89797 -51.94672 27.38510 1.000 54.97759 154 HIS B CA 1
ATOM 3529 C C . HIS B 1 154 ? 7.52374 -50.84838 26.39097 1.000 49.94991 154 HIS B C 1
ATOM 3530 O O . HIS B 1 154 ? 8.28769 -49.88940 26.22867 1.000 47.34524 154 HIS B O 1
ATOM 3537 N N . ASN B 1 155 ? 6.40686 -50.99562 25.68147 1.000 47.35277 155 ASN B N 1
ATOM 3538 C CA . ASN B 1 155 ? 5.93778 -49.98655 24.74468 1.000 47.68473 155 ASN B CA 1
ATOM 3539 C C . ASN B 1 155 ? 4.89564 -49.05487 25.35060 1.000 40.95829 155 ASN B C 1
ATOM 3540 O O . ASN B 1 155 ? 4.42931 -48.13832 24.66499 1.000 40.90859 155 ASN B O 1
ATOM 3545 N N . ALA B 1 156 ? 4.53100 -49.25442 26.61620 1.000 33.80967 156 ALA B N 1
ATOM 3546 C CA . ALA B 1 156 ? 3.40537 -48.53671 27.21799 1.000 30.01130 156 ALA B CA 1
ATOM 3547 C C . ALA B 1 156 ? 3.90848 -47.24329 27.85556 1.000 27.00626 156 ALA B C 1
ATOM 3548 O O . ALA B 1 156 ? 3.89599 -47.05682 29.07844 1.000 26.12472 156 ALA B O 1
ATOM 3550 N N . PHE B 1 157 ? 4.34337 -46.32611 26.98742 1.000 23.37440 157 PHE B N 1
ATOM 3551 C CA . PHE B 1 157 ? 4.83147 -45.02901 27.44459 1.000 25.23033 157 PHE B CA 1
ATOM 3552 C C . PHE B 1 157 ? 4.43680 -43.92091 26.47268 1.000 26.06006 157 PHE B C 1
ATOM 3553 O O . PHE B 1 157 ? 4.14407 -44.15752 25.29527 1.000 25.69316 157 PHE B O 1
ATOM 3561 N N . ILE B 1 158 ? 4.45876 -42.69260 26.99997 1.000 24.43646 158 ILE B N 1
ATOM 3562 C CA . ILE B 1 158 ? 4.27588 -41.45292 26.24808 1.000 23.87978 158 ILE B CA 1
ATOM 3563 C C . ILE B 1 158 ? 5.64809 -40.82374 26.08351 1.000 20.52528 158 ILE B C 1
ATOM 3564 O O . ILE B 1 158 ? 6.44092 -40.80876 27.03153 1.000 20.13797 158 ILE B O 1
ATOM 3569 N N . ARG B 1 159 ? 5.92282 -40.28568 24.89533 1.000 19.07820 159 ARG B N 1
ATOM 3570 C CA . ARG B 1 159 ? 7.24459 -39.78864 24.53327 1.000 20.83000 159 ARG B CA 1
ATOM 3571 C C . ARG B 1 159 ? 7.24914 -38.26450 24.52597 1.000 19.12139 159 ARG B C 1
ATOM 3572 O O . ARG B 1 159 ? 6.35327 -37.64204 23.94704 1.000 19.97321 159 ARG B O 1
ATOM 3580 N N . GLY B 1 160 ? 8.25569 -37.67459 25.15430 1.000 19.48820 160 GLY B N 1
ATOM 3581 C CA . GLY B 1 160 ? 8.44375 -36.23169 25.16441 1.000 19.90531 160 GLY B CA 1
ATOM 3582 C C . GLY B 1 160 ? 9.92210 -35.89550 25.18818 1.000 21.11076 160 GLY B C 1
ATOM 3583 O O . GLY B 1 160 ? 10.76210 -36.66895 24.71844 1.000 19.47088 160 GLY B O 1
ATOM 3584 N N . THR B 1 161 ? 10.25694 -34.75413 25.77374 1.000 20.26081 161 THR B N 1
ATOM 3585 C CA . THR B 1 161 ? 11.64454 -34.33037 25.85492 1.000 19.00181 161 THR B CA 1
ATOM 3586 C C . THR B 1 161 ? 12.05184 -34.15196 27.30455 1.000 20.65297 161 THR B C 1
ATOM 3587 O O . THR B 1 161 ? 11.22191 -33.92287 28.18087 1.000 20.37461 161 THR B O 1
ATOM 3591 N N . CYS B 1 162 ? 13.35525 -34.21833 27.53268 1.000 19.94721 162 CYS B N 1
ATOM 3592 C CA . CYS B 1 162 ? 13.93582 -34.06618 28.85264 1.000 19.09243 162 CYS B CA 1
ATOM 3593 C C . CYS B 1 162 ? 15.10279 -33.09810 28.77997 1.000 18.77931 162 CYS B C 1
ATOM 3594 O O . CYS B 1 162 ? 15.97031 -33.23669 27.91138 1.000 19.51417 162 CYS B O 1
ATOM 3598 N N . ILE B 1 163 ? 15.13686 -32.14865 29.70949 1.000 14.96436 163 ILE B N 1
ATOM 3599 C CA . ILE B 1 163 ? 16.21385 -31.17790 29.84671 1.000 18.96658 163 ILE B CA 1
ATOM 3600 C C . ILE B 1 163 ? 16.89339 -31.40462 31.19261 1.000 22.97664 163 ILE B C 1
ATOM 3601 O O . ILE B 1 163 ? 16.22420 -31.68343 32.19487 1.000 21.86003 163 ILE B O 1
ATOM 3606 N N . LYS B 1 164 ? 18.22663 -31.31530 31.20748 1.000 23.76495 164 LYS B N 1
ATOM 3607 C CA . LYS B 1 164 ? 19.03678 -31.47410 32.41673 1.000 25.52853 164 LYS B CA 1
ATOM 3608 C C . LYS B 1 164 ? 19.81710 -30.18357 32.62220 1.000 28.19616 164 LYS B C 1
ATOM 3609 O O . LYS B 1 164 ? 20.89960 -30.00734 32.04156 1.000 26.87090 164 LYS B O 1
ATOM 3615 N N . PRO B 1 165 ? 19.29807 -29.24120 33.41068 1.000 28.23142 165 PRO B N 1
ATOM 3616 C CA . PRO B 1 165 ? 19.96489 -27.94043 33.53848 1.000 27.29542 165 PRO B CA 1
ATOM 3617 C C . PRO B 1 165 ? 21.34124 -28.07504 34.17585 1.000 29.42398 165 PRO B C 1
ATOM 3618 O O . PRO B 1 165 ? 21.63617 -29.04667 34.88172 1.000 27.49785 165 PRO B O 1
ATOM 3622 N N . ASP B 1 166 ? 22.19733 -27.07793 33.90014 1.000 28.20065 166 ASP B N 1
ATOM 3623 C CA . ASP B 1 166 ? 23.53518 -27.05823 34.49415 1.000 29.20150 166 ASP B CA 1
ATOM 3624 C C . ASP B 1 166 ? 23.46614 -27.10498 36.01922 1.000 30.90020 166 ASP B C 1
ATOM 3625 O O . ASP B 1 166 ? 24.33437 -27.69538 36.66970 1.000 30.68734 166 ASP B O 1
ATOM 3630 N N . SER B 1 167 ? 22.45930 -26.46093 36.60620 1.000 31.84622 167 SER B N 1
ATOM 3631 C CA . SER B 1 167 ? 22.32282 -26.36515 38.05448 1.000 31.73996 167 SER B CA 1
ATOM 3632 C C . SER B 1 167 ? 21.68565 -27.59653 38.69104 1.000 32.01922 167 SER B C 1
ATOM 3633 O O . SER B 1 167 ? 21.44037 -27.58255 39.89917 1.000 37.01466 167 SER B O 1
ATOM 3636 N N . GLY B 1 168 ? 21.38508 -28.63304 37.92164 1.000 31.05019 168 GLY B N 1
ATOM 3637 C CA . GLY B 1 168 ? 20.85123 -29.87132 38.44596 1.000 31.81021 168 GLY B CA 1
ATOM 3638 C C . GLY B 1 168 ? 19.36063 -30.03076 38.18855 1.000 30.99737 168 GLY B C 1
ATOM 3639 O O . GLY B 1 168 ? 18.65413 -29.11167 37.76486 1.000 31.67794 168 GLY B O 1
ATOM 3640 N N . GLY B 1 169 ? 18.88307 -31.22828 38.48027 1.000 30.41527 169 GLY B N 1
ATOM 3641 C CA . GLY B 1 169 ? 17.48118 -31.54736 38.32270 1.000 30.38014 169 GLY B CA 1
ATOM 3642 C C . GLY B 1 169 ? 17.14697 -32.06936 36.93995 1.000 31.85040 169 GLY B C 1
ATOM 3643 O O . GLY B 1 169 ? 17.98549 -32.19401 36.04219 1.000 32.97548 169 GLY B O 1
ATOM 3644 N N . THR B 1 170 ? 15.86709 -32.37260 36.77699 1.000 29.78467 170 THR B N 1
ATOM 3645 C CA . THR B 1 170 ? 15.32125 -32.91534 35.54630 1.000 28.79484 170 THR B CA 1
ATOM 3646 C C . THR B 1 170 ? 14.04153 -32.16458 35.22368 1.000 27.77940 170 THR B C 1
ATOM 3647 O O . THR B 1 170 ? 13.20315 -31.95619 36.10603 1.000 24.96888 170 THR B O 1
ATOM 3651 N N . ILE B 1 171 ? 13.90472 -31.73636 33.97150 1.000 22.83293 171 ILE B N 1
ATOM 3652 C CA . ILE B 1 171 ? 12.68546 -31.09708 33.49293 1.000 23.25907 171 ILE B CA 1
ATOM 3653 C C . ILE B 1 171 ? 12.12715 -31.96020 32.37305 1.000 23.32633 171 ILE B C 1
ATOM 3654 O O . ILE B 1 171 ? 12.85925 -32.32381 31.44751 1.000 23.65442 171 ILE B O 1
ATOM 3659 N N . TYR B 1 172 ? 10.84568 -32.29962 32.46385 1.000 21.12049 172 TYR B N 1
ATOM 3660 C CA . TYR B 1 172 ? 10.14141 -32.99245 31.39108 1.000 20.99980 172 TYR B CA 1
ATOM 3661 C C . TYR B 1 172 ? 9.30755 -31.98252 30.61679 1.000 20.74059 172 TYR B C 1
ATOM 3662 O O . TYR B 1 172 ? 8.65206 -31.12305 31.21764 1.000 18.13747 172 TYR B O 1
ATOM 3671 N N . ASN B 1 173 ? 9.37366 -32.05552 29.28754 1.000 19.18149 173 ASN B N 1
ATOM 3672 C CA . ASN B 1 173 ? 8.54888 -31.24802 28.40007 1.000 15.68182 173 ASN B CA 1
ATOM 3673 C C . ASN B 1 173 ? 7.79220 -32.17076 27.45612 1.000 16.21561 173 ASN B C 1
ATOM 3674 O O . ASN B 1 173 ? 8.18344 -33.32525 27.22508 1.000 15.55561 173 ASN B O 1
ATOM 3679 N N . TRP B 1 174 ? 6.69948 -31.64571 26.90837 1.000 15.11343 174 TRP B N 1
ATOM 3680 C CA . TRP B 1 174 ? 5.81310 -32.40851 26.02740 1.000 12.93887 174 TRP B CA 1
ATOM 3681 C C . TRP B 1 174 ? 5.42761 -31.54191 24.83707 1.000 14.87843 174 TRP B C 1
ATOM 3682 O O . TRP B 1 174 ? 4.25090 -31.24024 24.61628 1.000 14.20662 174 TRP B O 1
ATOM 3693 N N . PRO B 1 175 ? 6.41482 -31.12331 24.03652 1.000 14.25124 175 PRO B N 1
ATOM 3694 C CA . PRO B 1 175 ? 6.12534 -30.14646 22.97552 1.000 12.92370 175 PRO B CA 1
ATOM 3695 C C . PRO B 1 175 ? 5.14453 -30.63649 21.92514 1.000 14.41901 175 PRO B C 1
ATOM 3696 O O . PRO B 1 175 ? 4.30524 -29.84775 21.46305 1.000 13.38569 175 PRO B O 1
ATOM 3700 N N . GLU B 1 176 ? 5.23940 -31.90307 21.49909 1.000 13.17397 176 GLU B N 1
ATOM 3701 C CA . GLU B 1 176 ? 4.32597 -32.38405 20.46595 1.000 13.82832 176 GLU B CA 1
ATOM 3702 C C . GLU B 1 176 ? 2.89665 -32.42903 20.98308 1.000 15.58428 176 GLU B C 1
ATOM 3703 O O . GLU B 1 176 ? 1.95175 -32.07863 20.26148 1.000 14.11686 176 GLU B O 1
ATOM 3709 N N . GLN B 1 177 ? 2.71537 -32.87149 22.22975 1.000 16.96164 177 GLN B N 1
ATOM 3710 C CA . GLN B 1 177 ? 1.37929 -32.86442 22.81786 1.000 16.77379 177 GLN B CA 1
ATOM 3711 C C . GLN B 1 177 ? 0.87371 -31.43643 23.03051 1.000 16.72216 177 GLN B C 1
ATOM 3712 O O . GLN B 1 177 ? -0.30508 -31.15315 22.78479 1.000 16.29330 177 GLN B O 1
ATOM 3718 N N . ASN B 1 178 ? 1.74051 -30.52218 23.48024 1.000 13.37360 178 ASN B N 1
ATOM 3719 C CA . ASN B 1 178 ? 1.34155 -29.11275 23.56229 1.000 13.26430 178 ASN B CA 1
ATOM 3720 C C . ASN B 1 178 ? 0.78204 -28.63540 22.22578 1.000 14.63896 178 ASN B C 1
ATOM 3721 O O . ASN B 1 178 ? -0.31375 -28.05412 22.15634 1.000 13.36552 178 ASN B O 1
ATOM 3726 N N . TYR B 1 179 ? 1.53047 -28.89042 21.14464 1.000 12.83878 179 TYR B N 1
ATOM 3727 C CA . TYR B 1 179 ? 1.09900 -28.44015 19.82578 1.000 14.95266 179 TYR B CA 1
ATOM 3728 C C . TYR B 1 179 ? -0.20993 -29.10720 19.40354 1.000 12.77680 179 TYR B C 1
ATOM 3729 O O . TYR B 1 179 ? -1.16377 -28.43164 18.99394 1.000 16.45790 179 TYR B O 1
ATOM 3738 N N . SER B 1 180 ? -0.27766 -30.43591 19.51214 1.000 13.47195 180 SER B N 1
ATOM 3739 C CA . SER B 1 180 ? -1.44876 -31.17324 19.03332 1.000 15.34186 180 SER B CA 1
ATOM 3740 C C . SER B 1 180 ? -2.71197 -30.81442 19.81041 1.000 16.39021 180 SER B C 1
ATOM 3741 O O . SER B 1 180 ? -3.78439 -30.62299 19.21807 1.000 15.33516 180 SER B O 1
ATOM 3744 N N . ASN B 1 181 ? -2.62129 -30.75657 21.14546 1.000 14.22141 181 ASN B N 1
ATOM 3745 C CA . ASN B 1 181 ? -3.80192 -30.42133 21.94004 1.000 14.69495 181 ASN B CA 1
ATOM 3746 C C . ASN B 1 181 ? -4.26599 -28.99660 21.66391 1.000 16.67462 181 ASN B C 1
ATOM 3747 O O . ASN B 1 181 ? -5.47965 -28.73623 21.61516 1.000 17.98210 181 ASN B O 1
ATOM 3752 N N . GLY B 1 182 ? -3.32502 -28.06144 21.44648 1.000 13.92932 182 GLY B N 1
ATOM 3753 C CA . GLY B 1 182 ? -3.73494 -26.71628 21.05789 1.000 15.54410 182 GLY B CA 1
ATOM 3754 C C . GLY B 1 182 ? -4.45634 -26.69028 19.72106 1.000 16.88581 182 GLY B C 1
ATOM 3755 O O . GLY B 1 182 ? -5.43971 -25.96362 19.54659 1.000 14.34634 182 GLY B O 1
ATOM 3756 N N . VAL B 1 183 ? -3.97152 -27.48189 18.75371 1.000 16.47998 183 VAL B N 1
ATOM 3757 C CA . VAL B 1 183 ? -4.65300 -27.57647 17.46102 1.000 16.41302 183 VAL B CA 1
ATOM 3758 C C . VAL B 1 183 ? -6.06673 -28.11710 17.64583 1.000 18.11170 183 VAL B C 1
ATOM 3759 O O . VAL B 1 183 ? -7.04081 -27.60046 17.06931 1.000 17.93123 183 VAL B O 1
ATOM 3763 N N . ASN B 1 184 ? -6.20138 -29.14874 18.47635 1.000 17.60036 184 ASN B N 1
ATOM 3764 C CA . ASN B 1 184 ? -7.51028 -29.76036 18.69857 1.000 21.83527 184 ASN B CA 1
ATOM 3765 C C . ASN B 1 184 ? -8.48749 -28.77181 19.32982 1.000 21.99377 184 ASN B C 1
ATOM 3766 O O . ASN B 1 184 ? -9.65774 -28.68148 18.92443 1.000 22.23836 184 ASN B O 1
ATOM 3771 N N . LYS B 1 185 ? -8.03426 -28.01772 20.32305 1.000 19.80023 185 LYS B N 1
ATOM 3772 C CA . LYS B 1 185 ? -8.96176 -27.06908 20.93135 1.000 21.17455 185 LYS B CA 1
ATOM 3773 C C . LYS B 1 185 ? -9.27939 -25.91821 19.98281 1.000 20.97454 185 LYS B C 1
ATOM 3774 O O . LYS B 1 185 ? -10.39301 -25.37562 20.01689 1.000 20.43951 185 LYS B O 1
ATOM 3780 N N . ASN B 1 186 ? -8.31794 -25.51257 19.14244 1.000 18.97126 186 ASN B N 1
ATOM 3781 C CA . ASN B 1 186 ? -8.62786 -24.48387 18.15723 1.000 20.85918 186 ASN B CA 1
ATOM 3782 C C . ASN B 1 186 ? -9.69654 -24.97470 17.19023 1.000 25.54863 186 ASN B C 1
ATOM 3783 O O . ASN B 1 186 ? -10.59165 -24.21456 16.80031 1.000 29.91408 186 ASN B O 1
ATOM 3788 N N . LYS B 1 187 ? -9.62722 -26.25124 16.81006 1.000 25.17440 187 LYS B N 1
ATOM 3789 C CA . LYS B 1 187 ? -10.64153 -26.82725 15.92977 1.000 28.13595 187 LYS B CA 1
ATOM 3790 C C . LYS B 1 187 ? -12.01052 -26.86752 16.60964 1.000 27.77490 187 LYS B C 1
ATOM 3791 O O . LYS B 1 187 ? -13.00854 -26.42759 16.03396 1.000 30.92566 187 LYS B O 1
ATOM 3797 N N . SER B 1 188 ? -12.07756 -27.37505 17.84391 1.000 24.89479 188 SER B N 1
ATOM 3798 C CA . SER B 1 188 ? -13.36424 -27.47211 18.52630 1.000 28.65178 188 SER B CA 1
ATOM 3799 C C . SER B 1 188 ? -13.95759 -26.10672 18.89163 1.000 29.46934 188 SER B C 1
ATOM 3800 O O . SER B 1 188 ? -15.14733 -26.03580 19.21787 1.000 32.69830 188 SER B O 1
ATOM 3803 N N . THR B 1 189 ? -13.16278 -25.03223 18.91343 1.000 25.12681 189 THR B N 1
ATOM 3804 C CA . THR B 1 189 ? -13.68652 -23.70450 19.22759 1.000 22.43524 189 THR B CA 1
ATOM 3805 C C . THR B 1 189 ? -13.77266 -22.81535 17.99829 1.000 22.20916 189 THR B C 1
ATOM 3806 O O . THR B 1 189 ? -13.95094 -21.60183 18.13647 1.000 23.32009 189 THR B O 1
ATOM 3810 N N . GLY B 1 190 ? -13.65390 -23.38476 16.80171 1.000 25.49296 190 GLY B N 1
ATOM 3811 C CA . GLY B 1 190 ? -13.70700 -22.59075 15.57988 1.000 23.39474 190 GLY B CA 1
ATOM 3812 C C . GLY B 1 190 ? -12.65657 -21.50811 15.50155 1.000 27.58866 190 GLY B C 1
ATOM 3813 O O . GLY B 1 190 ? -12.95454 -20.38683 15.06539 1.000 29.51303 190 GLY B O 1
ATOM 3814 N N . ASN B 1 191 ? -11.43042 -21.81926 15.92775 1.000 26.80267 191 ASN B N 1
ATOM 3815 C CA . ASN B 1 191 ? -10.23336 -20.98005 15.92559 1.000 29.20643 191 ASN B CA 1
ATOM 3816 C C . ASN B 1 191 ? -10.24179 -19.91632 17.02343 1.000 25.16227 191 ASN B C 1
ATOM 3817 O O . ASN B 1 191 ? -9.27621 -19.12998 17.10354 1.000 21.66682 191 ASN B O 1
ATOM 3822 N N . ARG B 1 192 ? -11.26646 -19.86039 17.87949 1.000 23.45691 192 ARG B N 1
ATOM 3823 C CA . ARG B 1 192 ? -11.30806 -18.79479 18.87789 1.000 23.85482 192 ARG B CA 1
ATOM 3824 C C . ARG B 1 192 ? -10.28009 -19.01238 19.99054 1.000 21.90448 192 ARG B C 1
ATOM 3825 O O . ARG B 1 192 ? -9.81204 -18.03861 20.60090 1.000 19.28053 192 ARG B O 1
ATOM 3833 N N . PHE B 1 193 ? -9.90446 -20.26776 20.25361 1.000 20.64112 193 PHE B N 1
ATOM 3834 C CA . PHE B 1 193 ? -8.99884 -20.56305 21.36098 1.000 19.63373 193 PHE B CA 1
ATOM 3835 C C . PHE B 1 193 ? -7.68557 -19.77576 21.25103 1.000 15.79629 193 PHE B C 1
ATOM 3836 O O . PHE B 1 193 ? -7.30520 -19.05322 22.17782 1.000 14.35612 193 PHE B O 1
ATOM 3844 N N . LYS B 1 194 ? -6.97797 -19.89552 20.12529 1.000 14.45813 194 LYS B N 1
ATOM 3845 C CA . LYS B 1 194 ? -5.67100 -19.23987 20.03811 1.000 14.73820 194 LYS B CA 1
ATOM 3846 C C . LYS B 1 194 ? -5.80160 -17.72922 19.93973 1.000 16.70975 194 LYS B C 1
ATOM 3847 O O . LYS B 1 194 ? -4.93835 -16.99460 20.44687 1.000 18.19735 194 LYS B O 1
ATOM 3853 N N . LEU B 1 195 ? -6.87901 -17.24882 19.31734 1.000 17.28910 195 LEU B N 1
ATOM 3854 C CA . LEU B 1 195 ? -7.16207 -15.81933 19.34061 1.000 18.35889 195 LEU B CA 1
ATOM 3855 C C . LEU B 1 195 ? -7.22586 -15.31417 20.77404 1.000 17.01664 195 LEU B C 1
ATOM 3856 O O . LEU B 1 195 ? -6.64923 -14.27330 21.10666 1.000 16.96201 195 LEU B O 1
ATOM 3861 N N . ILE B 1 196 ? -7.91355 -16.05302 21.64743 1.000 14.93197 196 ILE B N 1
ATOM 3862 C CA . ILE B 1 196 ? -8.07317 -15.56771 23.01552 1.000 18.06212 196 ILE B CA 1
ATOM 3863 C C . ILE B 1 196 ? -6.79261 -15.75642 23.82700 1.000 16.73140 196 ILE B C 1
ATOM 3864 O O . ILE B 1 196 ? -6.50025 -14.95427 24.72024 1.000 16.68820 196 ILE B O 1
ATOM 3869 N N . VAL B 1 197 ? -6.02053 -16.80621 23.54914 1.000 14.27245 197 VAL B N 1
ATOM 3870 C CA . VAL B 1 197 ? -4.71046 -16.93100 24.18977 1.000 16.29630 197 VAL B CA 1
ATOM 3871 C C . VAL B 1 197 ? -3.87413 -15.69895 23.89607 1.000 15.25508 197 VAL B C 1
ATOM 3872 O O . VAL B 1 197 ? -3.27188 -15.09678 24.79228 1.000 12.83376 197 VAL B O 1
ATOM 3876 N N . ARG B 1 198 ? -3.81271 -15.31581 22.62462 1.000 16.27916 198 ARG B N 1
ATOM 3877 C CA . ARG B 1 198 ? -2.99041 -14.17242 22.25630 1.000 14.69900 198 ARG B CA 1
ATOM 3878 C C . ARG B 1 198 ? -3.54570 -12.87946 22.85715 1.000 14.80502 198 ARG B C 1
ATOM 3879 O O . ARG B 1 198 ? -2.78533 -12.04492 23.35609 1.000 14.21922 198 ARG B O 1
ATOM 3887 N N . ALA B 1 199 ? -4.87274 -12.70774 22.84350 1.000 13.25958 199 ALA B N 1
ATOM 3888 C CA . ALA B 1 199 ? -5.45506 -11.51551 23.46024 1.000 17.84563 199 ALA B CA 1
ATOM 3889 C C . ALA B 1 199 ? -5.08236 -11.42021 24.93906 1.000 18.84591 199 ALA B C 1
ATOM 3890 O O . ALA B 1 199 ? -4.67894 -10.35605 25.42004 1.000 19.83723 199 ALA B O 1
ATOM 3892 N N . ILE B 1 200 ? -5.16623 -12.53528 25.67012 1.000 18.93891 200 ILE B N 1
ATOM 3893 C CA . ILE B 1 200 ? -4.86701 -12.48249 27.09934 1.000 18.01439 200 ILE B CA 1
ATOM 3894 C C . ILE B 1 200 ? -3.36090 -12.32783 27.33805 1.000 17.95471 200 ILE B C 1
ATOM 3895 O O . ILE B 1 200 ? -2.94182 -11.65711 28.28686 1.000 18.40646 200 ILE B O 1
ATOM 3900 N N . LYS B 1 201 ? -2.51872 -12.90054 26.47312 1.000 15.62640 201 LYS B N 1
ATOM 3901 C CA . LYS B 1 201 ? -1.08108 -12.68854 26.62084 1.000 14.16450 201 LYS B CA 1
ATOM 3902 C C . LYS B 1 201 ? -0.72612 -11.21716 26.42053 1.000 16.10330 201 LYS B C 1
ATOM 3903 O O . LYS B 1 201 ? 0.10999 -10.66668 27.14708 1.000 14.71284 201 LYS B O 1
ATOM 3909 N N . ARG B 1 202 ? -1.35558 -10.56194 25.44287 1.000 17.42367 202 ARG B N 1
ATOM 3910 C CA . ARG B 1 202 ? -1.11084 -9.13274 25.25841 1.000 19.43594 202 ARG B CA 1
ATOM 3911 C C . ARG B 1 202 ? -1.68065 -8.32328 26.41564 1.000 19.57353 202 ARG B C 1
ATOM 3912 O O . ARG B 1 202 ? -1.09507 -7.31017 26.81254 1.000 19.64772 202 ARG B O 1
ATOM 3920 N N . LEU B 1 203 ? -2.82236 -8.74419 26.96316 1.000 19.34155 203 LEU B N 1
ATOM 3921 C CA . LEU B 1 203 ? -3.36999 -8.06886 28.14221 1.000 17.35161 203 LEU B CA 1
ATOM 3922 C C . LEU B 1 203 ? -2.39510 -8.13663 29.30346 1.000 18.81649 203 LEU B C 1
ATOM 3923 O O . LEU B 1 203 ? -2.16126 -7.13647 30.00044 1.000 19.06821 203 LEU B O 1
ATOM 3928 N N . ARG B 1 204 ? -1.81621 -9.31607 29.53006 1.000 17.46645 204 ARG B N 1
ATOM 3929 C CA . ARG B 1 204 ? -0.81193 -9.46053 30.57360 1.000 18.38217 204 ARG B CA 1
ATOM 3930 C C . ARG B 1 204 ? 0.38557 -8.55374 30.30825 1.000 17.17561 204 ARG B C 1
ATOM 3931 O O . ARG B 1 204 ? 0.88339 -7.89361 31.22429 1.000 16.69509 204 ARG B O 1
ATOM 3939 N N . ASN B 1 205 ? 0.89166 -8.53847 29.06806 1.000 16.02091 205 ASN B N 1
ATOM 3940 C CA . ASN B 1 205 ? 2.04252 -7.67994 28.76882 1.000 17.98090 205 ASN B CA 1
ATOM 3941 C C . ASN B 1 205 ? 1.70512 -6.20594 28.98994 1.000 21.05957 205 ASN B C 1
ATOM 3942 O O . ASN B 1 205 ? 2.52262 -5.44224 29.51489 1.000 21.78001 205 ASN B O 1
ATOM 3947 N N . HIS B 1 206 ? 0.50099 -5.79849 28.59210 1.000 19.76450 206 HIS B N 1
ATOM 3948 C CA . HIS B 1 206 ? 0.03163 -4.43649 28.80302 1.000 22.76921 206 HIS B CA 1
ATOM 3949 C C . HIS B 1 206 ? 0.00660 -4.09565 30.28661 1.000 25.78041 206 HIS B C 1
ATOM 3950 O O . HIS B 1 206 ? 0.49916 -3.04089 30.70429 1.000 24.14796 206 HIS B O 1
ATOM 3957 N N . LEU B 1 207 ? -0.55158 -4.99012 31.10476 1.000 25.53247 207 LEU B N 1
ATOM 3958 C CA . LEU B 1 207 ? -0.61546 -4.73085 32.54126 1.000 24.71382 207 LEU B CA 1
ATOM 3959 C C . LEU B 1 207 ? 0.77499 -4.69285 33.16468 1.000 25.43171 207 LEU B C 1
ATOM 3960 O O . LEU B 1 207 ? 1.05662 -3.84489 34.02063 1.000 26.84373 207 LEU B O 1
ATOM 3965 N N . ALA B 1 208 ? 1.65356 -5.60916 32.75991 1.000 23.86733 208 ALA B N 1
ATOM 3966 C CA . ALA B 1 208 ? 2.99874 -5.63467 33.31725 1.000 26.78949 208 ALA B CA 1
ATOM 3967 C C . ALA B 1 208 ? 3.76520 -4.37815 32.94140 1.000 30.19654 208 ALA B C 1
ATOM 3968 O O . ALA B 1 208 ? 4.52553 -3.84383 33.75303 1.000 33.71265 208 ALA B O 1
ATOM 3970 N N . GLU B 1 209 ? 3.58458 -3.89697 31.71182 1.000 32.37769 209 GLU B N 1
ATOM 3971 C CA . GLU B 1 209 ? 4.26265 -2.67636 31.29209 1.000 37.55780 209 GLU B CA 1
ATOM 3972 C C . GLU B 1 209 ? 3.70666 -1.44936 32.00526 1.000 38.80923 209 GLU B C 1
ATOM 3973 O O . GLU B 1 209 ? 4.45201 -0.50097 32.26391 1.000 40.65197 209 GLU B O 1
ATOM 3979 N N . LYS B 1 210 ? 2.42210 -1.45850 32.36219 1.000 38.22877 210 LYS B N 1
ATOM 3980 C CA . LYS B 1 210 ? 1.83389 -0.38505 33.15719 1.000 38.44994 210 LYS B CA 1
ATOM 3981 C C . LYS B 1 210 ? 2.20532 -0.46650 34.62983 1.000 38.18812 210 LYS B C 1
ATOM 3982 O O . LYS B 1 210 ? 1.73529 0.36256 35.41488 1.000 40.05037 210 LYS B O 1
ATOM 3988 N N . GLY B 1 211 ? 2.98695 -1.45784 35.03367 1.000 35.65162 211 GLY B N 1
ATOM 3989 C CA . GLY B 1 211 ? 3.43464 -1.56231 36.40529 1.000 36.55504 211 GLY B CA 1
ATOM 3990 C C . GLY B 1 211 ? 2.56024 -2.37070 37.34080 1.000 39.32888 211 GLY B C 1
ATOM 3991 O O . GLY B 1 211 ? 2.82096 -2.36918 38.54980 1.000 40.66140 211 GLY B O 1
ATOM 3992 N N . TYR B 1 212 ? 1.55630 -3.08792 36.83300 1.000 36.21242 212 TYR B N 1
ATOM 3993 C CA . TYR B 1 212 ? 0.73334 -3.93097 37.69603 1.000 34.12762 212 TYR B CA 1
ATOM 3994 C C . TYR B 1 212 ? 1.54442 -5.13785 38.13765 1.000 34.59992 212 TYR B C 1
ATOM 3995 O O . TYR B 1 212 ? 1.82988 -6.03202 37.33240 1.000 35.99433 212 TYR B O 1
ATOM 4004 N N . ASN B 1 213 ? 1.88882 -5.18001 39.42667 1.000 31.04177 213 ASN B N 1
ATOM 4005 C CA . ASN B 1 213 ? 2.80993 -6.19948 39.92184 1.000 31.61389 213 ASN B CA 1
ATOM 4006 C C . ASN B 1 213 ? 2.22389 -7.60673 39.86732 1.000 27.84433 213 ASN B C 1
ATOM 4007 O O . ASN B 1 213 ? 2.98190 -8.58067 39.79207 1.000 27.79083 213 ASN B O 1
ATOM 4012 N N . THR B 1 214 ? 0.89649 -7.74694 39.90859 1.000 24.87519 214 THR B N 1
ATOM 4013 C CA . THR B 1 214 ? 0.32640 -9.08758 39.84945 1.000 23.40993 214 THR B CA 1
ATOM 4014 C C . THR B 1 214 ? 0.49200 -9.72383 38.47607 1.000 22.25309 214 THR B C 1
ATOM 4015 O O . THR B 1 214 ? 0.35182 -10.94700 38.35695 1.000 20.76038 214 THR B O 1
ATOM 4019 N N . ALA B 1 215 ? 0.75547 -8.91865 37.43842 1.000 23.19363 215 ALA B N 1
ATOM 4020 C CA . ALA B 1 215 ? 0.95304 -9.44154 36.09071 1.000 24.50395 215 ALA B CA 1
ATOM 4021 C C . ALA B 1 215 ? 2.38226 -9.90243 35.84802 1.000 26.94647 215 ALA B C 1
ATOM 4022 O O . ALA B 1 215 ? 2.61760 -10.72918 34.95572 1.000 26.03739 215 ALA B O 1
ATOM 4024 N N . LYS B 1 216 ? 3.33158 -9.42397 36.64238 1.000 27.33481 216 LYS B N 1
ATOM 4025 C CA . LYS B 1 216 ? 4.73442 -9.72581 36.38900 1.000 28.46537 216 LYS B CA 1
ATOM 4026 C C . LYS B 1 216 ? 5.07509 -11.20414 36.56914 1.000 27.42653 216 LYS B C 1
ATOM 4027 O O . LYS B 1 216 ? 5.79739 -11.75330 35.73088 1.000 27.63613 216 LYS B O 1
ATOM 4033 N N . PRO B 1 217 ? 4.57813 -11.90455 37.60213 1.000 26.90137 217 PRO B N 1
ATOM 4034 C CA . PRO B 1 217 ? 4.96318 -13.31702 37.74288 1.000 26.84665 217 PRO B CA 1
ATOM 4035 C C . PRO B 1 217 ? 4.10337 -14.29358 36.94800 1.000 26.30209 217 PRO B C 1
ATOM 4036 O O . PRO B 1 217 ? 4.08456 -15.48376 37.27136 1.000 25.61100 217 PRO B O 1
ATOM 4040 N N . ILE B 1 218 ? 3.40087 -13.82485 35.91788 1.000 24.01244 218 ILE B N 1
ATOM 4041 C CA . ILE B 1 218 ? 2.52988 -14.68487 35.11193 1.000 19.43795 218 ILE B CA 1
ATOM 4042 C C . ILE B 1 218 ? 3.15389 -14.89438 33.73559 1.000 19.00659 218 ILE B C 1
ATOM 4043 O O . ILE B 1 218 ? 3.04624 -14.01418 32.87136 1.000 20.57151 218 ILE B O 1
ATOM 4048 N N . PRO B 1 219 ? 3.81234 -16.02040 33.48899 1.000 17.71347 219 PRO B N 1
ATOM 4049 C CA . PRO B 1 219 ? 4.49592 -16.22914 32.20220 1.000 18.38450 219 PRO B CA 1
ATOM 4050 C C . PRO B 1 219 ? 3.54445 -16.61658 31.07349 1.000 15.76697 219 PRO B C 1
ATOM 4051 O O . PRO B 1 219 ? 2.42639 -17.08416 31.29734 1.000 14.39054 219 PRO B O 1
ATOM 4055 N N . SER B 1 220 ? 4.04294 -16.44387 29.83652 1.000 15.24359 220 SER B N 1
ATOM 4056 C CA . SER B 1 220 ? 3.27589 -16.77595 28.63017 1.000 15.19124 220 SER B CA 1
ATOM 4057 C C . SER B 1 220 ? 2.71356 -18.19490 28.66123 1.000 14.02534 220 SER B C 1
ATOM 4058 O O . SER B 1 220 ? 1.51851 -18.41348 28.41790 1.000 12.03519 220 SER B O 1
ATOM 4061 N N . TYR B 1 221 ? 3.58154 -19.18243 28.89190 1.000 11.97659 221 TYR B N 1
ATOM 4062 C CA . TYR B 1 221 ? 3.15848 -20.57568 28.77470 1.000 11.73691 221 TYR B CA 1
ATOM 4063 C C . TYR B 1 221 ? 2.07968 -20.91150 29.80026 1.000 14.38128 221 TYR B C 1
ATOM 4064 O O . TYR B 1 221 ? 1.15332 -21.68918 29.52256 1.000 15.25520 221 TYR B O 1
ATOM 4073 N N . LEU B 1 222 ? 2.18419 -20.31992 30.99217 1.000 11.72782 222 LEU B N 1
ATOM 4074 C CA . LEU B 1 222 ? 1.15728 -20.49761 32.01288 1.000 10.71646 222 LEU B CA 1
ATOM 4075 C C . LEU B 1 222 ? -0.19322 -20.00283 31.52045 1.000 12.41238 222 LEU B C 1
ATOM 4076 O O . LEU B 1 222 ? -1.21607 -20.65828 31.74353 1.000 12.91684 222 LEU B O 1
ATOM 4081 N N . MET B 1 223 ? -0.21798 -18.85815 30.82587 1.000 12.92466 223 MET B N 1
ATOM 4082 C CA . MET B 1 223 ? -1.48664 -18.34940 30.30520 1.000 14.77746 223 MET B CA 1
ATOM 4083 C C . MET B 1 223 ? -2.02817 -19.22980 29.18312 1.000 15.96460 223 MET B C 1
ATOM 4084 O O . MET B 1 223 ? -3.24542 -19.45490 29.09520 1.000 14.70426 223 MET B O 1
ATOM 4089 N N . GLU B 1 224 ? -1.14798 -19.74209 28.31473 1.000 13.25109 224 GLU B N 1
ATOM 4090 C CA . GLU B 1 224 ? -1.62600 -20.68155 27.29336 1.000 13.75512 224 GLU B CA 1
ATOM 4091 C C . GLU B 1 224 ? -2.28567 -21.90171 27.93945 1.000 15.47838 224 GLU B C 1
ATOM 4092 O O . GLU B 1 224 ? -3.36671 -22.34425 27.50987 1.000 14.08721 224 GLU B O 1
ATOM 4098 N N . CYS B 1 225 ? -1.65549 -22.44518 28.99141 1.000 11.35174 225 CYS B N 1
ATOM 4099 C CA . CYS B 1 225 ? -2.23392 -23.58701 29.70623 1.000 16.06633 225 CYS B CA 1
ATOM 4100 C C . CYS B 1 225 ? -3.57951 -23.23088 30.34107 1.000 15.84622 225 CYS B C 1
ATOM 4101 O O . CYS B 1 225 ? -4.55864 -23.98664 30.22485 1.000 14.13731 225 CYS B O 1
ATOM 4104 N N . LEU B 1 226 ? -3.64360 -22.07810 31.02239 1.000 15.52701 226 LEU B N 1
ATOM 4105 C CA . LEU B 1 226 ? -4.87026 -21.69562 31.71949 1.000 16.32287 226 LEU B CA 1
ATOM 4106 C C . LEU B 1 226 ? -6.02628 -21.52916 30.74453 1.000 16.98875 226 LEU B C 1
ATOM 4107 O O . LEU B 1 226 ? -7.11537 -22.07651 30.95486 1.000 16.88760 226 LEU B O 1
ATOM 4112 N N . VAL B 1 227 ? -5.79985 -20.80658 29.64227 1.000 16.80034 227 VAL B N 1
ATOM 4113 C CA . VAL B 1 227 ? -6.87683 -20.60682 28.67243 1.000 14.59829 227 VAL B CA 1
ATOM 4114 C C . VAL B 1 227 ? -7.29159 -21.93760 28.06111 1.000 16.69845 227 VAL B C 1
ATOM 4115 O O . VAL B 1 227 ? -8.48000 -22.16507 27.78135 1.000 15.30798 227 VAL B O 1
ATOM 4119 N N . TYR B 1 228 ? -6.32728 -22.84655 27.85438 1.000 13.91750 228 TYR B N 1
ATOM 4120 C CA . TYR B 1 228 ? -6.67815 -24.17571 27.34869 1.000 15.66546 228 TYR B CA 1
ATOM 4121 C C . TYR B 1 228 ? -7.64229 -24.89415 28.28216 1.000 16.77626 228 TYR B C 1
ATOM 4122 O O . TYR B 1 228 ? -8.50912 -25.65439 27.828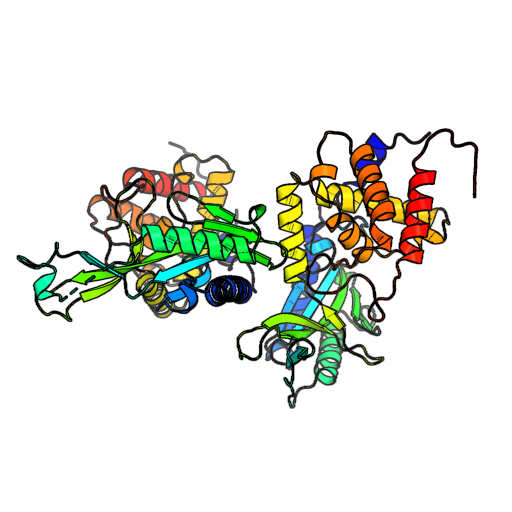70 1.000 16.10376 228 TYR B O 1
ATOM 4131 N N . ILE B 1 229 ? -7.49279 -24.68261 29.59158 1.000 16.17121 229 ILE B N 1
ATOM 4132 C CA . ILE B 1 229 ? -8.34880 -25.37255 30.56407 1.000 16.29151 229 ILE B CA 1
ATOM 4133 C C . ILE B 1 229 ? -9.81826 -24.95742 30.44021 1.000 19.75561 229 ILE B C 1
ATOM 4134 O O . ILE B 1 229 ? -10.72619 -25.74900 30.74118 1.000 19.85061 229 ILE B O 1
ATOM 4139 N N . VAL B 1 230 ? -10.08577 -23.74304 29.97595 1.000 17.08511 230 VAL B N 1
ATOM 4140 C CA . VAL B 1 230 ? -11.46340 -23.22453 29.96438 1.000 18.14485 230 VAL B CA 1
ATOM 4141 C C . VAL B 1 230 ? -12.31882 -24.03087 28.98765 1.000 22.30099 230 VAL B C 1
ATOM 4142 O O . VAL B 1 230 ? -11.91675 -24.21563 27.81818 1.000 22.51951 230 VAL B O 1
ATOM 4146 N N . PRO B 1 231 ? -13.50479 -24.50903 29.39912 1.000 22.62301 231 PRO B N 1
ATOM 4147 C CA . PRO B 1 231 ? -14.31521 -25.34940 28.49969 1.000 24.12801 231 PRO B CA 1
ATOM 4148 C C . PRO B 1 231 ? -14.71495 -24.61681 27.22589 1.000 22.16110 231 PRO B C 1
ATOM 4149 O O . PRO B 1 231 ? -14.85916 -23.39216 27.20445 1.000 20.29096 231 PRO B O 1
ATOM 4153 N N . ASP B 1 232 ? -14.89951 -25.40176 26.15502 1.000 22.18032 232 ASP B N 1
ATOM 4154 C CA . ASP B 1 232 ? -15.13695 -24.84079 24.82429 1.000 22.69804 232 ASP B CA 1
ATOM 4155 C C . ASP B 1 232 ? -16.35979 -23.93577 24.77683 1.000 26.20471 232 ASP B C 1
ATOM 4156 O O . ASP B 1 232 ? -16.38523 -22.97668 23.99670 1.000 26.29211 232 ASP B O 1
ATOM 4161 N N . GLN B 1 233 ? -17.38669 -24.22965 25.58158 1.000 28.98879 233 GLN B N 1
ATOM 4162 C CA . GLN B 1 233 ? -18.63245 -23.46370 25.52646 1.000 29.73222 233 GLN B CA 1
ATOM 4163 C C . GLN B 1 233 ? -18.39491 -21.97752 25.78129 1.000 28.97042 233 GLN B C 1
ATOM 4164 O O . GLN B 1 233 ? -19.14218 -21.12969 25.27458 1.000 28.04747 233 GLN B O 1
ATOM 4170 N N . TYR B 1 234 ? -17.34951 -21.64191 26.53349 1.000 25.02796 234 TYR B N 1
ATOM 4171 C CA . TYR B 1 234 ? -17.07332 -20.25179 26.86310 1.000 22.67248 234 TYR B CA 1
ATOM 4172 C C . TYR B 1 234 ? -16.40904 -19.48736 25.72630 1.000 21.83895 234 TYR B C 1
ATOM 4173 O O . TYR B 1 234 ? -16.23813 -18.26817 25.84317 1.000 21.93069 234 TYR B O 1
ATOM 4182 N N . PHE B 1 235 ? -16.06068 -20.15576 24.62756 1.000 21.45858 235 PHE B N 1
ATOM 4183 C CA . PHE B 1 235 ? -15.43442 -19.50472 23.48514 1.000 24.33730 235 PHE B CA 1
ATOM 4184 C C . PHE B 1 235 ? -16.41447 -19.19551 22.35937 1.000 26.61166 235 PHE B C 1
ATOM 4185 O O . PHE B 1 235 ? -16.00256 -18.63006 21.34396 1.000 26.60225 235 PHE B O 1
ATOM 4193 N N . THR B 1 236 ? -17.69936 -19.51655 22.52729 1.000 27.38276 236 THR B N 1
ATOM 4194 C CA . THR B 1 236 ? -18.69374 -19.29197 21.48938 1.000 29.02924 236 THR B CA 1
ATOM 4195 C C . THR B 1 236 ? -19.07711 -17.81699 21.41269 1.000 29.89539 236 THR B C 1
ATOM 4196 O O . THR B 1 236 ? -18.78396 -17.01802 22.30571 1.000 30.49832 236 THR B O 1
ATOM 4200 N N . GLY B 1 237 ? -19.75803 -17.45911 20.32624 1.000 32.71252 237 GLY B N 1
ATOM 4201 C CA . GLY B 1 237 ? -20.30825 -16.12395 20.17282 1.000 34.51022 237 GLY B CA 1
ATOM 4202 C C . GLY B 1 237 ? -19.43011 -15.20596 19.34063 1.000 34.44713 237 GLY B C 1
ATOM 4203 O O . GLY B 1 237 ? -18.37222 -15.58058 18.82332 1.000 34.17795 237 GLY B O 1
ATOM 4204 N N . ASP B 1 238 ? -19.88939 -13.95877 19.23844 1.000 35.60734 238 ASP B N 1
ATOM 4205 C CA . ASP B 1 238 ? -19.23623 -12.93764 18.42962 1.000 38.45172 238 ASP B CA 1
ATOM 4206 C C . ASP B 1 238 ? -18.56402 -11.85782 19.26674 1.000 35.56490 238 ASP B C 1
ATOM 4207 O O . ASP B 1 238 ? -18.18466 -10.81748 18.72060 1.000 37.15347 238 ASP B O 1
ATOM 4212 N N . SER B 1 239 ? -18.39869 -12.07084 20.57247 1.000 30.12522 239 SER B N 1
ATOM 4213 C CA . SER B 1 239 ? -17.76935 -11.07968 21.44246 1.000 26.59192 239 SER B CA 1
ATOM 4214 C C . SER B 1 239 ? -16.49438 -11.66541 22.04045 1.000 25.81058 239 SER B C 1
ATOM 4215 O O . SER B 1 239 ? -16.55172 -12.56377 22.89137 1.000 24.78568 239 SER B O 1
ATOM 4218 N N . TYR B 1 240 ? -15.34609 -11.14349 21.60260 1.000 25.37769 240 TYR B N 1
ATOM 4219 C CA . TYR B 1 240 ? -14.07452 -11.54896 22.19383 1.000 24.33697 240 TYR B CA 1
ATOM 4220 C C . TYR B 1 240 ? -13.98674 -11.09457 23.64344 1.000 27.07911 240 TYR B C 1
ATOM 4221 O O . TYR B 1 240 ? -13.40761 -11.78807 24.48886 1.000 26.80488 240 TYR B O 1
ATOM 4230 N N . LYS B 1 241 ? -14.54497 -9.91813 23.94246 1.000 24.96628 241 LYS B N 1
ATOM 4231 C CA . LYS B 1 241 ? -14.55800 -9.43038 25.31414 1.000 23.99629 241 LYS B CA 1
ATOM 4232 C C . LYS B 1 241 ? -15.30164 -10.39334 26.22950 1.000 23.42437 241 LYS B C 1
ATOM 4233 O O . LYS B 1 241 ? -14.83045 -10.70205 27.32949 1.000 23.60958 241 LYS B O 1
ATOM 4239 N N . THR B 1 242 ? -16.46368 -10.88616 25.78820 1.000 25.85138 242 THR B N 1
ATOM 4240 C CA . THR B 1 242 ? -17.18097 -11.89504 26.56622 1.000 27.04812 242 THR B CA 1
ATOM 4241 C C . THR B 1 242 ? -16.35143 -13.16772 26.72774 1.000 23.98635 242 THR B C 1
ATOM 4242 O O . THR B 1 242 ? -16.35782 -13.78035 27.79945 1.000 21.99124 242 THR B O 1
ATOM 4246 N N . ASN B 1 243 ? -15.62316 -13.57730 25.68591 1.000 20.68744 243 ASN B N 1
ATOM 4247 C CA . ASN B 1 243 ? -14.75788 -14.75198 25.81431 1.000 20.46268 243 ASN B CA 1
ATOM 4248 C C . ASN B 1 243 ? -13.71882 -14.54862 26.91487 1.000 20.06416 243 ASN B C 1
ATOM 4249 O O . ASN B 1 243 ? -13.50298 -15.42785 27.76102 1.000 19.50552 243 ASN B O 1
ATOM 4254 N N . VAL B 1 244 ? -13.03579 -13.40195 26.89401 1.000 19.34106 244 VAL B N 1
ATOM 4255 C CA . VAL B 1 244 ? -12.01806 -13.12387 27.90601 1.000 19.57511 244 VAL B CA 1
ATOM 4256 C C . VAL B 1 244 ? -12.64980 -13.09994 29.29455 1.000 20.13269 244 VAL B C 1
ATOM 4257 O O . VAL B 1 244 ? -12.10347 -13.66171 30.25891 1.000 20.18022 244 VAL B O 1
ATOM 4261 N N . GLU B 1 245 ? -13.80512 -12.44067 29.42266 1.000 19.08153 245 GLU B N 1
ATOM 4262 C CA . GLU B 1 245 ? -14.49175 -12.41925 30.71092 1.000 21.80778 245 GLU B CA 1
ATOM 4263 C C . GLU B 1 245 ? -14.84807 -13.83155 31.16580 1.000 21.24979 245 GLU B C 1
ATOM 4264 O O . GLU B 1 245 ? -14.64986 -14.18800 32.33362 1.000 23.12652 245 GLU B O 1
ATOM 4270 N N . ASN B 1 246 ? -15.37997 -14.64528 30.24986 1.000 21.36097 246 ASN B N 1
ATOM 4271 C CA . ASN B 1 246 ? -15.73802 -16.02330 30.55943 1.000 21.64459 246 ASN B CA 1
ATOM 4272 C C . ASN B 1 246 ? -14.53477 -16.79668 31.06491 1.000 20.26582 246 ASN B C 1
ATOM 4273 O O . ASN B 1 246 ? -14.65024 -17.60161 32.00077 1.000 20.67286 246 ASN B O 1
ATOM 4278 N N . CYS B 1 247 ? -13.37905 -16.58448 30.43322 1.000 19.48783 247 CYS B N 1
ATOM 4279 C CA . CYS B 1 247 ? -12.15805 -17.26898 30.84659 1.000 20.84960 247 CYS B CA 1
ATOM 4280 C C . CYS B 1 247 ? -11.75920 -16.86912 32.25836 1.000 19.73967 247 CYS B C 1
ATOM 4281 O O . CYS B 1 247 ? -11.46490 -17.72780 33.10080 1.000 21.04816 247 CYS B O 1
ATOM 4284 N N . ILE B 1 248 ? -11.71452 -15.56198 32.52576 1.000 16.09459 248 ILE B N 1
ATOM 4285 C CA . ILE B 1 248 ? -11.31756 -15.10199 33.85526 1.000 16.85857 248 ILE B CA 1
ATOM 4286 C C . ILE B 1 248 ? -12.27334 -15.65137 34.90289 1.000 18.51875 248 ILE B C 1
ATOM 4287 O O . ILE B 1 248 ? -11.85238 -16.15717 35.94777 1.000 19.27755 248 ILE B O 1
ATOM 4292 N N . ASN B 1 249 ? -13.57508 -15.57212 34.62286 1.000 17.87409 249 ASN B N 1
ATOM 4293 C CA . ASN B 1 249 ? -14.60083 -16.02071 35.56087 1.000 20.19950 249 ASN B CA 1
ATOM 4294 C C . ASN B 1 249 ? -14.46557 -17.51631 35.86276 1.000 22.30802 249 ASN B C 1
ATOM 4295 O O . ASN B 1 249 ? -14.41416 -17.92973 37.03459 1.000 20.80796 249 ASN B O 1
ATOM 4300 N N . TYR B 1 250 ? -14.39959 -18.34702 34.81518 1.000 21.72928 250 TYR B N 1
ATOM 4301 C CA . TYR B 1 250 ? -14.24527 -19.78425 35.02287 1.000 19.93875 250 TYR B CA 1
ATOM 4302 C C . TYR B 1 250 ? -13.00175 -20.09176 35.84347 1.000 20.18951 250 TYR B C 1
ATOM 4303 O O . TYR B 1 250 ? -13.05371 -20.86322 36.81586 1.000 20.23317 250 TYR B O 1
ATOM 4312 N N . LEU B 1 251 ? -11.85725 -19.52330 35.44129 1.000 18.39140 251 LEU B N 1
ATOM 4313 C CA . LEU B 1 251 ? -10.59901 -19.86153 36.09083 1.000 17.33576 251 LEU B CA 1
ATOM 4314 C C . LEU B 1 251 ? -10.59419 -19.40664 37.54566 1.000 21.86973 251 LEU B C 1
ATOM 4315 O O . LEU B 1 251 ? -10.15223 -20.14646 38.43621 1.000 22.00048 251 LEU B O 1
ATOM 4320 N N . TYR B 1 252 ? -11.08849 -18.19412 37.81194 1.000 19.66742 252 TYR B N 1
ATOM 4321 C CA . TYR B 1 252 ? -11.11124 -17.71424 39.18686 1.000 21.52827 252 TYR B CA 1
ATOM 4322 C C . TYR B 1 252 ? -11.98765 -18.60730 40.04479 1.000 24.43194 252 TYR B C 1
ATOM 4323 O O . TYR B 1 252 ? -11.61733 -18.94780 41.17470 1.000 27.32101 252 TYR B O 1
ATOM 4332 N N . ASN B 1 253 ? -13.13854 -19.03217 39.51447 1.000 23.43767 253 ASN B N 1
ATOM 4333 C CA . ASN B 1 253 ? -14.05569 -19.80036 40.34153 1.000 23.82135 253 ASN B CA 1
ATOM 4334 C C . ASN B 1 253 ? -13.71869 -21.28540 40.42658 1.000 27.18618 253 ASN B C 1
ATOM 4335 O O . ASN B 1 253 ? -14.26269 -21.96989 41.30050 1.000 30.12925 253 ASN B O 1
ATOM 4340 N N . GLN B 1 254 ? -12.83283 -21.81020 39.57537 1.000 23.51440 254 GLN B N 1
ATOM 4341 C CA . GLN B 1 254 ? -12.52492 -23.23382 39.62129 1.000 24.08248 254 GLN B CA 1
ATOM 4342 C C . GLN B 1 254 ? -11.13234 -23.55690 40.14331 1.000 25.33540 254 GLN B C 1
ATOM 4343 O O . GLN B 1 254 ? -10.86748 -24.72172 40.45614 1.000 24.03601 254 GLN B O 1
ATOM 4349 N N . ILE B 1 255 ? -10.24534 -22.56860 40.26840 1.000 23.69405 255 ILE B N 1
ATOM 4350 C CA . ILE B 1 255 ? -8.83787 -22.88148 40.47911 1.000 21.64456 255 ILE B CA 1
ATOM 4351 C C . ILE B 1 255 ? -8.58133 -23.49104 41.85571 1.000 23.78412 255 ILE B C 1
ATOM 4352 O O . ILE B 1 255 ? -7.69407 -24.33885 41.99653 1.000 23.10489 255 ILE B O 1
ATOM 4357 N N . ASP B 1 256 ? -9.34603 -23.10056 42.88224 1.000 26.26275 256 ASP B N 1
ATOM 4358 C CA . ASP B 1 256 ? -9.03235 -23.53426 44.24760 1.000 29.10039 256 ASP B CA 1
ATOM 4359 C C . ASP B 1 256 ? -9.10384 -25.04931 44.38912 1.000 27.10345 256 ASP B C 1
ATOM 4360 O O . ASP B 1 256 ? -8.19521 -25.67346 44.95194 1.000 29.76774 256 ASP B O 1
ATOM 4365 N N . SER B 1 257 ? -10.17019 -25.66288 43.88341 1.000 26.28385 257 SER B N 1
ATOM 4366 C CA . SER B 1 257 ? -10.36985 -27.10281 44.03517 1.000 29.88479 257 SER B CA 1
ATOM 4367 C C . SER B 1 257 ? -9.81215 -27.92018 42.87385 1.000 30.72279 257 SER B C 1
ATOM 4368 O O . SER B 1 257 ? -9.97290 -29.14487 42.85770 1.000 31.51383 257 SER B O 1
ATOM 4371 N N . SER B 1 258 ? -9.14869 -27.28257 41.92224 1.000 28.64225 258 SER B N 1
ATOM 4372 C CA . SER B 1 258 ? -8.73392 -27.94354 40.69543 1.000 26.44021 258 SER B CA 1
ATOM 4373 C C . SER B 1 258 ? -7.45334 -28.74594 40.89525 1.000 28.21122 258 SER B C 1
ATOM 4374 O O . SER B 1 258 ? -6.62584 -28.44410 41.75851 1.000 28.06197 258 SER B O 1
ATOM 4377 N N . ASP B 1 259 ? -7.27578 -29.76429 40.04399 1.000 30.13277 259 ASP B N 1
ATOM 4378 C CA . ASP B 1 259 ? -5.97915 -30.40878 39.85313 1.000 31.76908 259 ASP B CA 1
ATOM 4379 C C . ASP B 1 259 ? -5.73222 -30.47797 38.34364 1.000 27.21345 259 ASP B C 1
ATOM 4380 O O . ASP B 1 259 ? -5.80798 -31.53452 37.71078 1.000 25.07346 259 ASP B O 1
ATOM 4385 N N . TRP B 1 260 ? -5.46543 -29.30717 37.77452 1.000 20.34853 260 TRP B N 1
ATOM 4386 C CA . TRP B 1 260 ? -5.33503 -29.10900 36.34834 1.000 20.50013 260 TRP B CA 1
ATOM 4387 C C . TRP B 1 260 ? -3.96321 -29.56571 35.86227 1.000 20.01578 260 TRP B C 1
ATOM 4388 O O . TRP B 1 260 ? -2.99169 -29.60982 36.62050 1.000 23.26197 260 TRP B O 1
ATOM 4399 N N . THR B 1 261 ? -3.89415 -29.90767 34.57727 1.000 17.90247 261 THR B N 1
ATOM 4400 C CA . THR B 1 261 ? -2.63471 -30.18407 33.90447 1.000 15.84623 261 THR B CA 1
ATOM 4401 C C . THR B 1 261 ? -2.29145 -29.02853 32.96923 1.000 17.00547 261 THR B C 1
ATOM 4402 O O . THR B 1 261 ? -3.10970 -28.14706 32.69171 1.000 17.02207 261 THR B O 1
ATOM 4406 N N . GLU B 1 262 ? -1.04760 -29.03809 32.50478 1.000 16.70174 262 GLU B N 1
ATOM 4407 C CA . GLU B 1 262 ? -0.61385 -28.19690 31.40152 1.000 16.68320 262 GLU B CA 1
ATOM 4408 C C . GLU B 1 262 ? -1.37124 -28.56421 30.13613 1.000 15.29158 262 GLU B C 1
ATOM 4409 O O . GLU B 1 262 ? -2.12400 -29.54354 30.12264 1.000 15.66339 262 GLU B O 1
ATOM 4415 N N . ILE B 1 263 ? -1.14074 -27.82493 29.04657 1.000 15.28281 263 ILE B N 1
ATOM 4416 C CA . ILE B 1 263 ? -1.88030 -28.07557 27.80900 1.000 15.45137 263 ILE B CA 1
ATOM 4417 C C . ILE B 1 263 ? -1.59575 -29.46603 27.24608 1.000 16.98636 263 ILE B C 1
ATOM 4418 O O . ILE B 1 263 ? -2.44520 -30.03044 26.54179 1.000 17.43047 263 ILE B O 1
ATOM 4423 N N . ASN B 1 264 ? -0.43919 -30.05884 27.57120 1.000 16.47076 264 ASN B N 1
ATOM 4424 C CA . ASN B 1 264 ? -0.14361 -31.43215 27.15107 1.000 15.68997 264 ASN B CA 1
ATOM 4425 C C . ASN B 1 264 ? -1.03600 -32.47248 27.82879 1.000 16.22067 264 ASN B C 1
ATOM 4426 O O . ASN B 1 264 ? -1.04693 -33.63540 27.38892 1.000 14.83968 264 ASN B O 1
ATOM 4431 N N . GLU B 1 265 ? -1.74804 -32.08557 28.89315 1.000 18.93592 265 GLU B N 1
ATOM 4432 C CA . GLU B 1 265 ? -2.61661 -32.96453 29.68184 1.000 18.30690 265 GLU B CA 1
ATOM 4433 C C . GLU B 1 265 ? -1.84665 -34.10421 30.34188 1.000 18.93488 265 GLU B C 1
ATOM 4434 O O . GLU B 1 265 ? -2.42203 -35.14119 30.68815 1.000 18.55456 265 GLU B O 1
ATOM 4440 N N . ILE B 1 266 ? -0.55985 -33.89004 30.59112 1.000 19.30362 266 ILE B N 1
ATOM 4441 C CA . ILE B 1 266 ? 0.31693 -34.87300 31.21895 1.000 19.75596 266 ILE B CA 1
ATOM 4442 C C . ILE B 1 266 ? 0.92916 -34.32329 32.50036 1.000 22.13544 266 ILE B C 1
ATOM 4443 O O . ILE B 1 266 ? 0.92417 -34.98224 33.54351 1.000 23.63090 266 ILE B O 1
ATOM 4448 N N . LYS B 1 267 ? 1.47145 -33.11514 32.43321 1.000 20.50314 267 LYS B N 1
ATOM 4449 C CA . LYS B 1 267 ? 2.18904 -32.51595 33.54048 1.000 17.69493 267 LYS B CA 1
ATOM 4450 C C . LYS B 1 267 ? 1.22734 -31.66775 34.36046 1.000 17.69413 267 LYS B C 1
ATOM 4451 O O . LYS B 1 267 ? 0.47906 -30.86041 33.80119 1.000 19.23043 267 LYS B O 1
ATOM 4457 N N . TYR B 1 268 ? 1.25740 -31.83144 35.68170 1.000 18.15123 268 TYR B N 1
ATOM 4458 C CA . TYR B 1 268 ? 0.37785 -31.02683 36.52755 1.000 20.76616 268 TYR B CA 1
ATOM 4459 C C . TYR B 1 268 ? 0.76700 -29.55783 36.43608 1.000 17.91226 268 TYR B C 1
ATOM 4460 O O . TYR B 1 268 ? 1.95393 -29.21691 36.42233 1.000 16.87452 268 TYR B O 1
ATOM 4469 N N . LEU B 1 269 ? -0.24334 -28.68347 36.40125 1.000 17.77248 269 LEU B N 1
ATOM 4470 C CA . LEU B 1 269 ? 0.02008 -27.26221 36.20693 1.000 19.39993 269 LEU B CA 1
ATOM 4471 C C . LEU B 1 269 ? 0.57418 -26.59683 37.46267 1.000 21.45076 269 LEU B C 1
ATOM 4472 O O . LEU B 1 269 ? 1.37938 -25.66119 37.35818 1.000 20.81452 269 LEU B O 1
ATOM 4477 N N . PHE B 1 270 ? 0.20211 -27.08485 38.64373 1.000 23.77701 270 PHE B N 1
ATOM 4478 C CA . PHE B 1 270 ? 0.66333 -26.52968 39.90590 1.000 22.87766 270 PHE B CA 1
ATOM 4479 C C . PHE B 1 270 ? 1.37367 -27.60118 40.71988 1.000 24.24880 270 PHE B C 1
ATOM 4480 O O . PHE B 1 270 ? 1.10713 -28.79734 40.56564 1.000 24.56407 270 PHE B O 1
ATOM 4488 N N . GLY B 1 271 ? 2.29558 -27.15950 41.57495 1.000 25.40478 271 GLY B N 1
ATOM 4489 C CA . GLY B 1 271 ? 3.07653 -28.06728 42.39387 1.000 26.24456 271 GLY B CA 1
ATOM 4490 C C . GLY B 1 271 ? 4.49914 -27.58036 42.56380 1.000 29.55933 271 GLY B C 1
ATOM 4491 O O . GLY B 1 271 ? 4.88035 -26.56840 41.97566 1.000 29.92651 271 GLY B O 1
ATOM 4492 N N . SER B 1 272 ? 5.30955 -28.30107 43.33730 1.000 32.56468 272 SER B N 1
ATOM 4493 C CA . SER B 1 272 ? 6.66488 -27.84631 43.62992 1.000 34.17689 272 SER B CA 1
ATOM 4494 C C . SER B 1 272 ? 7.57297 -27.83060 42.40425 1.000 32.88588 272 SER B C 1
ATOM 4495 O O . SER B 1 272 ? 8.63616 -27.20266 42.45718 1.000 34.57518 272 SER B O 1
ATOM 4498 N N . HIS B 1 273 ? 7.18359 -28.48861 41.30971 1.000 30.88931 273 HIS B N 1
ATOM 4499 C CA . HIS B 1 273 ? 7.96425 -28.51305 40.07719 1.000 31.10558 273 HIS B CA 1
ATOM 4500 C C . HIS B 1 273 ? 7.77456 -27.26850 39.21494 1.000 30.86608 273 HIS B C 1
ATOM 4501 O O . HIS B 1 273 ? 8.44724 -27.13577 38.18658 1.000 31.52505 273 HIS B O 1
ATOM 4508 N N . GLN B 1 274 ? 6.88489 -26.36237 39.59483 1.000 28.62505 274 GLN B N 1
ATOM 4509 C CA . GLN B 1 274 ? 6.55589 -25.18833 38.80173 1.000 26.83572 274 GLN B CA 1
ATOM 4510 C C . GLN B 1 274 ? 7.00156 -23.94040 39.54763 1.000 30.40702 274 GLN B C 1
ATOM 4511 O O . GLN B 1 274 ? 7.13236 -23.95243 40.77123 1.000 32.01195 274 GLN B O 1
ATOM 4517 N N . MET B 1 275 ? 7.23032 -22.85652 38.80866 1.000 31.55708 275 MET B N 1
ATOM 4518 C CA . MET B 1 275 ? 7.62923 -21.60784 39.44803 1.000 38.63055 275 MET B CA 1
ATOM 4519 C C . MET B 1 275 ? 6.44902 -20.69762 39.78296 1.000 36.99286 275 MET B C 1
ATOM 4520 O O . MET B 1 275 ? 6.64989 -19.65124 40.40617 1.000 39.62320 275 MET B O 1
ATOM 4525 N N . TRP B 1 276 ? 5.23499 -21.06153 39.39445 1.000 31.17968 276 TRP B N 1
ATOM 4526 C CA . TRP B 1 276 ? 4.04321 -20.27977 39.67592 1.000 25.51364 276 TRP B CA 1
ATOM 4527 C C . TRP B 1 276 ? 3.14875 -21.02953 40.65658 1.000 24.45141 276 TRP B C 1
ATOM 4528 O O . TRP B 1 276 ? 3.31781 -22.22590 40.88671 1.000 23.68009 276 TRP B O 1
ATOM 4539 N N . ASN B 1 277 ? 2.19531 -20.31167 41.25449 1.000 26.93183 277 ASN B N 1
ATOM 4540 C CA . ASN B 1 277 ? 1.26607 -20.93398 42.19310 1.000 25.78745 277 ASN B CA 1
ATOM 4541 C C . ASN B 1 277 ? -0.13564 -20.36569 41.99801 1.000 24.39038 277 ASN B C 1
ATOM 4542 O O . ASN B 1 277 ? -0.33545 -19.36828 41.29985 1.000 22.14154 277 ASN B O 1
ATOM 4547 N N . LYS B 1 278 ? -1.11573 -21.01676 42.63977 1.000 23.88739 278 LYS B N 1
ATOM 4548 C CA . LYS B 1 278 ? -2.51155 -20.62754 42.44997 1.000 21.74146 278 LYS B CA 1
ATOM 4549 C C . LYS B 1 278 ? -2.78513 -19.22442 42.96125 1.000 23.36643 278 LYS B C 1
ATOM 4550 O O . LYS B 1 278 ? -3.62290 -18.51396 42.39404 1.000 24.25020 278 LYS B O 1
ATOM 4556 N N . THR B 1 279 ? -2.11091 -18.81369 44.03605 1.000 25.54155 279 THR B N 1
ATOM 4557 C CA . THR B 1 279 ? -2.35762 -17.49061 44.60121 1.000 27.70426 279 THR B CA 1
ATOM 4558 C C . THR B 1 279 ? -1.97269 -16.39670 43.61412 1.000 28.06705 279 THR B C 1
ATOM 4559 O O . THR B 1 279 ? -2.72622 -15.43667 43.40764 1.000 31.02636 279 THR B O 1
ATOM 4563 N N . GLN B 1 280 ? -0.80029 -16.53416 42.98621 1.000 26.90502 280 GLN B N 1
ATOM 4564 C CA . GLN B 1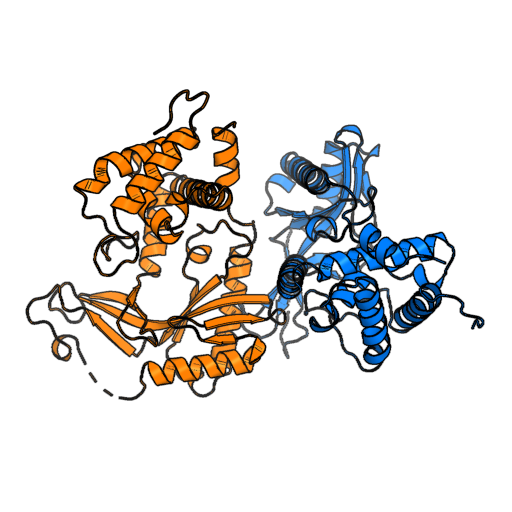 280 ? -0.38133 -15.58024 41.96306 1.000 27.41545 280 GLN B CA 1
ATOM 4565 C C . GLN B 1 280 ? -1.40088 -15.50227 40.83514 1.000 24.57407 280 GLN B C 1
ATOM 4566 O O . GLN B 1 280 ? -1.75297 -14.40804 40.37302 1.000 24.02860 280 GLN B O 1
ATOM 4572 N N . VAL B 1 281 ? -1.88893 -16.65991 40.38729 1.000 24.11860 281 VAL B N 1
ATOM 4573 C CA . VAL B 1 281 ? -2.85568 -16.69588 39.29653 1.000 22.71765 281 VAL B CA 1
ATOM 4574 C C . VAL B 1 281 ? -4.13095 -15.97040 39.69655 1.000 21.65369 281 VAL B C 1
ATOM 4575 O O . VAL B 1 281 ? -4.68191 -15.18491 38.91943 1.000 20.77140 281 VAL B O 1
ATOM 4579 N N . LYS B 1 282 ? -4.62566 -16.23165 40.91150 1.000 22.03208 282 LYS B N 1
ATOM 4580 C CA . LYS B 1 282 ? -5.86387 -15.60050 41.36356 1.000 23.67146 282 LYS B CA 1
ATOM 4581 C C . LYS B 1 282 ? -5.71160 -14.09310 41.46467 1.000 23.19881 282 LYS B C 1
ATOM 4582 O O . LYS B 1 282 ? -6.60529 -13.33733 41.05922 1.000 20.82528 282 LYS B O 1
ATOM 4588 N N . GLU B 1 283 ? -4.58337 -13.63191 41.99647 1.000 25.76313 283 GLU B N 1
ATOM 4589 C CA . GLU B 1 283 ? -4.38626 -12.19132 42.10372 1.000 28.18090 283 GLU B CA 1
ATOM 4590 C C . GLU B 1 283 ? -4.34365 -11.54294 40.72553 1.000 25.69410 283 GLU B C 1
ATOM 4591 O O . GLU B 1 283 ? -4.94088 -10.47119 40.50564 1.000 22.93159 283 GLU B O 1
ATOM 4597 N N . PHE B 1 284 ? -3.67772 -12.19983 39.76881 1.000 22.95687 284 PHE B N 1
ATOM 4598 C CA . PHE B 1 284 ? -3.65977 -11.67455 38.40916 1.000 21.20635 284 PHE B CA 1
ATOM 4599 C C . PHE B 1 284 ? -5.05589 -11.65457 37.80201 1.000 23.14098 284 PHE B C 1
ATOM 4600 O O . PHE B 1 284 ? -5.43051 -10.68825 37.12808 1.000 23.48469 284 PHE B O 1
ATOM 4608 N N . LEU B 1 285 ? -5.83451 -12.72226 38.01168 1.000 19.24353 285 LEU B N 1
ATOM 4609 C CA . LEU B 1 285 ? -7.18015 -12.77171 37.45314 1.000 15.58915 285 LEU B CA 1
ATOM 4610 C C . LEU B 1 285 ? -8.03673 -11.63485 37.99667 1.000 19.17856 285 LEU B C 1
ATOM 4611 O O . LEU B 1 285 ? -8.78229 -10.99994 37.24658 1.000 20.74162 285 LEU B O 1
ATOM 4616 N N . LEU B 1 286 ? -7.93525 -11.35301 39.29682 1.000 18.24286 286 LEU B N 1
ATOM 4617 C CA . LEU B 1 286 ? -8.71117 -10.24607 39.86234 1.000 21.19642 286 LEU B CA 1
ATOM 4618 C C . LEU B 1 286 ? -8.27451 -8.89894 39.27870 1.000 23.75129 286 LEU B C 1
ATOM 4619 O O . LEU B 1 286 ? -9.11484 -8.04230 38.95688 1.000 23.42951 286 LEU B O 1
ATOM 4624 N N . THR B 1 287 ? -6.96229 -8.69071 39.13984 1.000 22.88434 287 THR B N 1
ATOM 4625 C CA . THR B 1 287 ? -6.47542 -7.46358 38.50596 1.000 24.58763 287 THR B CA 1
ATOM 4626 C C . THR B 1 287 ? -7.05015 -7.31157 37.10174 1.000 24.28485 287 THR B C 1
ATOM 4627 O O . THR B 1 287 ? -7.58024 -6.25294 36.73638 1.000 22.83896 287 THR B O 1
ATOM 4631 N N . ALA B 1 288 ? -6.96435 -8.38029 36.30554 1.000 21.43849 288 ALA B N 1
ATOM 4632 C CA . ALA B 1 288 ? -7.45891 -8.34162 34.93187 1.000 21.46756 288 ALA B CA 1
ATOM 4633 C C . ALA B 1 288 ? -8.95940 -8.08386 34.88655 1.000 23.63485 288 ALA B C 1
ATOM 4634 O O . ALA B 1 288 ? -9.44394 -7.31163 34.04751 1.000 27.43205 288 ALA B O 1
ATOM 4636 N N . TRP B 1 289 ? -9.71023 -8.72732 35.78100 1.000 20.52376 289 TRP B N 1
ATOM 4637 C CA . TRP B 1 289 ? -11.15652 -8.53514 35.83843 1.000 22.64209 289 TRP B CA 1
ATOM 4638 C C . TRP B 1 289 ? -11.51321 -7.07948 36.13370 1.000 24.70651 289 TRP B C 1
ATOM 4639 O O . TRP B 1 289 ? -12.43149 -6.51581 35.52054 1.000 24.04417 289 TRP B O 1
ATOM 4650 N N . SER B 1 290 ? -10.81160 -6.45702 37.08192 1.000 25.67751 290 SER B N 1
ATOM 4651 C CA . SER B 1 290 ? -11.09150 -5.04930 37.36628 1.000 29.59876 290 SER B CA 1
ATOM 4652 C C . SER B 1 290 ? -10.72380 -4.16046 36.18721 1.000 31.37024 290 SER B C 1
ATOM 4653 O O . SER B 1 290 ? -11.48726 -3.26166 35.80949 1.000 34.36018 290 SER B O 1
ATOM 4656 N N . TYR B 1 291 ? -9.56630 -4.41502 35.58215 1.000 26.34664 291 TYR B N 1
ATOM 4657 C CA . TYR B 1 291 ? -9.02261 -3.48414 34.60495 1.000 27.14513 291 TYR B CA 1
ATOM 4658 C C . TYR B 1 291 ? -9.89881 -3.35557 33.36157 1.000 29.95975 291 TYR B C 1
ATOM 4659 O O . TYR B 1 291 ? -9.97088 -2.27209 32.76203 1.000 31.09517 291 TYR B O 1
ATOM 4668 N N . ILE B 1 292 ? -10.56331 -4.44037 32.94890 1.000 27.90378 292 ILE B N 1
ATOM 4669 C CA . ILE B 1 292 ? -11.31504 -4.43153 31.69305 1.000 29.80606 292 ILE B CA 1
ATOM 4670 C C . ILE B 1 292 ? -12.70903 -3.84596 31.82984 1.000 33.48438 292 ILE B C 1
ATOM 4671 O O . ILE B 1 292 ? -13.45153 -3.81500 30.84033 1.000 35.02784 292 ILE B O 1
ATOM 4676 N N . GLN B 1 293 ? -13.12545 -3.46551 33.02713 1.000 32.53974 293 GLN B N 1
ATOM 4677 C CA . GLN B 1 293 ? -14.46924 -2.93840 33.18080 1.000 36.84193 293 GLN B CA 1
ATOM 4678 C C . GLN B 1 293 ? -14.46998 -1.42279 33.00650 1.000 40.90289 293 GLN B C 1
ATOM 4679 O O . GLN B 1 293 ? -13.44211 -0.75277 33.13936 1.000 43.51045 293 GLN B O 1
ATOM 4685 N N . LYS B 1 294 ? -15.64282 -0.88643 32.69088 1.000 41.94873 294 LYS B N 1
ATOM 4686 C CA . LYS B 1 294 ? -15.79431 0.53139 32.40751 1.000 46.13597 294 LYS B CA 1
ATOM 4687 C C . LYS B 1 294 ? -16.50066 1.22434 33.56495 1.000 43.87537 294 LYS B C 1
ATOM 4688 O O . LYS B 1 294 ? -17.44443 0.67628 34.14304 1.000 44.27672 294 LYS B O 1
ATOM 4694 N N . ASN B 1 295 ? -16.01447 2.42006 33.91243 1.000 43.88460 295 ASN B N 1
ATOM 4695 C CA . ASN B 1 295 ? -16.63817 3.27773 34.92561 1.000 43.67949 295 ASN B CA 1
ATOM 4696 C C . ASN B 1 295 ? -16.80496 2.56165 36.26377 1.000 41.92843 295 ASN B C 1
ATOM 4697 O O . ASN B 1 295 ? -17.83775 2.68501 36.92274 1.000 41.13786 295 ASN B O 1
ATOM 4702 N N . LEU B 1 296 ? -15.78536 1.81471 36.67787 1.000 39.50110 296 LEU B N 1
ATOM 4703 C CA . LEU B 1 296 ? -15.78853 1.22876 38.01179 1.000 42.62981 296 LEU B CA 1
ATOM 4704 C C . LEU B 1 296 ? -15.48273 2.31096 39.03470 1.000 41.66722 296 LEU B C 1
ATOM 4705 O O . LEU B 1 296 ? -14.52927 3.07674 38.86492 1.000 41.77913 296 LEU B O 1
ATOM 4710 N N . GLU B 1 297 ? -16.29256 2.39032 40.09040 1.000 39.16808 297 GLU B N 1
ATOM 4711 C CA . GLU B 1 297 ? -16.02902 3.40761 41.10036 1.000 38.21333 297 GLU B CA 1
ATOM 4712 C C . GLU B 1 297 ? -15.19032 2.90521 42.26697 1.000 33.77373 297 GLU B C 1
ATOM 4713 O O . GLU B 1 297 ? -14.69334 3.73075 43.04316 1.000 33.37012 297 GLU B O 1
ATOM 4719 N N . HIS B 1 298 ? -15.00141 1.59417 42.41131 1.000 30.02210 298 HIS B N 1
ATOM 4720 C CA . HIS B 1 298 ? -14.35326 1.06894 43.60122 1.000 31.29852 298 HIS B CA 1
ATOM 4721 C C . HIS B 1 298 ? -13.10183 0.25678 43.27898 1.000 32.56663 298 HIS B C 1
ATOM 4722 O O . HIS B 1 298 ? -12.93190 -0.27302 42.17768 1.000 30.26959 298 HIS B O 1
ATOM 4729 N N . HIS B 1 299 ? -12.23627 0.15312 44.28697 1.000 36.72441 299 HIS B N 1
ATOM 4730 C CA . HIS B 1 299 ? -10.91484 -0.44367 44.16878 1.000 42.83520 299 HIS B CA 1
ATOM 4731 C C . HIS B 1 299 ? -10.57706 -1.13695 45.48321 1.000 44.96654 299 HIS B C 1
ATOM 4732 O O . HIS B 1 299 ? -10.92343 -0.63951 46.55564 1.000 43.58240 299 HIS B O 1
ATOM 4739 N N . HIS B 1 300 ? -9.90121 -2.28077 45.40004 1.000 48.38392 300 HIS B N 1
ATOM 4740 C CA . HIS B 1 300 ? -9.43593 -2.97219 46.60765 1.000 53.20896 300 HIS B CA 1
ATOM 4741 C C . HIS B 1 300 ? -7.93567 -3.24554 46.56700 1.000 54.96897 300 HIS B C 1
ATOM 4742 O O . HIS B 1 300 ? -7.44700 -3.95688 45.69251 1.000 56.55085 300 HIS B O 1
#

Secondary structure (DSSP, 8-state):
---HHHHHHHHTS-S-TTHHHHHHHHHHHHHHHHHT-TTGGGS-EEEEEEHHHHHT----TTPPEEEEEEEEEEEEEE-TTSTT----S-HHHHHHHHHHHHHHHH-GGGEEE-SSSEEEEETTTTEEEEEEEEEEEEEESSSSTT-EEEEEEE--TTS--EEE-HHHHHHHHHHHHHHTTTHHHHHHHHHHHHHHHHHHTT-GGGTT--HHHHHHHHHHS-GGGG-SS-HHHHHHHHHHHHHHHTTT---B-TTSSSBSSSTTSS--HHHHHHHHHHHHHHT-SS-----/--HHHHHHHHTS-S-TTHHHHHHHHHHHHHHHHHT-TTGGGS-EEEEEEHHHHHT----TTPPEEEEEEEEEEEEEE-TTSTT--HHHH----HHHHHHHHHHHHHHHH-GGGEEE-SSSEEEEETTTTEEEEEEEEEEEEEE-SSSTT-EEEEEEE--TTS--EEE-HHHHHHHHHHHHHHTTTHHHHHHHHHHHHHHHHHHTT-GGGTT--HHHHHHHHHHS-GGGG-SS-HHHHHHHHHHHHHHHTTT---B-TTSSSBSSSTTSS--HHHHHHHHHHHHHHTSSS-----

Foldseek 3Di:
DDPVQVLLLVLLDFLDPCLVVQLVLQQVLLVVLQCPQPVNVVADKDKDWFPCSLQVLHNHPQDATEIEIERAPDEDEDAPQEPPDDDDCDLVNVVVSSQVSLCVRQNPVQWDDDQFFIAGCHVVSRHTHTYGYWYKYWYANYRDPPRIDIFIWTATPVGDIDTDHRVLLNVLSVVLCVLLVNLLSSLLSSVVVLLVVCVVVPNPLSVVQDSQLSSQLSSPQDSVLSDDDGSLSSNVSSLVVCLVPVVVDQGAGSSRPHTSDDPSDPDHPVSVNVVSVVSVVVPDDPDPDDD/DPVQVLLLVLLAFLDPCLVVLQVLQQVLLVVLQCPQPVSVVFDWDKHWFPCSLQRQHNHPPDATEIEIERAPDEDEDCPQEPPADDVLLDPCDLVNVVVSSQVSLCVRANPVQWDDDQFFIQGDHPVSSHGHTYGYWYKYWYANYSHSPRIDIFTWTATPVGDIDTDHRVLLNVLSVVLCVLLVNQLSSLLSSVVVVLVVCVVVPNVLSVVQDSQLSSQQSSPQDSVLSDDDGSVSSNVSSLVVCLVPVPPDQGAGSSRPHTSDDPSDPDHSVSVNVVSVVSNVVPDPPDPDDD

Organism: Legionella pneumophila (NCBI:txid446)

B-factor: mean 25.67, std 13.08, range [6.16, 91.64]

Solvent-accessible surface area: 29151 Å² total; per-residue (Å²): 127,94,91,13,43,108,24,0,81,128,33,6,125,58,15,35,182,88,15,75,92,57,13,89,35,2,39,128,33,0,61,26,1,10,105,89,13,158,79,1,57,107,61,77,32,28,8,37,25,30,30,19,10,62,9,73,0,3,11,107,122,100,28,29,0,38,0,1,0,5,2,23,93,30,64,58,24,38,72,95,112,12,133,77,45,154,121,107,40,56,23,162,88,0,2,55,36,0,28,72,4,0,74,119,46,20,32,94,190,8,16,66,91,35,60,100,24,0,58,0,81,9,135,105,80,194,2,55,0,41,0,9,0,0,10,11,0,57,25,12,80,69,163,75,164,85,4,17,14,80,9,10,0,11,67,15,77,96,43,53,57,45,42,38,8,13,57,15,21,37,30,0,1,31,24,16,26,114,78,18,61,91,38,0,14,39,0,0,21,0,13,8,46,2,46,21,46,0,18,128,130,45,84,108,40,0,114,51,1,45,55,70,0,4,12,0,5,2,21,29,0,46,56,121,66,4,99,48,126,36,23,65,63,0,0,47,40,0,9,75,53,6,73,95,75,0,96,101,15,128,34,36,7,0,0,48,30,36,126,0,30,40,129,97,27,164,22,69,54,86,48,0,50,86,7,8,90,24,1,95,58,55,2,72,134,134,87,148,149,181,220,143,97,13,45,103,22,0,84,122,33,6,124,50,18,31,126,48,18,79,37,60,8,76,19,3,51,34,7,0,81,20,2,4,87,86,12,150,77,1,56,103,55,82,16,46,14,36,20,25,31,20,9,51,8,62,0,2,13,103,66,69,27,37,1,39,0,1,0,4,1,40,90,45,66,61,22,42,41,94,112,13,132,64,16,73,104,176,93,8,164,155,43,68,24,165,89,0,2,53,36,0,35,73,4,0,51,122,50,18,34,95,187,11,10,64,91,33,58,106,26,1,58,0,73,9,34,63,67,33,0,18,0,46,0,9,0,0,10,14,0,41,22,0,127,65,160,83,79,93,9,31,62,129,10,7,0,10,70,14,73,96,46,52,56,46,43,38,8,8,80,40,18,70,53,27,2,59,92,22,25,174,71,17,61,92,38,0,10,39,0,0,21,0,13,8,47,1,38,19,50,0,18,125,131,40,85,105,39,0,111,54,0,43,55,68,0,3,7,0,5,2,30,31,0,43,51,121,66,4,98,49,123,35,23,60,60,0,0,46,41,0,8,72,51,5,75,96,75,0,93,104,14,129,34,38,8,0,4,106,44,38,129,0,31,42,127,98,29,160,25,71,55,84,50,0,52,88,5,7,85,25,2,91,61,56,1,69,151,130,90,156,156,180,220

Nearest PDB structures (foldseek):
  7x4q-assembly1_A  TM=1.003E+00  e=3.374E-54  Legionella pneumophila
  7x4t-assembly2_A  TM=9.984E-01  e=2.847E-52  Legionella pneumophila
  7x4q-assembly2_B  TM=9.969E-01  e=5.365E-52  Legionella pneumophila
  7x4t-assembly2_B  TM=9.985E-01  e=1.446E-49  Legionella pneumophila
  7x4f-assembly1_A  TM=9.759E-01  e=1.641E-48  Legionella pneumophila

Radius of gyration: 27.16 Å; Cα contacts (8 Å, |Δi|>4): 938; chains: 2; bounding box: 62×82×65 Å

CATH classification: 3.30.460.10